Protein AF-0000000082374594 (afdb_homodimer)

Sequence (430 aa):
MQHSILFLLSLGLLLAASSASSPAPVVDTDGDSLERGRQYYATFHIVGVPVAGLMLWPTNNSCPLHLDVSWFGQHSQPLAFFPEDPAENIIREGNTLYAMFVEPTQCSESTVWKLGSNGTITTGGTTSTSSDFHKSRFAISKFGNDQDEGYNFQYCPCSVGANRPSCNAPCHEGLEVNSAREKLPLRLRAKGNDYPSGFFFQKVKDVTNLQLLKAMQHSILFLLSLGLLLAASSASSPAPVVDTDGDSLERGRQYYATFHIVGVPVAGLMLWPTNNSCPLHLDVSWFGQHSQPLAFFPEDPAENIIREGNTLYAMFVEPTQCSESTVWKLGSNGTITTGGTTSTSSDFHKSRFAISKFGNDQDEGYNFQYCPCSVGANRPSCNAPCHEGLEVNSAREKLPLRLRAKGNDYPSGFFFQKVKDVTNLQLLKA

Radius of gyration: 27.28 Å; Cα contacts (8 Å, |Δi|>4): 991; chains: 2; bounding box: 45×67×152 Å

Nearest PDB structures (foldseek):
  5ycz-assembly1_B  TM=7.840E-01  e=3.215E-13  Alocasia macrorrhizos
  5ycz-assembly1_A  TM=8.484E-01  e=2.058E-12  Alocasia macrorrhizos
  5yh4-assembly1_A  TM=8.262E-01  e=1.185E-09  Vitis vinifera
  5wvx-assembly1_B  TM=7.915E-01  e=1.763E-08  Alocasia macrorrhizos
  5wvx-assembly1_A  TM=8.319E-01  e=2.471E-08  Alocasia macrorrhizos

pLDDT: mean 71.01, std 21.1, range [21.42, 96.69]

Organism: Colocasia esculenta (NCBI:txid4460)

Solvent-accessible surface area (backbone atoms only — not comparable to full-atom values): 23536 Å² total; per-residue (Å²): 136,84,79,76,77,76,75,76,75,75,76,72,76,74,73,73,73,72,72,79,69,76,60,58,66,38,55,31,82,88,66,46,65,38,42,52,65,43,50,23,36,51,30,32,54,42,92,95,37,84,33,28,18,35,25,79,39,60,63,88,82,39,78,62,35,26,43,28,71,14,73,67,38,78,55,44,42,52,29,24,38,36,42,68,52,82,85,49,57,55,40,36,36,35,41,44,24,36,45,26,48,73,70,87,44,58,43,37,44,12,50,25,35,17,59,39,97,86,58,30,41,22,36,40,14,42,65,37,62,86,51,89,68,46,45,21,35,24,27,42,34,70,21,78,92,49,87,85,34,31,28,37,50,22,47,25,40,59,54,88,66,91,87,48,58,68,28,74,49,86,32,76,60,32,40,34,33,30,19,74,84,55,76,40,52,33,40,50,23,69,70,52,88,76,50,82,46,25,40,40,33,38,74,59,66,73,77,69,76,76,68,71,83,80,121,134,84,78,76,77,77,76,75,75,75,76,74,76,73,72,74,72,73,71,79,70,77,61,56,66,38,54,30,81,87,65,46,64,38,42,51,65,45,48,24,35,51,29,33,53,42,91,94,37,83,33,30,17,35,24,77,38,58,63,88,82,37,79,63,35,26,44,28,71,14,72,66,38,79,55,43,41,51,30,26,39,37,42,67,53,82,85,49,55,56,40,35,36,34,40,44,24,37,44,27,48,73,69,87,44,60,44,38,44,12,50,26,34,18,59,40,95,85,59,28,42,22,37,39,14,42,64,38,63,86,51,87,68,47,46,21,35,26,27,40,34,72,22,78,89,49,87,85,32,32,27,34,49,22,47,23,41,62,53,90,65,91,88,46,59,67,28,75,50,84,35,82,57,37,36,34,32,28,22,74,84,68,69,35,50,32,38,50,23,57,72,51,88,76,42,84,40,24,40,41,35,38,73,58,64,70,79,57,84,75,70,72,80,83,120

Foldseek 3Di:
DPPPPPPPPPPPPPPPPPPVPFAAFAAFPVGHFAWAPFKKWKWADAVVFRIKTWDWADDVPDPWTFIAIHTNCPHHFIKGKAFLPNVDTTAGAQAKIWMFGDDDDPDPAGRIWFQDPVLTITTRFDSDCVPVDTRRIKGKHDQPDDPQQAIFMGTAQLDDDDVGDGSNDCSQQTRQHCRVVNSRRVSSRSPDPRRRGYIHIGGPPPPDPPPPPPD/DPPPPPPPPPPPPPPPPPPVPFAAFAAFPVGHFAWAPFKKWKWADAVVFRIKTWDWADDVPDPWTFIAIHTNCPHHFIKGKAFLPNVDTTAGAQGKIWMFGDDDDPDPAGRIWFQDPVLTITTRFDSDCVPVDGRRIKGKHDQPDDPQQAIFMGTPQLDDDDVRDGSNDPSLQTRQHLRVVNSRSVSCNCPDPGRRGYIHIGGPPPPDPPPDDPD

Secondary structure (DSSP, 8-state):
-----------------------PBPB-TTSPBPBTT--EEEEEEETTEEEEEEEEE-STT-SS-EEEEEETTTT---EEEEESSTT--B-BTT--EEEEESS--SSSB--B-EE-TTS-EES------SSTT-TTEEEEEESSSSGGG-EEEEEESSSSSSS---TTS----BEEEEETTTTEEEEE-SSSTT----BEEEE---SS-------/-----------------------PBPB-TTSPBPBTT--EEEEEEETTEEEEEEEEE-STT-SS-EEEEEETTTT---EEEEESSTT--B-BTT--EEEEESS--SSSB--B-EE-TTS-EES------SSTT-TTEEEEEESSSSGGG-EEEEEESSSSSSS---TTS----B-EEEETTTTEEEE--SSSTT----BEEEE---SS-------

InterPro domains:
  IPR002160 Proteinase inhibitor I3, Kunitz legume [PF00197] (26-168)
  IPR002160 Proteinase inhibitor I3, Kunitz legume [PTHR33107] (5-175)
  IPR002160 Proteinase inhibitor I3, Kunitz legume [SM00452] (25-205)
  IPR011065 Kunitz inhibitor STI-like superfamily [SSF50386] (22-205)

Structure (mmCIF, N/CA/C/O backbone):
data_AF-0000000082374594-model_v1
#
loop_
_entity.id
_entity.type
_entity.pdbx_description
1 polymer 'Uncharacterized protein'
#
loop_
_atom_site.group_PDB
_atom_site.id
_atom_site.type_symbol
_atom_site.label_atom_id
_atom_site.label_alt_id
_atom_site.label_comp_id
_atom_site.label_asym_id
_atom_site.label_entity_id
_atom_site.label_seq_id
_atom_site.pdbx_PDB_ins_code
_atom_site.Cartn_x
_atom_site.Cartn_y
_atom_site.Cartn_z
_atom_site.occupancy
_atom_site.B_iso_or_equiv
_atom_site.auth_seq_id
_atom_site.auth_comp_id
_atom_site.auth_asym_id
_atom_site.auth_atom_id
_atom_site.pdbx_PDB_model_num
ATOM 1 N N . MET A 1 1 ? -25.453 -33.625 -74.125 1 38.28 1 MET A N 1
ATOM 2 C CA . MET A 1 1 ? -24.656 -32.656 -73.375 1 38.28 1 MET A CA 1
ATOM 3 C C . MET A 1 1 ? -25.203 -32.469 -71.938 1 38.28 1 MET A C 1
ATOM 5 O O . MET A 1 1 ? -26.281 -31.891 -71.75 1 38.28 1 MET A O 1
ATOM 9 N N . GLN A 1 2 ? -25.062 -33.594 -71.062 1 49.5 2 GLN A N 1
ATOM 10 C CA . GLN A 1 2 ? -25.406 -33.688 -69.625 1 49.5 2 GLN A CA 1
ATOM 11 C C . GLN A 1 2 ? -24.672 -32.625 -68.812 1 49.5 2 GLN A C 1
ATOM 13 O O . GLN A 1 2 ? -23.438 -32.562 -68.812 1 49.5 2 GLN A O 1
ATOM 18 N N . HIS A 1 3 ? -25.25 -31.391 -68.688 1 50.75 3 HIS A N 1
ATOM 19 C CA . HIS A 1 3 ? -24.797 -30.328 -67.812 1 50.75 3 HIS A CA 1
ATOM 20 C C . HIS A 1 3 ? -24.625 -30.812 -66.375 1 50.75 3 HIS A C 1
ATOM 22 O O . HIS A 1 3 ? -25.578 -31.266 -65.75 1 50.75 3 HIS A O 1
ATOM 28 N N . SER A 1 4 ? -23.438 -31.375 -66 1 52.47 4 SER A N 1
ATOM 29 C CA . SER A 1 4 ? -23.016 -31.641 -64.625 1 52.47 4 SER A CA 1
ATOM 30 C C . SER A 1 4 ? -23.062 -30.391 -63.781 1 52.47 4 SER A C 1
ATOM 32 O O . SER A 1 4 ? -22.375 -29.406 -64.062 1 52.47 4 SER A O 1
ATOM 34 N N . ILE A 1 5 ? -24.203 -30.062 -63.188 1 51.78 5 ILE A N 1
ATOM 35 C CA . ILE A 1 5 ? -24.328 -29.016 -62.188 1 51.78 5 ILE A CA 1
ATOM 36 C C . ILE A 1 5 ? -23.328 -29.281 -61.062 1 51.78 5 ILE A C 1
ATOM 38 O O . ILE A 1 5 ? -23.391 -30.312 -60.375 1 51.78 5 ILE A O 1
ATOM 42 N N . LEU A 1 6 ? -22.062 -28.812 -61.219 1 48.97 6 LEU A N 1
ATOM 43 C CA . LEU A 1 6 ? -21.109 -28.734 -60.125 1 48.97 6 LEU A CA 1
ATOM 44 C C . LEU A 1 6 ? -21.719 -27.984 -58.938 1 48.97 6 LEU A C 1
ATOM 46 O O . LEU A 1 6 ? -22.031 -26.797 -59.031 1 48.97 6 LEU A O 1
ATOM 50 N N . PHE A 1 7 ? -22.531 -28.703 -58.094 1 49.66 7 PHE A N 1
ATOM 51 C CA . PHE A 1 7 ? -22.891 -28.141 -56.812 1 49.66 7 PHE A CA 1
ATOM 52 C C . PHE A 1 7 ? -21.641 -27.734 -56.031 1 49.66 7 PHE A C 1
ATOM 54 O O . PHE A 1 7 ? -20.828 -28.578 -55.656 1 49.66 7 PHE A O 1
ATOM 61 N N . LEU A 1 8 ? -21.156 -26.516 -56.312 1 47.88 8 LEU A N 1
ATOM 62 C CA . LEU A 1 8 ? -20.172 -25.891 -55.438 1 47.88 8 LEU A CA 1
ATOM 63 C C . LEU A 1 8 ? -20.625 -25.922 -53.969 1 47.88 8 LEU A C 1
ATOM 65 O O . LEU A 1 8 ? -21.609 -25.266 -53.625 1 47.88 8 LEU A O 1
ATOM 69 N N . LEU A 1 9 ? -20.516 -27.078 -53.25 1 48.19 9 LEU A N 1
ATOM 70 C CA . LEU A 1 9 ? -20.625 -27.125 -51.812 1 48.19 9 LEU A CA 1
ATOM 71 C C . LEU A 1 9 ? -19.812 -26 -51.156 1 48.19 9 LEU A C 1
ATOM 73 O O . LEU A 1 9 ? -18.578 -25.984 -51.281 1 48.19 9 LEU A O 1
ATOM 77 N N . SER A 1 10 ? -20.422 -24.797 -51.094 1 48.38 10 SER A N 1
ATOM 78 C CA . SER A 1 10 ? -19.844 -23.75 -50.281 1 48.38 10 SER A CA 1
ATOM 79 C C . SER A 1 10 ? -19.594 -24.266 -48.844 1 48.38 10 SER A C 1
ATOM 81 O O . SER A 1 10 ? -20.531 -24.578 -48.125 1 48.38 10 SER A O 1
ATOM 83 N N . LEU A 1 11 ? -18.594 -25.062 -48.594 1 50.38 11 LEU A N 1
ATOM 84 C CA . LEU A 1 11 ? -18.094 -25.281 -47.25 1 50.38 11 LEU A CA 1
ATOM 85 C C . LEU A 1 11 ? -17.938 -23.953 -46.5 1 50.38 11 LEU A C 1
ATOM 87 O O . LEU A 1 11 ? -17.031 -23.172 -46.812 1 50.38 11 LEU A O 1
ATOM 91 N N . GLY A 1 12 ? -19.094 -23.297 -46.188 1 47.16 12 GLY A N 1
ATOM 92 C CA . GLY A 1 12 ? -18.969 -22.203 -45.219 1 47.16 12 GLY A CA 1
ATOM 93 C C . GLY A 1 12 ? -18.062 -22.547 -44.062 1 47.16 12 GLY A C 1
ATOM 94 O O . GLY A 1 12 ? -18.344 -23.469 -43.312 1 47.16 12 GLY A O 1
ATOM 95 N N . LEU A 1 13 ? -16.781 -22.297 -44.094 1 48.38 13 LEU A N 1
ATOM 96 C CA . LEU A 1 13 ? -15.867 -22.25 -42.938 1 48.38 13 LEU A CA 1
ATOM 97 C C . LEU A 1 13 ? -16.484 -21.453 -41.812 1 48.38 13 LEU A C 1
ATOM 99 O O . LEU A 1 13 ? -16.609 -20.234 -41.875 1 48.38 13 LEU A O 1
ATOM 103 N N . LEU A 1 14 ? -17.562 -22 -41.156 1 46.81 14 LEU A N 1
ATOM 104 C CA . LEU A 1 14 ? -17.891 -21.422 -39.875 1 46.81 14 LEU A CA 1
ATOM 105 C C . LEU A 1 14 ? -16.641 -21.234 -39 1 46.81 14 LEU A C 1
ATOM 107 O O . LEU A 1 14 ? -16.016 -22.203 -38.594 1 46.81 14 LEU A O 1
ATOM 111 N N . LEU A 1 15 ? -15.844 -20.219 -39.312 1 47.38 15 LEU A N 1
ATOM 112 C CA . LEU A 1 15 ? -14.859 -19.781 -38.344 1 47.38 15 LEU A CA 1
ATOM 113 C C . LEU A 1 15 ? -15.492 -19.656 -36.969 1 47.38 15 LEU A C 1
ATOM 115 O O . LEU A 1 15 ? -16.328 -18.781 -36.719 1 47.38 15 LEU A O 1
ATOM 119 N N . ALA A 1 16 ? -15.789 -20.766 -36.219 1 48.06 16 ALA A N 1
ATOM 120 C CA . ALA A 1 16 ? -16.047 -20.672 -34.781 1 48.06 16 ALA A CA 1
ATOM 121 C C . ALA A 1 16 ? -15.078 -19.703 -34.125 1 48.06 16 ALA A C 1
ATOM 123 O O . ALA A 1 16 ? -13.883 -19.969 -34.031 1 48.06 16 ALA A O 1
ATOM 124 N N . ALA A 1 17 ? -15.25 -18.406 -34.344 1 47.78 17 ALA A N 1
ATOM 125 C CA . ALA A 1 17 ? -14.555 -17.469 -33.469 1 47.78 17 ALA A CA 1
ATOM 126 C C . ALA A 1 17 ? -14.617 -17.953 -32 1 47.78 17 ALA A C 1
ATOM 128 O O . ALA A 1 17 ? -15.695 -18 -31.422 1 47.78 17 ALA A O 1
ATOM 129 N N . SER A 1 18 ? -13.906 -18.969 -31.562 1 48.34 18 SER A N 1
ATOM 130 C CA . SER A 1 18 ? -13.734 -19.25 -30.141 1 48.34 18 SER A CA 1
ATOM 131 C C . SER A 1 18 ? -13.617 -17.969 -29.328 1 48.34 18 SER A C 1
ATOM 133 O O . SER A 1 18 ? -12.695 -17.188 -29.547 1 48.34 18 SER A O 1
ATOM 135 N N . SER A 1 19 ? -14.633 -17.25 -29.141 1 49.28 19 SER A N 1
ATOM 136 C CA . SER A 1 19 ? -14.609 -16.141 -28.188 1 49.28 19 SER A CA 1
ATOM 137 C C . SER A 1 19 ? -13.742 -16.469 -26.984 1 49.28 19 SER A C 1
ATOM 139 O O . SER A 1 19 ? -14.023 -17.422 -26.25 1 49.28 19 SER A O 1
ATOM 141 N N . ALA A 1 20 ? -12.453 -16.391 -27.094 1 55.06 20 ALA A N 1
ATOM 142 C CA . ALA A 1 20 ? -11.531 -16.625 -25.984 1 55.06 20 ALA A CA 1
ATOM 143 C C . ALA A 1 20 ? -12.102 -16.109 -24.672 1 55.06 20 ALA A C 1
ATOM 145 O O . ALA A 1 20 ? -12.391 -14.914 -24.547 1 55.06 20 ALA A O 1
ATOM 146 N N . SER A 1 21 ? -13.023 -16.812 -24.016 1 64.06 21 SER A N 1
ATOM 147 C CA . SER A 1 21 ? -13.648 -16.516 -22.719 1 64.06 21 SER A CA 1
ATOM 148 C C . SER A 1 21 ? -12.625 -15.945 -21.734 1 64.06 21 SER A C 1
ATOM 150 O O . SER A 1 21 ? -11.461 -16.344 -21.75 1 64.06 21 SER A O 1
ATOM 152 N N . SER A 1 22 ? -12.828 -14.766 -21.188 1 76.81 22 SER A N 1
ATOM 153 C CA . SER A 1 22 ? -11.984 -14.172 -20.156 1 76.81 22 SER A CA 1
ATOM 154 C C . SER A 1 22 ? -11.656 -15.188 -19.062 1 76.81 22 SER A C 1
ATOM 156 O O . SER A 1 22 ? -12.508 -15.977 -18.672 1 76.81 22 SER A O 1
ATOM 158 N N . PRO A 1 23 ? -10.336 -15.391 -18.812 1 86.62 23 PRO A N 1
ATOM 159 C CA . PRO A 1 23 ? -9.977 -16.312 -17.734 1 86.62 23 PRO A CA 1
ATOM 160 C C . PRO A 1 23 ? -10.844 -16.141 -16.5 1 86.62 23 PRO A C 1
ATOM 162 O O . PRO A 1 23 ? -11.359 -15.047 -16.25 1 86.62 23 PRO A O 1
ATOM 165 N N . ALA A 1 24 ? -11.062 -17.219 -15.781 1 90.75 24 ALA A N 1
ATOM 166 C CA . ALA A 1 24 ? -11.906 -17.203 -14.594 1 90.75 24 ALA A CA 1
ATOM 167 C C . ALA A 1 24 ? -11.359 -16.25 -13.539 1 90.75 24 ALA A C 1
ATOM 169 O O . ALA A 1 24 ? -10.148 -16.094 -13.398 1 90.75 24 ALA A O 1
ATOM 170 N N . PRO A 1 25 ? -12.266 -15.625 -12.734 1 94.81 25 PRO A N 1
ATOM 171 C CA . PRO A 1 25 ? -11.805 -14.773 -11.633 1 94.81 25 PRO A CA 1
ATOM 172 C C . PRO A 1 25 ? -11.211 -15.578 -10.477 1 94.81 25 PRO A C 1
ATOM 174 O O . PRO A 1 25 ? -11.617 -16.719 -10.234 1 94.81 25 PRO A O 1
ATOM 177 N N . VAL A 1 26 ? -10.172 -15.07 -9.883 1 94.44 26 VAL A N 1
ATOM 178 C CA . VAL A 1 26 ? -9.734 -15.578 -8.586 1 94.44 26 VAL A CA 1
ATOM 179 C C . VAL A 1 26 ? -10.727 -15.156 -7.504 1 94.44 26 VAL A C 1
ATOM 181 O O . VAL A 1 26 ? -11.117 -13.992 -7.43 1 94.44 26 VAL A O 1
ATOM 184 N N . VAL A 1 27 ? -11.109 -16.094 -6.586 1 95.25 27 VAL A N 1
ATOM 185 C CA . VAL A 1 27 ? -12.164 -15.758 -5.637 1 95.25 27 VAL A CA 1
ATOM 186 C C . VAL A 1 27 ? -11.656 -15.938 -4.207 1 95.25 27 VAL A C 1
ATOM 188 O O . VAL A 1 27 ? -10.742 -16.719 -3.967 1 95.25 27 VAL A O 1
ATOM 191 N N . ASP A 1 28 ? -12.281 -15.156 -3.324 1 93.75 28 ASP A N 1
ATOM 192 C CA . ASP A 1 28 ? -11.938 -15.297 -1.911 1 93.75 28 ASP A CA 1
ATOM 193 C C . ASP A 1 28 ? -12.773 -16.391 -1.252 1 93.75 28 ASP A C 1
ATOM 195 O O . ASP A 1 28 ? -13.516 -17.109 -1.929 1 93.75 28 ASP A O 1
ATOM 199 N N . THR A 1 29 ? -12.641 -16.578 0.077 1 91.88 29 THR A N 1
ATOM 200 C CA . THR A 1 29 ? -13.297 -17.656 0.812 1 91.88 29 THR A CA 1
ATOM 201 C C . THR A 1 29 ? -14.812 -17.438 0.845 1 91.88 29 THR A C 1
ATOM 203 O O . THR A 1 29 ? -15.562 -18.375 1.107 1 91.88 29 THR A O 1
ATOM 206 N N . ASP A 1 30 ? -15.32 -16.188 0.597 1 92.25 30 ASP A N 1
ATOM 207 C CA . ASP A 1 30 ? -16.75 -15.914 0.53 1 92.25 30 ASP A CA 1
ATOM 208 C C . ASP A 1 30 ? -17.297 -16.141 -0.881 1 92.25 30 ASP A C 1
ATOM 210 O O . ASP A 1 30 ? -18.5 -16.047 -1.115 1 92.25 30 ASP A O 1
ATOM 214 N N . GLY A 1 31 ? -16.375 -16.328 -1.87 1 93.12 31 GLY A N 1
ATOM 215 C CA . GLY A 1 31 ? -16.781 -16.578 -3.242 1 93.12 31 GLY A CA 1
ATOM 216 C C . GLY A 1 31 ? -16.766 -15.336 -4.105 1 93.12 31 GLY A C 1
ATOM 217 O O . GLY A 1 31 ? -17.156 -15.375 -5.277 1 93.12 31 GLY A O 1
ATOM 218 N N . ASP A 1 32 ? -16.391 -14.258 -3.561 1 94.31 32 ASP A N 1
ATOM 219 C CA . ASP A 1 32 ? -16.297 -13.008 -4.309 1 94.31 32 ASP A CA 1
ATOM 220 C C . ASP A 1 32 ? -14.969 -12.891 -5.047 1 94.31 32 ASP A C 1
ATOM 222 O O . ASP A 1 32 ? -13.945 -13.375 -4.559 1 94.31 32 ASP A O 1
ATOM 226 N N . SER A 1 33 ? -14.953 -12.227 -6.129 1 96.56 33 SER A N 1
ATOM 227 C CA . SER A 1 33 ? -13.727 -12.008 -6.879 1 96.56 33 SER A CA 1
ATOM 228 C C . SER A 1 33 ? -12.766 -11.102 -6.113 1 96.56 33 SER A C 1
ATOM 230 O O . SER A 1 33 ? -13.188 -10.125 -5.484 1 96.56 33 SER A O 1
ATOM 232 N N . LEU A 1 34 ? -11.469 -11.508 -6.246 1 96.62 34 LEU A N 1
ATOM 233 C CA . LEU A 1 34 ? -10.484 -10.57 -5.719 1 96.62 34 LEU A CA 1
ATOM 234 C C . LEU A 1 34 ? -10.492 -9.273 -6.516 1 96.62 34 LEU A C 1
ATOM 236 O O . LEU A 1 34 ? -10.602 -9.297 -7.746 1 96.62 34 LEU A O 1
ATOM 240 N N . GLU A 1 35 ? -10.281 -8.164 -5.789 1 95.25 35 GLU A N 1
ATOM 241 C CA . GLU A 1 35 ? -10.359 -6.852 -6.422 1 95.25 35 GLU A CA 1
ATOM 242 C C . GLU A 1 35 ? -9.031 -6.105 -6.316 1 95.25 35 GLU A C 1
ATOM 244 O O . GLU A 1 35 ? -8.305 -6.258 -5.332 1 95.25 35 GLU A O 1
ATOM 249 N N . ARG A 1 36 ? -8.844 -5.207 -7.281 1 94.5 36 ARG A N 1
ATOM 250 C CA . ARG A 1 36 ? -7.656 -4.355 -7.328 1 94.5 36 ARG A CA 1
ATOM 251 C C . ARG A 1 36 ? -7.504 -3.555 -6.043 1 94.5 36 ARG A C 1
ATOM 253 O O . ARG A 1 36 ? -8.43 -2.859 -5.621 1 94.5 36 ARG A O 1
ATOM 260 N N . GLY A 1 37 ? -6.383 -3.729 -5.395 1 93.31 37 GLY A N 1
ATOM 261 C CA . GLY A 1 37 ? -6.016 -2.877 -4.273 1 93.31 37 GLY A CA 1
ATOM 262 C C . GLY A 1 37 ? -6.703 -3.27 -2.977 1 93.31 37 GLY A C 1
ATOM 263 O O . GLY A 1 37 ? -6.375 -2.742 -1.911 1 93.31 37 GLY A O 1
ATOM 264 N N . ARG A 1 38 ? -7.648 -4.141 -3.061 1 92.81 38 ARG A N 1
ATOM 265 C CA . ARG A 1 38 ? -8.297 -4.602 -1.839 1 92.81 38 ARG A CA 1
ATOM 266 C C . ARG A 1 38 ? -7.367 -5.504 -1.032 1 92.81 38 ARG A C 1
ATOM 268 O O . ARG A 1 38 ? -6.594 -6.273 -1.604 1 92.81 38 ARG A O 1
ATOM 275 N N . GLN A 1 39 ? -7.566 -5.398 0.29 1 93.38 39 GLN A N 1
ATOM 276 C CA . GLN A 1 39 ? -6.648 -6.129 1.155 1 93.38 39 GLN A CA 1
ATOM 277 C C . GLN A 1 39 ? -7.188 -7.52 1.483 1 93.38 39 GLN A C 1
ATOM 279 O O . GLN A 1 39 ? -8.359 -7.668 1.844 1 93.38 39 GLN A O 1
ATOM 284 N N . TYR A 1 40 ? -6.273 -8.531 1.388 1 94.12 40 TYR A N 1
ATOM 285 C CA . TYR A 1 40 ? -6.59 -9.922 1.704 1 94.12 40 TYR A CA 1
ATOM 286 C C . TYR A 1 40 ? -5.48 -10.555 2.535 1 94.12 40 TYR A C 1
ATOM 288 O O . TYR A 1 40 ? -4.309 -10.203 2.393 1 94.12 40 TYR A O 1
ATOM 296 N N . TYR A 1 41 ? -5.945 -11.484 3.379 1 92.12 41 TYR A N 1
ATOM 297 C CA . TYR A 1 41 ? -4.977 -12.453 3.877 1 92.12 41 TYR A CA 1
ATOM 298 C C . TYR A 1 41 ? -4.863 -13.648 2.934 1 92.12 41 TYR A C 1
ATOM 300 O O . TYR A 1 41 ? -5.871 -14.164 2.451 1 92.12 41 TYR A O 1
ATOM 308 N N . ALA A 1 42 ? -3.635 -13.977 2.6 1 90 42 ALA A N 1
ATOM 309 C CA . ALA A 1 42 ? -3.385 -15.25 1.922 1 90 42 ALA A CA 1
ATOM 310 C C . ALA A 1 42 ? -3.02 -16.344 2.922 1 90 42 ALA A C 1
ATOM 312 O O . ALA A 1 42 ? -1.964 -16.281 3.557 1 90 42 ALA A O 1
ATOM 313 N N . THR A 1 43 ? -3.914 -17.312 3.029 1 85.81 43 THR A N 1
ATOM 314 C CA . THR A 1 43 ? -3.719 -18.359 4.035 1 85.81 43 THR A CA 1
ATOM 315 C C . THR A 1 43 ? -3.656 -19.734 3.389 1 85.81 43 THR A C 1
ATOM 317 O O . THR A 1 43 ? -4.086 -19.906 2.248 1 85.81 43 THR A O 1
ATOM 320 N N . PHE A 1 44 ? -3.016 -20.609 4.113 1 80 44 PHE A N 1
ATOM 321 C CA . PHE A 1 44 ? -2.961 -21.984 3.641 1 80 44 PHE A CA 1
ATOM 322 C C . PHE A 1 44 ? -2.904 -22.953 4.812 1 80 44 PHE A C 1
ATOM 324 O O . PHE A 1 44 ? -2.725 -22.547 5.961 1 80 44 PHE A O 1
ATOM 331 N N . HIS A 1 45 ? -3.346 -24.109 4.484 1 72.62 45 HIS A N 1
ATOM 332 C CA . HIS A 1 45 ? -3.42 -25.141 5.52 1 72.62 45 HIS A CA 1
ATOM 333 C C . HIS A 1 45 ? -2.191 -26.047 5.488 1 72.62 45 HIS A C 1
ATOM 335 O O . HIS A 1 45 ? -1.722 -26.422 4.41 1 72.62 45 HIS A O 1
ATOM 341 N N . ILE A 1 46 ? -1.547 -26.109 6.707 1 64.56 46 ILE A N 1
ATOM 342 C CA . ILE A 1 46 ? -0.445 -27.062 6.883 1 64.56 46 ILE A CA 1
ATOM 343 C C . ILE A 1 46 ? -0.833 -28.109 7.914 1 64.56 46 ILE A C 1
ATOM 345 O O . ILE A 1 46 ? -1.517 -27.812 8.898 1 64.56 46 ILE A O 1
ATOM 349 N N . VAL A 1 47 ? -0.509 -29.297 7.52 1 61.91 47 VAL A N 1
ATOM 350 C CA . VAL A 1 47 ? -0.784 -30.375 8.461 1 61.91 47 VAL A CA 1
ATOM 351 C C . VAL A 1 47 ? -0.304 -29.969 9.859 1 61.91 47 VAL A C 1
ATOM 353 O O . VAL A 1 47 ? 0.843 -29.562 10.031 1 61.91 47 VAL A O 1
ATOM 356 N N . GLY A 1 48 ? -1.144 -30.047 10.812 1 60.53 48 GLY A N 1
ATOM 357 C CA . GLY A 1 48 ? -0.804 -29.766 12.195 1 60.53 48 GLY A CA 1
ATOM 358 C C . GLY A 1 48 ? -0.843 -28.297 12.531 1 60.53 48 GLY A C 1
ATOM 359 O O . GLY A 1 48 ? -0.634 -27.906 13.688 1 60.53 48 GLY A O 1
ATOM 360 N N . VAL A 1 49 ? -0.784 -27.5 11.516 1 63.66 49 VAL A N 1
ATOM 361 C CA . VAL A 1 49 ? -0.86 -26.062 11.742 1 63.66 49 VAL A CA 1
ATOM 362 C C . VAL A 1 49 ? -2.223 -25.547 11.297 1 63.66 49 VAL A C 1
ATOM 364 O O . VAL A 1 49 ? -2.629 -25.75 10.148 1 63.66 49 VAL A O 1
ATOM 367 N N . PRO A 1 50 ? -3.025 -25.062 12.227 1 62.56 50 PRO A N 1
ATOM 368 C CA . PRO A 1 50 ? -4.391 -24.656 11.875 1 62.56 50 PRO A CA 1
ATOM 369 C C . PRO A 1 50 ? -4.434 -23.703 10.695 1 62.56 50 PRO A C 1
ATOM 371 O O . PRO A 1 50 ? -5.266 -23.859 9.797 1 62.56 50 PRO A O 1
ATOM 374 N N . VAL A 1 51 ? -3.709 -22.609 10.781 1 66.75 51 VAL A N 1
ATOM 375 C CA . VAL A 1 51 ? -3.729 -21.641 9.68 1 66.75 51 VAL A CA 1
ATOM 376 C C . VAL A 1 51 ? -2.365 -20.969 9.562 1 66.75 51 VAL A C 1
ATOM 378 O O . VAL A 1 51 ? -1.777 -20.562 10.57 1 66.75 51 VAL A O 1
ATOM 381 N N . ALA A 1 52 ? -1.864 -21.094 8.445 1 77.5 52 ALA A N 1
ATOM 382 C CA . ALA A 1 52 ? -0.629 -20.375 8.156 1 77.5 52 ALA A CA 1
ATOM 383 C C . ALA A 1 52 ? -0.874 -19.266 7.145 1 77.5 52 ALA A C 1
ATOM 385 O O . ALA A 1 52 ? -1.77 -19.359 6.301 1 77.5 52 ALA A O 1
ATOM 386 N N . GLY A 1 53 ? -0.192 -18.062 7.359 1 83.81 53 GLY A N 1
ATOM 387 C CA . GLY A 1 53 ? -0.299 -16.938 6.445 1 83.81 53 GLY A CA 1
ATOM 388 C C . GLY A 1 53 ? 1.048 -16.406 5.992 1 83.81 53 GLY A C 1
ATOM 389 O O . GLY A 1 53 ? 2.082 -17.047 6.23 1 83.81 53 GLY A O 1
ATOM 390 N N . LEU A 1 54 ? 0.982 -15.367 5.184 1 87 54 LEU A N 1
ATOM 391 C CA . LEU A 1 54 ? 2.199 -14.781 4.633 1 87 54 LEU A CA 1
ATOM 392 C C . LEU A 1 54 ? 2.592 -13.523 5.398 1 87 54 LEU A C 1
ATOM 394 O O . LEU A 1 54 ? 1.728 -12.805 5.898 1 87 54 LEU A O 1
ATOM 398 N N . MET A 1 55 ? 3.887 -13.32 5.473 1 89.19 55 MET A N 1
ATOM 399 C CA . MET A 1 55 ? 4.43 -12.141 6.133 1 89.19 55 MET A CA 1
ATOM 400 C C . MET A 1 55 ? 5.785 -11.758 5.543 1 89.19 55 MET A C 1
ATOM 402 O O . MET A 1 55 ? 6.355 -12.516 4.758 1 89.19 55 MET A O 1
ATOM 406 N N . LEU A 1 56 ? 6.203 -10.523 5.875 1 89.69 56 LEU A N 1
ATOM 407 C CA . LEU A 1 56 ? 7.559 -10.094 5.547 1 89.69 56 LEU A CA 1
ATOM 408 C C . LEU A 1 56 ? 8.492 -10.281 6.734 1 89.69 56 LEU A C 1
ATOM 410 O O . LEU A 1 56 ? 8.109 -10.023 7.879 1 89.69 56 LEU A O 1
ATOM 414 N N . TRP A 1 57 ? 9.68 -10.719 6.406 1 85.62 57 TRP A N 1
ATOM 415 C CA . TRP A 1 57 ? 10.664 -10.93 7.461 1 85.62 57 TRP A CA 1
ATOM 416 C C . TRP A 1 57 ? 12.039 -10.43 7.027 1 85.62 57 TRP A C 1
ATOM 418 O O . TRP A 1 57 ? 12.461 -10.656 5.891 1 85.62 57 TRP A O 1
ATOM 428 N N . PRO A 1 58 ? 12.734 -9.734 8.055 1 86.31 58 PRO A N 1
ATOM 429 C CA . PRO A 1 58 ? 14.102 -9.305 7.734 1 86.31 58 PRO A CA 1
ATOM 430 C C . PRO A 1 58 ? 15.125 -10.422 7.914 1 86.31 58 PRO A C 1
ATOM 432 O O . PRO A 1 58 ? 15.008 -11.242 8.828 1 86.31 58 PRO A O 1
ATOM 435 N N . THR A 1 59 ? 16 -10.547 6.855 1 76.5 59 THR A N 1
ATOM 436 C CA . THR A 1 59 ? 17.188 -11.359 7.074 1 76.5 59 THR A CA 1
ATOM 437 C C . THR A 1 59 ? 18.297 -10.539 7.734 1 76.5 59 THR A C 1
ATOM 439 O O . THR A 1 59 ? 18.797 -9.57 7.148 1 76.5 59 THR A O 1
ATOM 442 N N . ASN A 1 60 ? 18.656 -10.805 8.898 1 77.38 60 ASN A N 1
ATOM 443 C CA . ASN A 1 60 ? 19.672 -10.117 9.68 1 77.38 60 ASN A CA 1
ATOM 444 C C . ASN A 1 60 ? 19.375 -8.625 9.797 1 77.38 60 ASN A C 1
ATOM 446 O O . ASN A 1 60 ? 20.266 -7.793 9.602 1 77.38 60 ASN A O 1
ATOM 450 N N . ASN A 1 61 ? 18.141 -8.18 9.898 1 74.88 61 ASN A N 1
ATOM 451 C CA . ASN A 1 61 ? 17.703 -6.797 10.062 1 74.88 61 ASN A CA 1
ATOM 452 C C . ASN A 1 61 ? 18.109 -5.934 8.867 1 74.88 61 ASN A C 1
ATOM 454 O O . ASN A 1 61 ? 18.484 -4.773 9.039 1 74.88 61 ASN A O 1
ATOM 458 N N . SER A 1 62 ? 18.188 -6.535 7.809 1 85.62 62 SER A N 1
ATOM 459 C CA . SER A 1 62 ? 18.609 -5.832 6.602 1 85.62 62 SER A CA 1
ATOM 460 C C . SER A 1 62 ? 17.453 -5.695 5.613 1 85.62 62 SER A C 1
ATOM 462 O O . SER A 1 62 ? 16.375 -6.246 5.828 1 85.62 62 SER A O 1
ATOM 464 N N . CYS A 1 63 ? 17.656 -4.773 4.711 1 91 63 CYS A N 1
ATOM 465 C CA . CYS A 1 63 ? 16.75 -4.57 3.578 1 91 63 CYS A CA 1
ATOM 466 C C . CYS A 1 63 ? 17.391 -5.078 2.285 1 91 63 CYS A C 1
ATOM 468 O O . CYS A 1 63 ? 18.609 -5.078 2.145 1 91 63 CYS A O 1
ATOM 470 N N . PRO A 1 64 ? 16.594 -5.766 1.417 1 90.56 64 PRO A N 1
ATOM 471 C CA . PRO A 1 64 ? 15.133 -5.855 1.404 1 90.56 64 PRO A CA 1
ATOM 472 C C . PRO A 1 64 ? 14.602 -6.953 2.324 1 90.56 64 PRO A C 1
ATOM 474 O O . PRO A 1 64 ? 15.367 -7.805 2.781 1 90.56 64 PRO A O 1
ATOM 477 N N . LEU A 1 65 ? 13.312 -6.812 2.605 1 91.81 65 LEU A N 1
ATOM 478 C CA . LEU A 1 65 ? 12.664 -7.859 3.385 1 91.81 65 LEU A CA 1
ATOM 479 C C . LEU A 1 65 ? 12.305 -9.055 2.502 1 91.81 65 LEU A C 1
ATOM 481 O O . LEU A 1 65 ? 12.203 -8.914 1.28 1 91.81 65 LEU A O 1
ATOM 485 N N . HIS A 1 66 ? 12.102 -10.18 3.178 1 86.81 66 HIS A N 1
ATOM 486 C CA . HIS A 1 66 ? 11.82 -11.422 2.457 1 86.81 66 HIS A CA 1
ATOM 487 C C . HIS A 1 66 ? 10.438 -11.961 2.807 1 86.81 66 HIS A C 1
ATOM 489 O O . HIS A 1 66 ? 9.984 -11.836 3.947 1 86.81 66 HIS A O 1
ATOM 495 N N . LEU A 1 67 ? 9.852 -12.531 1.77 1 87.12 67 LEU A N 1
ATOM 496 C CA . LEU A 1 67 ? 8.594 -13.234 2.031 1 87.12 67 LEU A CA 1
ATOM 497 C C . LE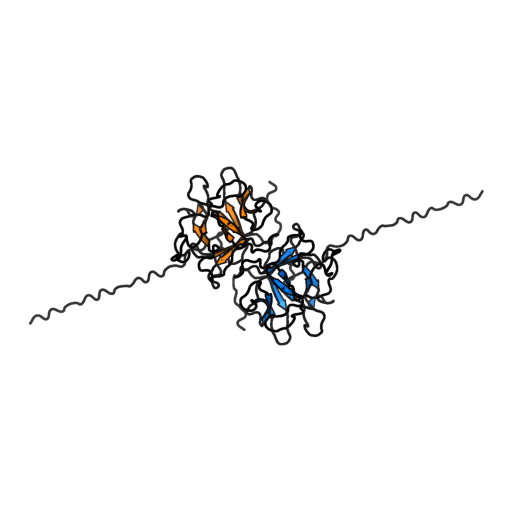U A 1 67 ? 8.828 -14.43 2.945 1 87.12 67 LEU A C 1
ATOM 499 O O . LEU A 1 67 ? 9.789 -15.18 2.766 1 87.12 67 LEU A O 1
ATOM 503 N N . ASP A 1 68 ? 7.914 -14.508 3.932 1 83.12 68 ASP A N 1
ATOM 504 C CA . ASP A 1 68 ? 7.988 -15.609 4.883 1 83.12 68 ASP A CA 1
ATOM 505 C C . ASP A 1 68 ? 6.59 -16.078 5.285 1 83.12 68 ASP A C 1
ATOM 507 O O . ASP A 1 68 ? 5.59 -15.5 4.867 1 83.12 68 ASP A O 1
ATOM 511 N N . VAL A 1 69 ? 6.617 -17.219 6.059 1 80.56 69 VAL A N 1
ATOM 512 C CA . VAL A 1 69 ? 5.359 -17.812 6.5 1 80.56 69 VAL A CA 1
ATOM 513 C C . VAL A 1 69 ? 5.125 -17.5 7.977 1 80.56 69 VAL A C 1
ATOM 515 O O . VAL A 1 69 ? 6.047 -17.594 8.789 1 80.56 69 VAL A O 1
ATOM 518 N N . SER A 1 70 ? 3.924 -16.938 8.195 1 79.56 70 SER A N 1
ATOM 519 C CA . SER A 1 70 ? 3.465 -16.797 9.57 1 79.56 70 SER A CA 1
ATOM 520 C C . SER A 1 70 ? 2.76 -18.062 10.055 1 79.56 70 SER A C 1
ATOM 522 O O . SER A 1 70 ? 1.674 -18.391 9.57 1 79.56 70 SER A O 1
ATOM 524 N N . TRP A 1 71 ? 3.373 -18.609 11.102 1 74.62 71 TRP A N 1
ATOM 525 C CA . TRP A 1 71 ? 2.791 -19.828 11.633 1 74.62 71 TRP A CA 1
ATOM 526 C C . TRP A 1 71 ? 1.629 -19.516 12.57 1 74.62 71 TRP A C 1
ATOM 528 O O . TRP A 1 71 ? 1.733 -18.641 13.43 1 74.62 71 TRP A O 1
ATOM 538 N N . PHE A 1 72 ? 0.533 -20.188 12.469 1 71.94 72 PHE A N 1
ATOM 539 C CA . PHE A 1 72 ? -0.684 -20.016 13.258 1 71.94 72 PHE A CA 1
ATOM 540 C C . PHE A 1 72 ? -1.374 -18.703 12.922 1 71.94 72 PHE A C 1
ATOM 542 O O . PHE A 1 72 ? -2.271 -18.266 13.648 1 71.94 72 PHE A O 1
ATOM 549 N N . GLY A 1 73 ? -0.9 -18.078 11.945 1 66.81 73 GLY A N 1
ATOM 550 C CA . GLY A 1 73 ? -1.561 -16.891 11.43 1 66.81 73 GLY A CA 1
ATOM 551 C C . GLY A 1 73 ? -1.286 -15.656 12.25 1 66.81 73 GLY A C 1
ATOM 552 O O . GLY A 1 73 ? -1.813 -14.578 11.961 1 66.81 73 GLY A O 1
ATOM 553 N N . GLN A 1 74 ? -0.469 -15.82 13.336 1 71.69 74 GLN A N 1
ATOM 554 C CA . GLN A 1 74 ? -0.319 -14.742 14.312 1 71.69 74 GLN A CA 1
ATOM 555 C C . GLN A 1 74 ? 0.32 -13.516 13.68 1 71.69 74 GLN A C 1
ATOM 557 O O . GLN A 1 74 ? 0.029 -12.383 14.07 1 71.69 74 GLN A O 1
ATOM 562 N N . HIS A 1 75 ? 1.054 -13.688 12.578 1 76.62 75 HIS A N 1
ATOM 563 C CA . HIS A 1 75 ? 1.784 -12.562 12.016 1 76.62 75 HIS A CA 1
ATOM 564 C C . HIS A 1 75 ? 1.43 -12.359 10.547 1 76.62 75 HIS A C 1
ATOM 566 O O . HIS A 1 75 ? 2.146 -11.664 9.82 1 76.62 75 HIS A O 1
ATOM 572 N N . SER A 1 76 ? 0.307 -12.93 10.234 1 85.06 76 SER A N 1
ATOM 573 C CA . SER A 1 76 ? -0.1 -12.773 8.836 1 85.06 76 SER A CA 1
ATOM 574 C C . SER A 1 76 ? -0.348 -11.312 8.492 1 85.06 76 SER A C 1
ATOM 576 O O . SER A 1 76 ? -0.938 -10.57 9.289 1 85.06 76 SER A O 1
ATOM 578 N N . GLN A 1 77 ? 0.125 -10.969 7.332 1 91.81 77 GLN A N 1
ATOM 579 C CA . GLN A 1 77 ? 0.002 -9.578 6.926 1 91.81 77 GLN A CA 1
ATOM 580 C C . GLN A 1 77 ? -0.875 -9.445 5.684 1 91.81 77 GLN A C 1
ATOM 582 O O . GLN A 1 77 ? -0.844 -10.297 4.797 1 91.81 77 GLN A O 1
ATOM 587 N N . PRO A 1 78 ? -1.66 -8.352 5.637 1 93.81 78 PRO A N 1
ATOM 588 C CA . PRO A 1 78 ? -2.535 -8.141 4.48 1 93.81 78 PRO A CA 1
ATOM 589 C C . PRO A 1 78 ? -1.761 -7.879 3.191 1 93.81 78 PRO A C 1
ATOM 591 O O . PRO A 1 78 ? -0.73 -7.203 3.215 1 93.81 78 PRO A O 1
ATOM 594 N N . LEU A 1 79 ? -2.363 -8.422 2.107 1 94.94 79 LEU A N 1
ATOM 595 C CA . LEU A 1 79 ? -1.844 -8.258 0.754 1 94.94 79 LEU A CA 1
ATOM 596 C C . LEU A 1 79 ? -2.863 -7.551 -0.134 1 94.94 79 LEU A C 1
ATOM 598 O O . LEU A 1 79 ? -4.07 -7.629 0.112 1 94.94 79 LEU A O 1
ATOM 602 N N . ALA A 1 80 ? -2.303 -6.895 -1.107 1 96.5 80 ALA A N 1
ATOM 603 C CA . ALA A 1 80 ? -3.121 -6.383 -2.205 1 96.5 80 ALA A CA 1
ATOM 604 C C . ALA A 1 80 ? -2.539 -6.785 -3.557 1 96.5 80 ALA A C 1
ATOM 606 O O . ALA A 1 80 ? -1.33 -6.996 -3.682 1 96.5 80 ALA A O 1
ATOM 607 N N . PHE A 1 81 ? -3.426 -6.887 -4.52 1 96.06 81 PHE A N 1
ATOM 608 C CA . PHE A 1 81 ? -3.047 -7.301 -5.863 1 96.06 81 PHE A CA 1
ATOM 609 C C . PHE A 1 81 ? -3.463 -6.254 -6.891 1 96.06 81 PHE A C 1
ATOM 611 O O . PHE A 1 81 ? -4.5 -5.602 -6.738 1 96.06 81 PHE A O 1
ATOM 618 N N . PHE A 1 82 ? -2.646 -6.16 -7.914 1 94.38 82 PHE A N 1
ATOM 619 C CA . PHE A 1 82 ? -2.877 -5.16 -8.945 1 94.38 82 PHE A CA 1
ATOM 620 C C . PHE A 1 82 ? -2.664 -5.754 -10.336 1 94.38 82 PHE A C 1
ATOM 622 O O . PHE A 1 82 ? -1.535 -6.082 -10.711 1 94.38 82 PHE A O 1
ATOM 629 N N . PRO A 1 83 ? -3.773 -5.848 -11.062 1 92.5 83 PRO A N 1
ATOM 630 C CA . PRO A 1 83 ? -3.588 -6.328 -12.43 1 92.5 83 PRO A CA 1
ATOM 631 C C . PRO A 1 83 ? -2.688 -5.414 -13.258 1 92.5 83 PRO A C 1
ATOM 633 O O . PRO A 1 83 ? -2.736 -4.191 -13.109 1 92.5 83 PRO A O 1
ATOM 636 N N . GLU A 1 84 ? -1.844 -6.027 -14.062 1 88.19 84 GLU A N 1
ATOM 637 C CA . GLU A 1 84 ? -0.984 -5.234 -14.938 1 88.19 84 GLU A CA 1
ATOM 638 C C . GLU A 1 84 ? -1.808 -4.336 -15.852 1 88.19 84 GLU A C 1
ATOM 640 O O . GLU A 1 84 ? -1.421 -3.201 -16.125 1 88.19 84 GLU A O 1
ATOM 645 N N . ASP A 1 85 ? -2.891 -4.867 -16.297 1 86 85 ASP A N 1
ATOM 646 C CA . ASP A 1 85 ? -3.818 -4.043 -17.062 1 86 85 ASP A CA 1
ATOM 647 C C . ASP A 1 85 ? -4.527 -3.033 -16.156 1 86 85 ASP A C 1
ATOM 649 O O . ASP A 1 85 ? -5.336 -3.412 -15.305 1 86 85 ASP A O 1
ATOM 653 N N . PRO A 1 86 ? -4.34 -1.79 -16.359 1 85.19 86 PRO A N 1
ATOM 654 C CA . PRO A 1 86 ? -4.926 -0.786 -15.461 1 85.19 86 PRO A CA 1
ATOM 655 C C . PRO A 1 86 ? -6.445 -0.702 -15.594 1 85.19 86 PRO A C 1
ATOM 657 O O . PRO A 1 86 ? -7.117 -0.152 -14.719 1 85.19 86 PRO A O 1
ATOM 660 N N . ALA A 1 87 ? -6.992 -1.25 -16.594 1 86.25 87 ALA A N 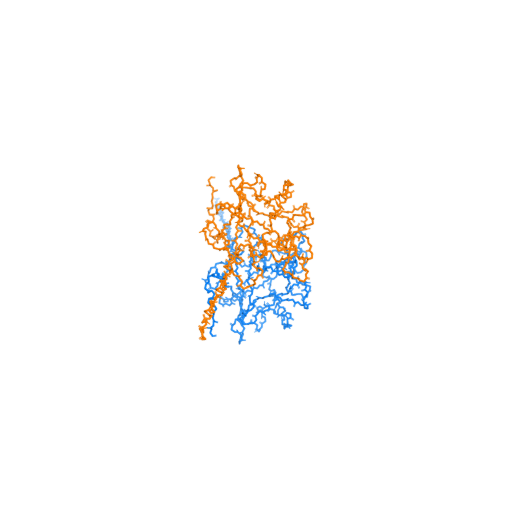1
ATOM 661 C CA . ALA A 1 87 ? -8.438 -1.177 -16.812 1 86.25 87 ALA A CA 1
ATOM 662 C C . ALA A 1 87 ? -9.164 -2.285 -16.062 1 86.25 87 ALA A C 1
ATOM 664 O O . ALA A 1 87 ? -10.383 -2.23 -15.898 1 86.25 87 ALA A O 1
ATOM 665 N N . GLU A 1 88 ? -8.398 -3.277 -15.672 1 89.75 88 GLU A N 1
ATOM 666 C CA . GLU A 1 88 ? -9.008 -4.402 -14.969 1 89.75 88 GLU A CA 1
ATOM 667 C C . GLU A 1 88 ? -9.141 -4.117 -13.477 1 89.75 88 GLU A C 1
ATOM 669 O O . GLU A 1 88 ? -8.188 -3.662 -12.844 1 89.75 88 GLU A O 1
ATOM 674 N N . ASN A 1 89 ? -10.336 -4.465 -12.969 1 92.12 89 ASN A N 1
ATOM 675 C CA . ASN A 1 89 ? -10.57 -4.199 -11.555 1 92.12 89 ASN A CA 1
ATOM 676 C C . ASN A 1 89 ? -10.594 -5.488 -10.734 1 92.12 89 ASN A C 1
ATOM 678 O O . ASN A 1 89 ? -10.609 -5.445 -9.5 1 92.12 89 ASN A O 1
ATOM 682 N N . ILE A 1 90 ? -10.703 -6.578 -11.43 1 95.88 90 ILE A N 1
ATOM 683 C CA . ILE A 1 90 ? -10.68 -7.84 -10.703 1 95.88 90 ILE A CA 1
ATOM 684 C C . ILE A 1 90 ? -9.438 -8.641 -11.102 1 95.88 90 ILE A C 1
ATOM 686 O O . ILE A 1 90 ? -8.859 -8.414 -12.172 1 95.88 90 ILE A O 1
ATOM 690 N N . ILE A 1 91 ? -9.039 -9.57 -10.227 1 95.44 91 ILE A N 1
ATOM 691 C CA . ILE A 1 91 ? -7.918 -10.461 -10.484 1 95.44 91 ILE A CA 1
ATOM 692 C C . ILE A 1 91 ? -8.414 -11.727 -11.188 1 95.44 91 ILE A C 1
ATOM 694 O O . ILE A 1 91 ? -9.359 -12.367 -10.727 1 95.44 91 ILE A O 1
ATOM 698 N N . ARG A 1 92 ? -7.754 -12.023 -12.305 1 92.5 92 ARG A N 1
ATOM 699 C CA . ARG A 1 92 ? -8.141 -13.211 -13.062 1 92.5 92 ARG A CA 1
ATOM 700 C C . ARG A 1 92 ? -7.004 -14.219 -13.125 1 92.5 92 ARG A C 1
ATOM 702 O O . ARG A 1 92 ? -5.832 -13.844 -13.195 1 92.5 92 ARG A O 1
ATOM 709 N N . GLU A 1 93 ? -7.395 -15.5 -13.148 1 88.69 93 GLU A N 1
ATOM 710 C CA . GLU A 1 93 ? -6.418 -16.578 -13.188 1 88.69 93 GLU A CA 1
ATOM 711 C C . GLU A 1 93 ? -5.531 -16.484 -14.43 1 88.69 93 GLU A C 1
ATOM 713 O O . GLU A 1 93 ? -6.027 -16.234 -15.531 1 88.69 93 GLU A O 1
ATOM 718 N N . GLY A 1 94 ? -4.25 -16.578 -14.078 1 82.94 94 GLY A N 1
ATOM 719 C CA . GLY A 1 94 ? -3.314 -16.656 -15.195 1 82.94 94 GLY A CA 1
ATOM 720 C C . GLY A 1 94 ? -2.885 -15.289 -15.703 1 82.94 94 GLY A C 1
ATOM 721 O O . GLY A 1 94 ? -1.873 -15.172 -16.406 1 82.94 94 GLY A O 1
ATOM 722 N N . ASN A 1 95 ? -3.635 -14.25 -15.414 1 86.25 95 ASN A N 1
ATOM 723 C CA . ASN A 1 95 ? -3.252 -12.914 -15.852 1 86.25 95 ASN A CA 1
ATOM 724 C C . ASN A 1 95 ? -2.131 -12.344 -14.984 1 86.25 95 ASN A C 1
ATOM 726 O O . ASN A 1 95 ? -2.068 -12.609 -13.781 1 86.25 95 ASN A O 1
ATOM 730 N N . THR A 1 96 ? -1.309 -11.492 -15.602 1 85.88 96 THR A N 1
ATOM 731 C CA . THR A 1 96 ? -0.191 -10.867 -14.898 1 85.88 96 THR A CA 1
ATOM 732 C C . THR A 1 96 ? -0.692 -9.852 -13.883 1 85.88 96 THR A C 1
ATOM 734 O O . THR A 1 96 ? -1.609 -9.078 -14.164 1 85.88 96 THR A O 1
ATOM 737 N N . LEU A 1 97 ? -0.047 -9.961 -12.703 1 90.69 97 LEU A N 1
ATOM 738 C CA . LEU A 1 97 ? -0.383 -9.016 -11.641 1 90.69 97 LEU A CA 1
ATOM 739 C C . LEU A 1 97 ? 0.85 -8.672 -10.812 1 90.69 97 LEU A C 1
ATOM 741 O O . LEU A 1 97 ? 1.902 -9.297 -10.969 1 90.69 97 LEU A O 1
ATOM 745 N N . TYR A 1 98 ? 0.716 -7.613 -10.008 1 92.12 98 TYR A N 1
ATOM 746 C CA . TYR A 1 98 ? 1.683 -7.242 -8.977 1 92.12 98 TYR A CA 1
ATOM 747 C C . TYR A 1 98 ? 1.115 -7.477 -7.582 1 92.12 98 TYR A C 1
ATOM 749 O O . TYR A 1 98 ? -0.07 -7.234 -7.34 1 92.12 98 TYR A O 1
ATOM 757 N N . ALA A 1 99 ? 1.896 -8.008 -6.73 1 93.94 99 ALA A N 1
ATOM 758 C CA . ALA A 1 99 ? 1.52 -8.25 -5.34 1 93.94 99 ALA A CA 1
ATOM 759 C C . ALA A 1 99 ? 2.338 -7.379 -4.391 1 93.94 99 ALA A C 1
ATOM 761 O O . ALA A 1 99 ? 3.533 -7.168 -4.605 1 93.94 99 ALA A O 1
ATOM 762 N N . MET A 1 100 ? 1.687 -6.883 -3.336 1 95.75 100 MET A N 1
ATOM 763 C CA . MET A 1 100 ? 2.43 -6.078 -2.373 1 95.75 100 MET A CA 1
ATOM 764 C C . MET A 1 100 ? 1.784 -6.148 -0.992 1 95.75 100 MET A C 1
ATOM 766 O O . MET A 1 100 ? 0.564 -6.273 -0.878 1 95.75 100 MET A O 1
ATOM 770 N N . PHE A 1 101 ? 2.594 -6.125 -0.029 1 94.62 101 PHE A N 1
ATOM 771 C CA . PHE A 1 101 ? 2.084 -5.895 1.317 1 94.62 101 PHE A CA 1
ATOM 772 C C . PHE A 1 101 ? 1.7 -4.434 1.511 1 94.62 101 PHE A C 1
ATOM 774 O O . PHE A 1 101 ? 2.418 -3.535 1.068 1 94.62 101 PHE A O 1
ATOM 781 N N . VAL A 1 102 ? 0.564 -4.172 2.197 1 93.56 102 VAL A N 1
ATOM 782 C CA . VAL A 1 102 ? -0.055 -2.852 2.137 1 93.56 102 VAL A CA 1
ATOM 783 C C . VAL A 1 102 ? 0.48 -1.978 3.268 1 93.56 102 VAL A C 1
ATOM 785 O O . VAL A 1 102 ? 0.335 -0.753 3.236 1 93.56 102 VAL A O 1
ATOM 788 N N . GLU A 1 103 ? 1.067 -2.512 4.262 1 93.38 103 GLU A N 1
ATOM 789 C CA . GLU A 1 103 ? 1.585 -1.706 5.363 1 93.38 103 GLU A CA 1
ATOM 790 C C . GLU A 1 103 ? 3.033 -1.297 5.113 1 93.38 103 GLU A C 1
ATOM 792 O O . GLU A 1 103 ? 3.838 -2.098 4.629 1 93.38 103 GLU A O 1
ATOM 797 N N . PRO A 1 104 ? 3.35 0.03 5.441 1 94.62 104 PRO A N 1
ATOM 798 C CA . PRO A 1 104 ? 4.742 0.461 5.301 1 94.62 104 PRO A CA 1
ATOM 799 C C . PRO A 1 104 ? 5.688 -0.279 6.242 1 94.62 104 PRO A C 1
ATOM 801 O O . PRO A 1 104 ? 5.262 -0.756 7.301 1 94.62 104 PRO A O 1
ATOM 804 N N . THR A 1 105 ? 6.93 -0.372 5.82 1 93.62 105 THR A N 1
ATOM 805 C CA . THR A 1 105 ? 7.945 -1.068 6.602 1 93.62 105 THR A CA 1
ATOM 806 C C . THR A 1 105 ? 9.102 -0.133 6.941 1 93.62 105 THR A C 1
ATOM 808 O O . THR A 1 105 ? 9.109 1.03 6.535 1 93.62 105 THR A O 1
ATOM 811 N N . GLN A 1 106 ? 10.055 -0.688 7.656 1 91.88 106 GLN A N 1
ATOM 812 C CA . GLN A 1 106 ? 11.242 0.077 8.016 1 91.88 106 GLN A CA 1
ATOM 813 C C . GLN A 1 106 ? 12.172 0.264 6.82 1 91.88 106 GLN A C 1
ATOM 815 O O . GLN A 1 106 ? 13.117 1.047 6.879 1 91.88 106 GLN A O 1
ATOM 820 N N . CYS A 1 107 ? 11.961 -0.386 5.793 1 93.25 107 CYS A N 1
ATOM 821 C CA . CYS A 1 107 ? 12.781 -0.272 4.594 1 93.25 107 CYS A CA 1
ATOM 822 C C . CYS A 1 107 ? 12.219 0.778 3.645 1 93.25 107 CYS A C 1
ATOM 824 O O . CYS A 1 107 ? 11 0.893 3.49 1 93.25 107 CYS A O 1
ATOM 826 N N . SER A 1 108 ? 13.062 1.496 2.922 1 92.62 108 SER A N 1
ATOM 827 C CA . SER A 1 108 ? 12.641 2.559 2.016 1 92.62 108 SER A CA 1
ATOM 828 C C . SER A 1 108 ? 12.273 2.002 0.645 1 92.62 108 SER A C 1
ATOM 830 O O . SER A 1 108 ? 11.742 2.723 -0.202 1 92.62 108 SER A O 1
ATOM 832 N N . GLU A 1 109 ? 12.508 0.734 0.449 1 95.12 109 GLU A N 1
ATOM 833 C CA . GLU A 1 109 ? 12.086 0.11 -0.802 1 95.12 109 GLU A CA 1
ATOM 834 C C . GLU A 1 109 ? 10.602 -0.251 -0.766 1 95.12 109 GLU A C 1
ATOM 836 O O . GLU A 1 109 ? 10.016 -0.374 0.31 1 95.12 109 GLU A O 1
ATOM 841 N N . SER A 1 110 ? 10.047 -0.391 -1.924 1 95.62 110 SER A N 1
ATOM 842 C CA . SER A 1 110 ? 8.641 -0.767 -2.033 1 95.62 110 SER A CA 1
ATOM 843 C C . SER A 1 110 ? 8.383 -2.146 -1.433 1 95.62 110 SER A C 1
ATOM 845 O O . SER A 1 110 ? 9.305 -2.967 -1.341 1 95.62 110 SER A O 1
ATOM 847 N N . THR A 1 111 ? 7.105 -2.34 -1.074 1 96.62 111 THR A N 1
ATOM 848 C CA . THR A 1 111 ? 6.738 -3.658 -0.569 1 96.62 111 THR A CA 1
ATOM 849 C C . THR A 1 111 ? 6.223 -4.547 -1.698 1 96.62 111 THR A C 1
ATOM 851 O O . THR A 1 111 ? 5.656 -5.609 -1.448 1 96.62 111 THR A O 1
ATOM 854 N N . VAL A 1 112 ? 6.398 -4.066 -2.896 1 95.12 112 VAL A N 1
ATOM 855 C CA . VAL A 1 112 ? 6.043 -4.855 -4.07 1 95.12 112 VAL A CA 1
ATOM 856 C C . VAL A 1 112 ? 6.969 -6.066 -4.18 1 95.12 112 VAL A C 1
ATOM 858 O O . VAL A 1 112 ? 8.18 -5.949 -3.977 1 95.12 112 VAL A O 1
ATOM 861 N N . TRP A 1 113 ? 6.355 -7.191 -4.539 1 90.75 113 TRP A N 1
ATOM 862 C CA . TRP A 1 113 ? 7.109 -8.438 -4.641 1 90.75 113 TRP A CA 1
ATOM 863 C C . TRP A 1 113 ? 8.039 -8.406 -5.848 1 90.75 113 TRP A C 1
ATOM 865 O O . TRP A 1 113 ? 7.672 -7.914 -6.918 1 90.75 113 TRP A O 1
ATOM 875 N N . LYS A 1 114 ? 9.18 -9.023 -5.633 1 86.56 114 LYS A N 1
ATOM 876 C CA . LYS A 1 114 ? 10.062 -9.336 -6.75 1 86.56 114 LYS A CA 1
ATOM 877 C C . LYS A 1 114 ? 10.828 -10.633 -6.5 1 86.56 114 LYS A C 1
ATOM 879 O O . LYS A 1 114 ? 11.07 -11.008 -5.348 1 86.56 114 LYS A O 1
ATOM 884 N N . LEU A 1 115 ? 11.141 -11.242 -7.574 1 80.06 115 LEU A N 1
ATOM 885 C CA . LEU A 1 115 ? 12.016 -12.406 -7.465 1 80.06 115 LEU A CA 1
ATOM 886 C C . LEU A 1 115 ? 13.453 -11.984 -7.191 1 80.06 115 LEU A C 1
ATOM 888 O O . LEU A 1 115 ? 14.047 -11.25 -7.98 1 80.06 115 LEU A O 1
ATOM 892 N N . GLY A 1 116 ? 13.914 -12.492 -6.07 1 75.56 116 GLY A N 1
ATOM 893 C CA . GLY A 1 116 ? 15.281 -12.164 -5.684 1 75.56 116 GLY A CA 1
ATOM 894 C C . GLY A 1 116 ? 16.312 -13.07 -6.305 1 75.56 116 GLY A C 1
ATOM 895 O O . GLY A 1 116 ? 15.977 -14 -7.047 1 75.56 116 GLY A O 1
ATOM 896 N N . SER A 1 117 ? 17.609 -12.797 -6.059 1 69.56 117 SER A N 1
ATOM 897 C CA . SER A 1 117 ? 18.75 -13.484 -6.672 1 69.56 117 SER A CA 1
ATOM 898 C C . SER A 1 117 ? 18.781 -14.953 -6.285 1 69.56 117 SER A C 1
ATOM 900 O O . SER A 1 117 ? 19.25 -15.797 -7.059 1 69.56 117 SER A O 1
ATOM 902 N N . ASN A 1 118 ? 18.328 -15.336 -5.129 1 67.19 118 ASN A N 1
ATOM 903 C CA . ASN A 1 118 ? 18.406 -16.719 -4.688 1 67.19 118 ASN A CA 1
ATOM 904 C C . ASN A 1 118 ? 17.078 -17.453 -4.938 1 67.19 118 ASN A C 1
ATOM 906 O O . ASN A 1 118 ? 16.828 -18.5 -4.344 1 67.19 118 ASN A O 1
ATOM 910 N N . GLY A 1 119 ? 16.266 -16.844 -5.734 1 69.44 119 GLY A N 1
ATOM 911 C CA . GLY A 1 119 ? 15 -17.469 -6.035 1 69.44 119 GLY A CA 1
ATOM 912 C C . GLY A 1 119 ? 13.93 -17.203 -4.992 1 69.44 119 GLY A C 1
ATOM 913 O O . GLY A 1 119 ? 12.828 -17.734 -5.07 1 69.44 119 GLY A O 1
ATOM 914 N N . THR A 1 120 ? 14.266 -16.406 -4.051 1 76.25 120 THR A N 1
ATOM 915 C CA . THR A 1 120 ? 13.281 -16.031 -3.035 1 76.25 120 THR A CA 1
ATOM 916 C C . THR A 1 120 ? 12.562 -14.742 -3.424 1 76.25 120 THR A C 1
ATOM 918 O O . THR A 1 120 ? 13.039 -13.992 -4.281 1 76.25 120 THR A O 1
ATOM 921 N N . ILE A 1 121 ? 11.398 -14.648 -2.824 1 84.44 121 ILE A N 1
ATOM 922 C CA . ILE A 1 121 ? 10.656 -13.414 -3.082 1 84.44 121 ILE A CA 1
ATOM 923 C C . ILE A 1 121 ? 11.055 -12.352 -2.061 1 84.44 121 ILE A C 1
ATOM 925 O O . ILE A 1 121 ? 11.102 -12.625 -0.859 1 84.44 121 ILE A O 1
ATOM 929 N N . THR A 1 122 ? 11.367 -11.242 -2.561 1 87.44 122 THR A N 1
ATOM 930 C CA . THR A 1 122 ? 11.75 -10.117 -1.713 1 87.44 122 THR A CA 1
ATOM 931 C C . THR A 1 122 ? 10.906 -8.883 -2.033 1 87.44 122 THR A C 1
ATOM 933 O O . THR A 1 122 ? 10.148 -8.883 -3.004 1 87.44 122 THR A O 1
ATOM 936 N N . THR A 1 123 ? 11.055 -7.816 -1.133 1 93.12 123 THR A N 1
ATOM 937 C CA . THR A 1 123 ? 10.5 -6.496 -1.416 1 93.12 123 THR A CA 1
ATOM 938 C C . THR A 1 123 ? 11.391 -5.734 -2.395 1 93.12 123 THR A C 1
ATOM 940 O O . THR A 1 123 ? 12.453 -6.223 -2.781 1 93.12 123 THR A O 1
ATOM 943 N N . GLY A 1 124 ? 10.859 -4.551 -2.855 1 93.81 124 GLY A N 1
ATOM 944 C CA . GLY A 1 124 ? 11.625 -3.705 -3.754 1 93.81 124 GLY A CA 1
ATOM 945 C C . GLY A 1 124 ? 11.25 -3.887 -5.215 1 93.81 124 GLY A C 1
ATOM 946 O O . GLY A 1 124 ? 12.039 -3.562 -6.105 1 93.81 124 GLY A O 1
ATOM 947 N N . GLY A 1 125 ? 10.156 -4.469 -5.449 1 92.56 125 GLY A N 1
ATOM 948 C CA . GLY A 1 125 ? 9.672 -4.633 -6.809 1 92.56 125 GLY A CA 1
ATOM 949 C C . GLY A 1 125 ? 9.18 -3.34 -7.43 1 92.56 125 GLY A C 1
ATOM 950 O O . GLY A 1 125 ? 9.18 -2.295 -6.777 1 92.56 125 GLY A O 1
ATOM 951 N N . THR A 1 126 ? 8.781 -3.408 -8.773 1 91.38 126 THR A N 1
ATOM 952 C CA . THR A 1 126 ? 8.352 -2.248 -9.555 1 91.38 126 THR A CA 1
ATOM 953 C C . THR A 1 126 ? 7.379 -2.666 -10.656 1 91.38 126 THR A C 1
ATOM 955 O O . THR A 1 126 ? 7.301 -3.844 -11.008 1 91.38 126 THR A O 1
ATOM 958 N N . THR A 1 127 ? 6.645 -1.633 -11.117 1 89.44 127 THR A N 1
ATOM 959 C CA . THR A 1 127 ? 5.77 -1.918 -12.25 1 89.44 127 THR A CA 1
ATOM 960 C C . THR A 1 127 ? 6.414 -1.475 -13.555 1 89.44 127 THR A C 1
ATOM 962 O O . THR A 1 127 ? 5.793 -1.543 -14.617 1 89.44 127 THR A O 1
ATOM 965 N N . SER A 1 128 ? 7.59 -0.934 -13.406 1 82 128 SER A N 1
ATOM 966 C CA . SER A 1 128 ? 8.273 -0.452 -14.602 1 82 128 SER A CA 1
ATOM 967 C C . SER A 1 128 ? 8.43 -1.562 -15.633 1 82 128 SER A C 1
ATOM 969 O O . SER A 1 128 ? 8.805 -2.688 -15.297 1 82 128 SER A O 1
ATOM 971 N N . THR A 1 129 ? 8.117 -1.11 -16.891 1 69.12 129 THR A N 1
ATOM 972 C CA . THR A 1 129 ? 8.305 -2.07 -17.969 1 69.12 129 THR A CA 1
ATOM 973 C C . THR A 1 129 ? 9.641 -1.842 -18.672 1 69.12 129 THR A C 1
ATOM 975 O O . THR A 1 129 ? 9.961 -2.523 -19.656 1 69.12 129 THR A O 1
ATOM 978 N N . SER A 1 130 ? 10.164 -0.646 -18.375 1 61.56 130 SER A N 1
ATOM 979 C CA . SER A 1 130 ? 11.391 -0.312 -19.094 1 61.56 130 SER A CA 1
ATOM 980 C C . SER A 1 130 ? 12.406 -1.443 -19 1 61.56 130 SER A C 1
ATOM 982 O O . SER A 1 130 ? 13.266 -1.587 -19.875 1 61.56 130 SER A O 1
ATOM 984 N N . SER A 1 131 ? 12.469 -1.995 -17.844 1 53 131 SER A N 1
ATOM 985 C CA . SER A 1 131 ? 13.359 -3.146 -17.891 1 53 131 SER A CA 1
ATOM 986 C C . SER A 1 131 ? 12.586 -4.441 -18.109 1 53 131 SER A C 1
ATOM 988 O O . SER A 1 131 ? 11.586 -4.688 -17.422 1 53 131 SER A O 1
ATOM 990 N N . ASP A 1 132 ? 12.406 -4.891 -19.453 1 49.22 132 ASP A N 1
ATOM 991 C CA . ASP A 1 132 ? 11.766 -6.121 -19.922 1 49.22 132 ASP A CA 1
ATOM 992 C C . ASP A 1 132 ? 11.633 -7.129 -18.781 1 49.22 132 ASP A C 1
ATOM 994 O O . ASP A 1 132 ? 10.758 -7.992 -18.812 1 49.22 132 ASP A O 1
ATOM 998 N N . PHE A 1 133 ? 12.625 -6.984 -17.859 1 52.12 133 PHE A N 1
ATOM 999 C CA . PHE A 1 133 ? 12.844 -8.109 -16.969 1 52.12 133 PHE A CA 1
ATOM 1000 C C . PHE A 1 133 ? 12.453 -7.742 -15.539 1 52.12 133 PHE A C 1
ATOM 1002 O O . PHE A 1 133 ? 13.062 -8.211 -14.578 1 52.12 133 PHE A O 1
ATOM 1009 N N . HIS A 1 134 ? 11.422 -6.887 -15.43 1 63.28 134 HIS A N 1
ATOM 1010 C CA . HIS A 1 134 ? 11.398 -6.758 -13.977 1 63.28 134 HIS A CA 1
ATOM 1011 C C . HIS A 1 134 ? 10.844 -8.016 -13.32 1 63.28 134 HIS A C 1
ATOM 1013 O O . HIS A 1 134 ? 10.133 -8.797 -13.969 1 63.28 134 HIS A O 1
ATOM 1019 N N . LYS A 1 135 ? 11.438 -8.445 -12.312 1 78.06 135 LYS A N 1
ATOM 1020 C CA . LYS A 1 135 ? 11.258 -9.664 -11.516 1 78.06 135 LYS A CA 1
ATOM 1021 C C . LYS A 1 135 ? 10.094 -9.516 -10.539 1 78.06 135 LYS A C 1
ATOM 1023 O O . LYS A 1 135 ? 10.102 -10.102 -9.461 1 78.06 135 LYS A O 1
ATOM 1028 N N . SER A 1 136 ? 8.992 -8.578 -11.133 1 86.62 136 SER A N 1
ATOM 1029 C CA . SER A 1 136 ? 7.934 -8.289 -10.172 1 86.62 136 SER A CA 1
ATOM 1030 C C . SER A 1 136 ? 6.578 -8.766 -10.688 1 86.62 136 SER A C 1
ATOM 1032 O O . SER A 1 136 ? 5.539 -8.438 -10.109 1 86.62 136 SER A O 1
ATOM 1034 N N . ARG A 1 137 ? 6.613 -9.531 -11.805 1 85.06 137 ARG A N 1
ATOM 1035 C CA . ARG A 1 137 ? 5.367 -10 -12.406 1 85.06 137 ARG A CA 1
ATOM 1036 C C . ARG A 1 137 ? 4.988 -11.375 -11.875 1 85.06 137 ARG A C 1
ATOM 1038 O O . ARG A 1 137 ? 5.781 -12.32 -11.945 1 85.06 137 ARG A O 1
ATOM 1045 N N . PHE A 1 138 ?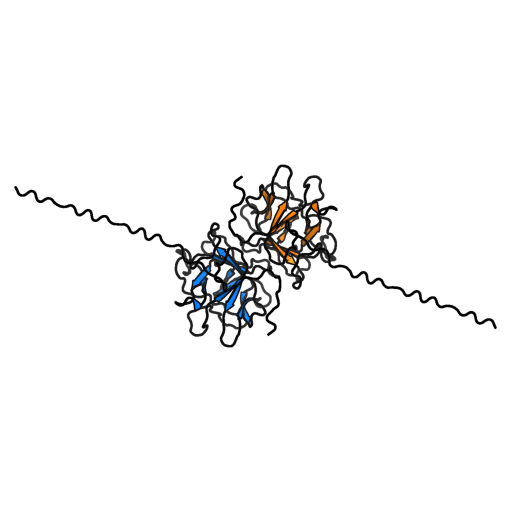 3.748 -11.438 -11.43 1 84.88 138 PHE A N 1
ATOM 1046 C CA . PHE A 1 138 ? 3.24 -12.703 -10.914 1 84.88 138 PHE A CA 1
ATOM 1047 C C . PHE A 1 138 ? 1.862 -13.008 -11.484 1 84.88 138 PHE A C 1
ATOM 1049 O O . PHE A 1 138 ? 1.277 -12.18 -12.188 1 84.88 138 PHE A O 1
ATOM 1056 N N . ALA A 1 139 ? 1.461 -14.242 -11.211 1 85.69 139 ALA A N 1
ATOM 1057 C CA . ALA A 1 139 ? 0.106 -14.68 -11.547 1 85.69 139 ALA A CA 1
ATOM 1058 C C . ALA A 1 139 ? -0.449 -15.609 -10.469 1 85.69 139 ALA A C 1
ATOM 1060 O O . ALA A 1 139 ? 0.307 -16.172 -9.672 1 85.69 139 ALA A O 1
ATOM 1061 N N . ILE A 1 140 ? -1.747 -15.648 -10.469 1 86.5 140 ILE A N 1
ATOM 1062 C CA . ILE A 1 140 ? -2.436 -16.594 -9.586 1 86.5 140 ILE A CA 1
ATOM 1063 C C . ILE A 1 140 ? -3.232 -17.594 -10.43 1 86.5 140 ILE A C 1
ATOM 1065 O O . ILE A 1 140 ? -3.951 -17.203 -11.352 1 86.5 140 ILE A O 1
ATOM 1069 N N . SER A 1 141 ? -3.084 -18.844 -10.102 1 83.56 141 SER A N 1
ATOM 1070 C CA . SER A 1 141 ? -3.814 -19.906 -10.797 1 83.56 141 SER A CA 1
ATOM 1071 C C . SER A 1 141 ? -4.344 -20.953 -9.812 1 83.56 141 SER A C 1
ATOM 1073 O O . SER A 1 141 ? -3.861 -21.047 -8.68 1 83.56 141 SER A O 1
ATOM 1075 N N . LYS A 1 142 ? -5.344 -21.656 -10.227 1 83.31 142 LYS A N 1
ATOM 1076 C CA . LYS A 1 142 ? -5.879 -22.719 -9.391 1 83.31 142 LYS A CA 1
ATOM 1077 C C . LYS A 1 142 ? -4.801 -23.734 -9.039 1 83.31 142 LYS A C 1
ATOM 1079 O O . LYS A 1 142 ? -3.939 -24.047 -9.867 1 83.31 142 LYS A O 1
ATOM 1084 N N . PHE A 1 143 ? -5.059 -24.078 -7.727 1 78.5 143 PHE A N 1
ATOM 1085 C CA . PHE A 1 143 ? -4.184 -25.156 -7.289 1 78.5 143 PHE A CA 1
ATOM 1086 C C . PHE A 1 143 ? -4.777 -26.516 -7.641 1 78.5 143 PHE A C 1
ATOM 1088 O O . PHE A 1 143 ? -5.875 -26.844 -7.195 1 78.5 143 PHE A O 1
ATOM 1095 N N . GLY A 1 144 ? -4.156 -27.266 -8.5 1 70.62 144 GLY A N 1
ATOM 1096 C CA . GLY A 1 144 ? -4.66 -28.578 -8.867 1 70.62 144 GLY A CA 1
ATOM 1097 C C . GLY A 1 144 ? -5.906 -28.531 -9.727 1 70.62 144 GLY A C 1
ATOM 1098 O O . GLY A 1 144 ? -6.156 -27.531 -10.406 1 70.62 144 GLY A O 1
ATOM 1099 N N . ASN A 1 145 ? -6.684 -29.719 -9.742 1 65.75 145 ASN A N 1
ATOM 1100 C CA . ASN A 1 145 ? -7.84 -29.859 -10.617 1 65.75 145 ASN A CA 1
ATOM 1101 C C . ASN A 1 145 ? -9.148 -29.625 -9.867 1 65.75 145 ASN A C 1
ATOM 1103 O O . ASN A 1 145 ? -10.203 -29.469 -10.492 1 65.75 145 ASN A O 1
ATOM 1107 N N . ASP A 1 146 ? -9.008 -29.625 -8.57 1 62.62 146 ASP A N 1
ATOM 1108 C CA . ASP A 1 146 ? -10.227 -29.469 -7.781 1 62.62 146 ASP A CA 1
ATOM 1109 C C . ASP A 1 146 ? -10.391 -28.047 -7.273 1 62.62 146 ASP A C 1
ATOM 1111 O O . ASP A 1 146 ? -9.406 -27.406 -6.898 1 62.62 146 ASP A O 1
ATOM 1115 N N . GLN A 1 147 ? -11.617 -27.469 -7.363 1 61.91 147 GLN A N 1
ATOM 1116 C CA . GLN A 1 147 ? -11.953 -26.109 -6.938 1 61.91 147 GLN A CA 1
ATOM 1117 C C . GLN A 1 147 ? -11.602 -25.891 -5.469 1 61.91 147 GLN A C 1
ATOM 1119 O O . GLN A 1 147 ? -11.359 -24.766 -5.047 1 61.91 147 GLN A O 1
ATOM 1124 N N . ASP A 1 148 ? -11.547 -26.969 -4.75 1 69 148 ASP A N 1
ATOM 1125 C CA . ASP A 1 148 ? -11.422 -26.844 -3.301 1 69 148 ASP A CA 1
ATOM 1126 C C . ASP A 1 148 ? -9.953 -26.859 -2.873 1 69 148 ASP A C 1
ATOM 1128 O O . ASP A 1 148 ? -9.648 -26.781 -1.682 1 69 148 ASP A O 1
ATOM 1132 N N . GLU A 1 149 ? -9.102 -26.844 -3.834 1 77.44 149 GLU A N 1
ATOM 1133 C CA . GLU A 1 149 ? -7.699 -27 -3.447 1 77.44 149 GLU A CA 1
ATOM 1134 C C . GLU A 1 149 ? -7.008 -25.641 -3.346 1 77.44 149 GLU A C 1
ATOM 1136 O O . GLU A 1 149 ? -5.836 -25.562 -2.975 1 77.44 149 GLU A O 1
ATOM 1141 N N . GLY A 1 150 ? -7.715 -24.547 -3.648 1 85.81 150 GLY A N 1
ATOM 1142 C CA . GLY A 1 150 ? -7.141 -23.219 -3.494 1 85.81 150 GLY A CA 1
ATOM 1143 C C . GLY A 1 150 ? -6.352 -22.766 -4.707 1 85.81 150 GLY A C 1
ATOM 1144 O O . GLY A 1 150 ? -6.672 -23.141 -5.836 1 85.81 150 GLY A O 1
ATOM 1145 N N . TYR A 1 151 ? -5.469 -21.859 -4.449 1 85.5 151 TYR A N 1
ATOM 1146 C CA . TYR A 1 151 ? -4.734 -21.234 -5.543 1 85.5 151 TYR A CA 1
ATOM 1147 C C . TYR A 1 151 ? -3.229 -21.359 -5.332 1 85.5 151 TYR A C 1
ATOM 1149 O O . TYR A 1 151 ? -2.775 -21.656 -4.223 1 85.5 151 TYR A O 1
ATOM 1157 N N . ASN A 1 152 ? -2.551 -21.094 -6.473 1 81.56 152 ASN A N 1
ATOM 1158 C CA . ASN A 1 152 ? -1.096 -21.016 -6.441 1 81.56 152 ASN A CA 1
ATOM 1159 C C . ASN A 1 152 ? -0.6 -19.688 -7.027 1 81.56 152 ASN A C 1
ATOM 1161 O O . ASN A 1 152 ? -1.237 -19.125 -7.918 1 81.56 152 ASN A O 1
ATOM 1165 N N . PHE A 1 153 ? 0.616 -19.266 -6.484 1 84.12 153 PHE A N 1
ATOM 1166 C CA . PHE A 1 153 ? 1.306 -18.141 -7.09 1 84.12 153 PHE A CA 1
ATOM 1167 C C . PHE A 1 153 ? 2.324 -18.609 -8.117 1 84.12 153 PHE A C 1
ATOM 1169 O O . PHE A 1 153 ? 3.023 -19.594 -7.898 1 84.12 153 PHE A O 1
ATOM 1176 N N . GLN A 1 154 ? 2.348 -17.75 -9.156 1 79.25 154 GLN A N 1
ATOM 1177 C CA . GLN A 1 154 ? 3.338 -18.016 -10.195 1 79.25 154 GLN A CA 1
ATOM 1178 C C . GLN A 1 154 ? 4.152 -16.766 -10.523 1 79.25 154 GLN A C 1
ATOM 1180 O O . GLN A 1 154 ? 3.629 -15.656 -10.469 1 79.25 154 GLN A O 1
ATOM 1185 N N . TYR A 1 155 ? 5.461 -16.984 -10.758 1 77.81 155 TYR A N 1
ATOM 1186 C CA . TYR A 1 155 ? 6.305 -15.898 -11.242 1 77.81 155 TYR A CA 1
ATOM 1187 C C . TYR A 1 155 ? 6.238 -15.797 -12.766 1 77.81 155 TYR A C 1
ATOM 1189 O O . TYR A 1 155 ? 6.289 -16.812 -13.461 1 77.81 155 TYR A O 1
ATOM 1197 N N . CYS A 1 156 ? 6.027 -14.469 -13.227 1 73.44 156 CYS A N 1
ATOM 1198 C CA . CYS A 1 156 ? 5.934 -14.188 -14.656 1 73.44 156 CYS A CA 1
ATOM 1199 C C . CYS A 1 156 ? 7.094 -13.32 -15.117 1 73.44 156 CYS A C 1
ATOM 1201 O O . CYS A 1 156 ? 7.41 -12.312 -14.484 1 73.44 156 CYS A O 1
ATOM 1203 N N . PRO A 1 157 ? 7.727 -13.492 -16.516 1 61.62 157 PRO A N 1
ATOM 1204 C CA . PRO A 1 157 ? 7.598 -14.648 -17.391 1 61.62 157 PRO A CA 1
ATOM 1205 C C . PRO A 1 157 ? 8.305 -15.891 -16.859 1 61.62 157 PRO A C 1
ATOM 1207 O O . PRO A 1 157 ? 9.234 -15.773 -16.047 1 61.62 157 PRO A O 1
ATOM 1210 N N . CYS A 1 158 ? 7.621 -17.016 -17.016 1 52.56 158 CYS A N 1
ATOM 1211 C CA . CYS A 1 158 ? 8.18 -18.297 -16.594 1 52.56 158 CYS A CA 1
ATOM 1212 C C . CYS A 1 158 ? 9.633 -18.438 -17.047 1 52.56 158 CYS A C 1
ATOM 1214 O O . CYS A 1 158 ? 10.422 -19.141 -16.406 1 52.56 158 CYS A O 1
ATOM 1216 N N . SER A 1 159 ? 9.891 -18.062 -18.281 1 43.62 159 SER A N 1
ATOM 1217 C CA . SER A 1 159 ? 11.234 -18.328 -18.781 1 43.62 159 SER A CA 1
ATOM 1218 C C . SER A 1 159 ? 12.203 -17.219 -18.438 1 43.62 159 SER A C 1
ATOM 1220 O O . SER A 1 159 ? 11.797 -16.047 -18.312 1 43.62 159 SER A O 1
ATOM 1222 N N . VAL A 1 160 ? 13.008 -17.516 -17.734 1 42.66 160 VAL A N 1
ATOM 1223 C CA . VAL A 1 160 ? 14.242 -16.75 -17.609 1 42.66 160 VAL A CA 1
ATOM 1224 C C . VAL A 1 160 ? 14.867 -16.531 -18.984 1 42.66 160 VAL A C 1
ATOM 1226 O O . VAL A 1 160 ? 14.961 -17.469 -19.781 1 42.66 160 VAL A O 1
ATOM 1229 N N . GLY A 1 161 ? 14.758 -15.305 -19.781 1 39.59 161 GLY A N 1
ATOM 1230 C CA . GLY A 1 161 ? 15.367 -14.828 -21.016 1 39.59 161 GLY A CA 1
ATOM 1231 C C . GLY A 1 161 ? 14.484 -13.852 -21.781 1 39.59 161 GLY A C 1
ATOM 1232 O O . GLY A 1 161 ? 13.43 -13.445 -21.281 1 39.59 161 GLY A O 1
ATOM 1233 N N . ALA A 1 162 ? 14.977 -13.352 -23.016 1 39.28 162 ALA A N 1
ATOM 1234 C CA . ALA A 1 162 ? 14.531 -12.297 -23.922 1 39.28 162 ALA A CA 1
ATOM 1235 C C . ALA A 1 162 ? 13.055 -12.477 -24.297 1 39.28 162 ALA A C 1
ATOM 1237 O O . ALA A 1 162 ? 12.367 -11.508 -24.625 1 39.28 162 ALA A O 1
ATOM 1238 N N . ASN A 1 163 ? 12.68 -13.586 -24.828 1 40.66 163 ASN A N 1
ATOM 1239 C CA . ASN A 1 163 ? 11.375 -13.812 -25.453 1 40.66 163 ASN A CA 1
ATOM 1240 C C . ASN A 1 163 ? 10.289 -14.055 -24.422 1 40.66 163 ASN A C 1
ATOM 1242 O O . ASN A 1 163 ? 9.805 -15.18 -24.266 1 40.66 163 ASN A O 1
ATOM 1246 N N . ARG A 1 164 ? 10.234 -13.352 -23.344 1 43.06 164 ARG A N 1
ATOM 1247 C CA . ARG A 1 164 ? 9.414 -13.742 -22.203 1 43.06 164 ARG A CA 1
ATOM 1248 C C . ARG A 1 164 ? 7.953 -13.375 -22.422 1 43.06 164 ARG A C 1
ATOM 1250 O O . ARG A 1 164 ? 7.613 -12.195 -22.531 1 43.06 164 ARG A O 1
ATOM 1257 N N . PRO A 1 165 ? 7.039 -14.297 -22.938 1 42.69 165 PRO A N 1
ATOM 1258 C CA . PRO A 1 165 ? 5.605 -14.055 -23.094 1 42.69 165 PRO A CA 1
ATOM 1259 C C . PRO A 1 165 ? 4.953 -13.539 -21.812 1 42.69 165 PRO A C 1
ATOM 1261 O O . PRO A 1 165 ? 5.523 -13.68 -20.719 1 42.69 165 PRO A O 1
ATOM 1264 N N . SER A 1 166 ? 3.865 -12.812 -21.938 1 48.16 166 SER A N 1
ATOM 1265 C CA . SER A 1 166 ? 2.904 -12.461 -20.891 1 48.16 166 SER A CA 1
ATOM 1266 C C . SER A 1 166 ? 2.572 -13.664 -20.016 1 48.16 166 SER A C 1
ATOM 1268 O O . SER A 1 166 ? 2.754 -14.805 -20.438 1 48.16 166 SER A O 1
ATOM 1270 N N . CYS A 1 167 ? 2.65 -13.633 -18.641 1 52.53 167 CYS A N 1
ATOM 1271 C CA . CYS A 1 167 ? 2.287 -14.75 -17.781 1 52.53 167 CYS A CA 1
ATOM 1272 C C . CYS A 1 167 ? 1.142 -15.555 -18.391 1 52.53 167 CYS A C 1
ATOM 1274 O O . CYS A 1 167 ? 0.567 -16.422 -17.734 1 52.53 167 CYS A O 1
ATOM 1276 N N . ASN A 1 168 ? 0.661 -15.219 -19.547 1 45.84 168 ASN A N 1
ATOM 1277 C CA . ASN A 1 168 ? -0.464 -16 -20.047 1 45.84 168 ASN A CA 1
ATOM 1278 C C . ASN A 1 168 ? -0.121 -17.484 -20.141 1 45.84 168 ASN A C 1
ATOM 1280 O O . ASN A 1 168 ? -0.955 -18.281 -20.562 1 45.84 168 ASN A O 1
ATOM 1284 N N . ALA A 1 169 ? 1.115 -17.797 -20.031 1 45.31 169 ALA A N 1
ATOM 1285 C CA . ALA A 1 169 ? 1.35 -19.25 -20.047 1 45.31 169 ALA A CA 1
ATOM 1286 C C . ALA A 1 169 ? 1.692 -19.766 -18.656 1 45.31 169 ALA A C 1
ATOM 1288 O O . ALA A 1 169 ? 2.244 -19.016 -17.828 1 45.31 169 ALA A O 1
ATOM 1289 N N . PRO A 1 170 ? 0.968 -20.938 -18.234 1 47.25 170 PRO A N 1
ATOM 1290 C CA . PRO A 1 170 ? 1.197 -21.562 -16.922 1 47.25 170 PRO A CA 1
ATOM 1291 C C . PRO A 1 170 ? 2.674 -21.578 -16.531 1 47.25 170 PRO A C 1
ATOM 1293 O O . PRO A 1 170 ? 3.514 -22.031 -17.312 1 47.25 170 PRO A O 1
ATOM 1296 N N . CYS A 1 171 ? 3.197 -20.625 -15.961 1 51.66 171 CYS A N 1
ATOM 1297 C CA . CYS A 1 171 ? 4.52 -20.828 -15.383 1 51.66 171 CYS A CA 1
ATOM 1298 C C . CYS A 1 171 ? 4.461 -21.828 -14.234 1 51.66 171 CYS A C 1
ATOM 1300 O O . CYS A 1 171 ? 3.551 -21.781 -13.406 1 51.66 171 CYS A O 1
ATOM 1302 N N . HIS A 1 172 ? 4.586 -23.047 -14.602 1 45.53 172 HIS A N 1
ATOM 1303 C CA . HIS A 1 172 ? 4.438 -24.125 -13.633 1 45.53 172 HIS A CA 1
ATOM 1304 C C . HIS A 1 172 ? 5.27 -23.859 -12.383 1 45.53 172 HIS A C 1
ATOM 1306 O O . HIS A 1 172 ? 5.164 -24.594 -11.398 1 45.53 172 HIS A O 1
ATOM 1312 N N . GLU A 1 173 ? 6.34 -23 -12.445 1 48.03 173 GLU A N 1
ATOM 1313 C CA . GLU A 1 173 ? 7.117 -23.203 -11.227 1 48.03 173 GLU A CA 1
ATOM 1314 C C . GLU A 1 173 ? 6.586 -22.359 -10.078 1 48.03 173 GLU A C 1
ATOM 1316 O O . GLU A 1 173 ? 6.383 -21.156 -10.234 1 48.03 173 GLU A O 1
ATOM 1321 N N . GLY A 1 174 ? 5.773 -23.078 -9.234 1 50.97 174 GLY A N 1
ATOM 1322 C CA . GLY A 1 174 ? 5.328 -22.516 -7.965 1 50.97 174 GLY A CA 1
ATOM 1323 C C . GLY A 1 174 ? 6.395 -21.672 -7.277 1 50.97 174 GLY A C 1
ATOM 1324 O O . GLY A 1 174 ? 7.586 -21.828 -7.551 1 50.97 174 GLY A O 1
ATOM 1325 N N . LEU A 1 175 ? 6.039 -20.531 -6.711 1 55.03 175 LEU A N 1
ATOM 1326 C CA . LEU A 1 175 ? 6.914 -19.672 -5.922 1 55.03 175 LEU A CA 1
ATOM 1327 C C . LEU A 1 175 ? 7.535 -20.453 -4.766 1 55.03 175 LEU A C 1
ATOM 1329 O O . LEU A 1 175 ? 6.848 -21.203 -4.074 1 55.03 175 LEU A O 1
ATOM 1333 N N . GLU A 1 176 ? 8.883 -20.719 -4.859 1 53.22 176 GLU A N 1
ATOM 1334 C CA . GLU A 1 176 ? 9.57 -21.219 -3.674 1 53.22 176 GLU A CA 1
ATOM 1335 C C . GLU A 1 176 ? 9.711 -20.125 -2.613 1 53.22 176 GLU A C 1
ATOM 1337 O O . GLU A 1 176 ? 10.289 -19.078 -2.877 1 53.22 176 GLU A O 1
ATOM 1342 N N . VAL A 1 177 ? 8.758 -20.016 -1.71 1 50.16 177 VAL A N 1
ATOM 1343 C CA . VAL A 1 177 ? 8.992 -19.094 -0.607 1 50.16 177 VAL A CA 1
ATOM 1344 C C . VAL A 1 177 ? 9.898 -19.734 0.434 1 50.16 177 VAL A C 1
ATOM 1346 O O . VAL A 1 177 ? 9.578 -20.797 0.97 1 50.16 177 VAL A O 1
ATOM 1349 N N . ASN A 1 178 ? 11.203 -19.547 0.326 1 47.22 178 ASN A N 1
ATOM 1350 C CA . ASN A 1 178 ? 12.109 -20.016 1.372 1 47.22 178 ASN A CA 1
ATOM 1351 C C . ASN A 1 178 ? 11.938 -19.203 2.656 1 47.22 178 ASN A C 1
ATOM 1353 O O . ASN A 1 178 ? 11.914 -17.969 2.621 1 47.22 178 ASN A O 1
ATOM 1357 N N . SER A 1 179 ? 11.102 -19.844 3.551 1 46.09 179 SER A N 1
ATOM 1358 C CA . SER A 1 179 ? 11.117 -19.141 4.832 1 46.09 179 SER A CA 1
ATOM 1359 C C . SER A 1 179 ? 12.547 -18.828 5.27 1 46.09 179 SER A C 1
ATOM 1361 O O . SER A 1 179 ? 13.43 -19.688 5.199 1 46.09 179 SER A O 1
ATOM 1363 N N . ALA A 1 180 ? 12.922 -17.641 5.113 1 47.12 180 ALA A N 1
ATOM 1364 C CA . ALA A 1 180 ? 14.234 -17.266 5.629 1 47.12 180 ALA A CA 1
ATOM 1365 C C . ALA A 1 180 ? 14.531 -17.969 6.949 1 47.12 180 ALA A C 1
ATOM 1367 O O . ALA A 1 180 ? 15.688 -18.25 7.27 1 47.12 180 ALA A O 1
ATOM 1368 N N . ARG A 1 181 ? 13.578 -17.922 7.871 1 44.41 181 ARG A N 1
ATOM 1369 C CA . ARG A 1 181 ? 13.938 -18.656 9.078 1 44.41 181 ARG A CA 1
ATOM 1370 C C . ARG A 1 181 ? 14.188 -20.125 8.766 1 44.41 181 ARG A C 1
ATOM 1372 O O . ARG A 1 181 ? 15.133 -20.719 9.289 1 44.41 181 ARG A O 1
ATOM 1379 N N . GLU A 1 182 ? 13.031 -20.734 8.422 1 44.31 182 GLU A N 1
ATOM 1380 C CA . GLU A 1 182 ? 13.195 -22.172 8.227 1 44.31 182 GLU A CA 1
ATOM 1381 C C . GLU A 1 182 ? 13.5 -22.5 6.77 1 44.31 182 GLU A C 1
ATOM 1383 O O . GLU A 1 182 ? 12.836 -22 5.859 1 44.31 182 GLU A O 1
ATOM 1388 N N . LYS A 1 183 ? 14.789 -22.328 6.371 1 40.25 183 LYS A N 1
ATOM 1389 C CA . LYS A 1 183 ? 15.289 -22.797 5.082 1 40.25 183 LYS A CA 1
ATOM 1390 C C . LYS A 1 183 ? 14.156 -23.375 4.23 1 40.25 183 LYS A C 1
ATOM 1392 O O . LYS A 1 183 ? 14.375 -24.281 3.434 1 40.25 183 LYS A O 1
ATOM 1397 N N . LEU A 1 184 ? 13.102 -23.344 4.762 1 37.25 184 LEU A N 1
ATOM 1398 C CA . LEU A 1 184 ? 12.07 -24.016 3.986 1 37.25 184 LEU A CA 1
ATOM 1399 C C . LEU A 1 184 ? 11.742 -23.234 2.721 1 37.25 184 LEU A C 1
ATOM 1401 O O . LEU A 1 184 ? 11.352 -22.062 2.791 1 37.25 184 LEU A O 1
ATOM 1405 N N . PRO A 1 185 ? 12.414 -23.672 1.812 1 38.62 185 PRO A N 1
ATOM 1406 C CA . PRO A 1 185 ? 11.93 -23.172 0.527 1 38.62 185 PRO A CA 1
ATOM 1407 C C . PRO A 1 185 ? 10.414 -23.219 0.405 1 38.62 185 PRO A C 1
ATOM 1409 O O . PRO A 1 185 ? 9.812 -24.297 0.566 1 38.62 185 PRO A O 1
ATOM 1412 N N . LEU A 1 186 ? 9.812 -22.453 1.236 1 39.88 186 LEU A N 1
ATOM 1413 C CA . LEU A 1 186 ? 8.391 -22.5 0.935 1 39.88 186 LEU A CA 1
ATOM 1414 C C . LEU A 1 186 ? 8.148 -22.516 -0.571 1 39.88 186 LEU A C 1
ATOM 1416 O O . LEU A 1 186 ? 8.477 -21.547 -1.262 1 39.88 186 LEU A O 1
ATOM 1420 N N . ARG A 1 187 ? 8.695 -23.594 -1.116 1 42.19 187 ARG A N 1
ATOM 1421 C CA . ARG A 1 187 ? 8.109 -23.797 -2.439 1 42.19 187 ARG A CA 1
ATOM 1422 C C . ARG A 1 187 ? 6.59 -23.75 -2.383 1 42.19 187 ARG A C 1
ATOM 1424 O O . ARG A 1 187 ? 5.957 -24.594 -1.76 1 42.19 187 ARG A O 1
ATOM 1431 N N . LEU A 1 188 ? 6.051 -22.562 -2.217 1 44 188 LEU A N 1
ATOM 1432 C CA . LEU A 1 188 ? 4.617 -22.641 -2.473 1 44 188 LEU A CA 1
ATOM 1433 C C . LEU A 1 188 ? 4.328 -23.5 -3.699 1 44 188 LEU A C 1
ATOM 1435 O O . LEU A 1 188 ? 4.109 -22.984 -4.793 1 44 188 LEU A O 1
ATOM 1439 N N . ARG A 1 189 ? 5.375 -24.312 -4.031 1 42.16 189 ARG A N 1
ATOM 1440 C CA . ARG A 1 189 ? 5.102 -25.234 -5.133 1 42.16 189 ARG A CA 1
ATOM 1441 C C . ARG A 1 189 ? 4 -26.219 -4.762 1 42.16 189 ARG A C 1
ATOM 1443 O O . ARG A 1 189 ? 4.066 -26.859 -3.711 1 42.16 189 ARG A O 1
ATOM 1450 N N . ALA A 1 190 ? 2.812 -25.953 -5.316 1 37.81 190 ALA A N 1
ATOM 1451 C CA . ALA A 1 190 ? 1.848 -27.047 -5.328 1 37.81 190 ALA A CA 1
ATOM 1452 C C . ALA A 1 190 ? 2.525 -28.375 -5.668 1 37.81 190 ALA A C 1
ATOM 1454 O O . ALA A 1 190 ? 1.914 -29.438 -5.559 1 37.81 190 ALA A O 1
ATOM 1455 N N . LYS A 1 191 ? 3.59 -28.281 -6.406 1 36.22 191 LYS A N 1
ATOM 1456 C CA . LYS A 1 191 ? 3.717 -29.641 -6.895 1 36.22 191 LYS A CA 1
ATOM 1457 C C . LYS A 1 191 ? 4.176 -30.578 -5.785 1 36.22 191 LYS A C 1
ATOM 1459 O O . LYS A 1 191 ? 4.043 -31.797 -5.902 1 36.22 191 LYS A O 1
ATOM 1464 N N . GLY A 1 192 ? 5.273 -30.203 -5.105 1 37.94 192 GLY A N 1
ATOM 1465 C CA . GLY A 1 192 ? 5.723 -31.391 -4.414 1 37.94 192 GLY A CA 1
ATOM 1466 C C . GLY A 1 192 ? 4.754 -31.859 -3.342 1 37.94 192 GLY A C 1
ATOM 1467 O O . GLY A 1 192 ? 3.822 -31.141 -2.98 1 37.94 192 GLY A O 1
ATOM 1468 N N . ASN A 1 193 ? 4.898 -33.125 -2.936 1 41.19 193 ASN A N 1
ATOM 1469 C CA . ASN A 1 193 ? 4.074 -33.938 -2.037 1 41.19 193 ASN A CA 1
ATOM 1470 C C . ASN A 1 193 ? 3.746 -33.188 -0.752 1 41.19 193 ASN A C 1
ATOM 1472 O O . ASN A 1 193 ? 2.877 -33.594 0.014 1 41.19 193 ASN A O 1
ATOM 1476 N N . ASP A 1 194 ? 4.578 -32.281 -0.38 1 43.66 194 ASP A N 1
ATOM 1477 C CA . ASP A 1 194 ? 4.406 -32.031 1.048 1 43.66 194 ASP A CA 1
ATOM 1478 C C . ASP A 1 194 ? 3.459 -30.875 1.29 1 43.66 194 ASP A C 1
ATOM 1480 O O . ASP A 1 194 ? 3.117 -30.562 2.436 1 43.66 194 ASP A O 1
ATOM 1484 N N . TYR A 1 195 ? 3.41 -29.875 0.391 1 48.03 195 TYR A N 1
ATOM 1485 C CA . TYR A 1 195 ? 2.428 -28.922 0.882 1 48.03 195 TYR A CA 1
ATOM 1486 C C . TYR A 1 195 ? 1.056 -29.188 0.273 1 48.03 195 TYR A C 1
ATOM 1488 O O . TYR A 1 195 ? 0.869 -29.031 -0.937 1 48.03 195 TYR A O 1
ATOM 1496 N N . PRO A 1 196 ? 0.222 -29.812 1.004 1 54.12 196 PRO A N 1
ATOM 1497 C CA . PRO A 1 196 ? -1.048 -30.391 0.559 1 54.12 196 PRO A CA 1
ATOM 1498 C C . PRO A 1 196 ? -2.057 -29.328 0.117 1 54.12 196 PRO A C 1
ATOM 1500 O O . PRO A 1 196 ? -3.107 -29.672 -0.434 1 54.12 196 PRO A O 1
ATOM 1503 N N . SER A 1 197 ? -1.821 -27.938 0.392 1 65.62 197 SER A N 1
ATOM 1504 C CA . SER A 1 197 ? -3.01 -27.156 0.072 1 65.62 197 SER A CA 1
ATOM 1505 C C . SER A 1 197 ? -2.639 -25.844 -0.615 1 65.62 197 SER A C 1
ATOM 1507 O O . SER A 1 197 ? -1.517 -25.359 -0.468 1 65.62 197 SER A O 1
ATOM 1509 N N . GLY A 1 198 ? -3.385 -25.406 -1.573 1 79.69 198 GLY A N 1
ATOM 1510 C CA . GLY A 1 198 ? -3.301 -24.094 -2.205 1 79.69 198 GLY A CA 1
ATOM 1511 C C . GLY A 1 198 ? -3.611 -22.953 -1.257 1 79.69 198 GLY A C 1
ATOM 1512 O O . GLY A 1 198 ? -3.961 -23.172 -0.096 1 79.69 198 GLY A O 1
ATOM 1513 N N . PHE A 1 199 ? -3.391 -21.797 -1.719 1 85.25 199 PHE A N 1
ATOM 1514 C CA . PHE A 1 199 ? -3.674 -20.594 -0.947 1 85.25 199 PHE A CA 1
ATOM 1515 C C . PHE A 1 199 ? -5.152 -20.234 -1.026 1 85.25 199 PHE A C 1
ATOM 1517 O O . PHE A 1 199 ? -5.789 -20.422 -2.066 1 85.25 199 PHE A O 1
ATOM 1524 N N . PHE A 1 200 ? -5.574 -19.75 0.137 1 88.81 200 PHE A N 1
ATOM 1525 C CA . PHE A 1 200 ? -6.91 -19.172 0.229 1 88.81 200 PHE A CA 1
ATOM 1526 C C . PHE A 1 200 ? -6.84 -17.688 0.592 1 88.81 200 PHE A C 1
ATOM 1528 O O . PHE A 1 200 ? -5.984 -17.281 1.377 1 88.81 200 PHE A O 1
ATOM 1535 N N . PHE A 1 201 ? -7.801 -16.938 -0.023 1 93.12 201 PHE A N 1
ATOM 1536 C CA . PHE A 1 201 ? -7.793 -15.508 0.219 1 93.12 201 PHE A CA 1
ATOM 1537 C C . PHE A 1 201 ? -8.984 -15.094 1.073 1 93.12 201 PHE A C 1
ATOM 1539 O O . PHE A 1 201 ? -10.133 -15.375 0.724 1 93.12 201 PHE A O 1
ATOM 1546 N N . GLN A 1 202 ? -8.68 -14.414 2.17 1 92.69 202 GLN A N 1
ATOM 1547 C CA . GLN A 1 202 ? -9.688 -13.898 3.086 1 92.69 202 GLN A CA 1
ATOM 1548 C C . GLN A 1 202 ? -9.672 -12.375 3.129 1 92.69 202 GLN A C 1
ATOM 1550 O O . GLN A 1 202 ? -8.617 -11.773 3.338 1 92.69 202 GLN A O 1
ATOM 1555 N N . LYS A 1 203 ? -10.836 -11.727 2.98 1 91.62 203 LYS A N 1
ATOM 1556 C CA . LYS A 1 203 ? -10.922 -10.273 3.074 1 91.62 203 LYS A CA 1
ATOM 1557 C C . LYS A 1 203 ? -10.492 -9.781 4.457 1 91.62 203 LYS A C 1
ATOM 1559 O O . LYS A 1 203 ? -10.859 -10.383 5.469 1 91.62 203 LYS A O 1
ATOM 1564 N N . VAL A 1 204 ? -9.625 -8.742 4.328 1 88.12 204 VAL A N 1
ATOM 1565 C CA . VAL A 1 204 ? -9.352 -8.07 5.594 1 88.12 204 VAL A CA 1
ATOM 1566 C C . VAL A 1 204 ? -10.57 -7.25 6.016 1 88.12 204 VAL A C 1
ATOM 1568 O O . VAL A 1 204 ? -11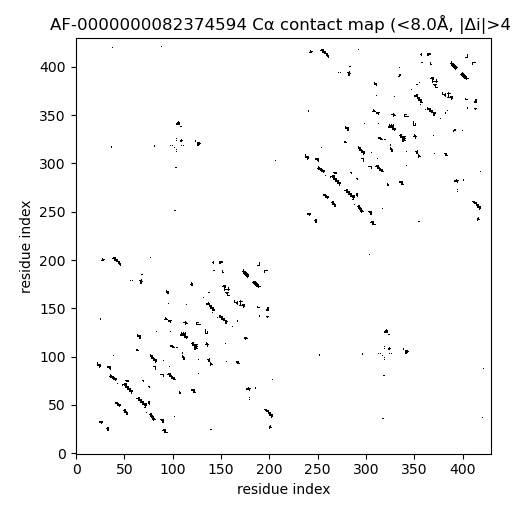.039 -6.398 5.258 1 88.12 204 VAL A O 1
ATOM 1571 N N . LYS A 1 205 ? -11.352 -7.824 6.914 1 69.12 205 LYS A N 1
ATOM 1572 C CA . LYS A 1 205 ? -12.586 -7.172 7.336 1 69.12 205 LYS A CA 1
ATOM 1573 C C . LYS A 1 205 ? -12.305 -5.801 7.945 1 69.12 205 LYS A C 1
ATOM 1575 O O . LYS A 1 205 ? -11.227 -5.57 8.5 1 69.12 205 LYS A O 1
ATOM 1580 N N . ASP A 1 206 ? -12.906 -4.809 7.371 1 52.72 206 ASP A N 1
ATOM 1581 C CA . ASP A 1 206 ? -12.906 -3.488 7.992 1 52.72 206 ASP A CA 1
ATOM 1582 C C . ASP A 1 206 ? -12.906 -3.598 9.516 1 52.72 206 ASP A C 1
ATOM 1584 O O . ASP A 1 206 ? -13.578 -4.461 10.078 1 52.72 206 ASP A O 1
ATOM 1588 N N . VAL A 1 207 ? -11.766 -3.482 9.969 1 38.34 207 VAL A N 1
ATOM 1589 C CA . VAL A 1 207 ? -11.594 -3.602 11.414 1 38.34 207 VAL A CA 1
ATOM 1590 C C . VAL A 1 207 ? -12.906 -3.295 12.117 1 38.34 207 VAL A C 1
ATOM 1592 O O . VAL A 1 207 ? -13.266 -2.131 12.312 1 38.34 207 VAL A O 1
ATOM 1595 N N . THR A 1 208 ? -14.031 -3.445 11.703 1 34.38 208 THR A N 1
ATOM 1596 C CA . THR A 1 208 ? -14.875 -3.383 12.891 1 34.38 208 THR A CA 1
ATOM 1597 C C . THR A 1 208 ? -14.328 -4.289 13.992 1 34.38 208 THR A C 1
ATOM 1599 O O . THR A 1 208 ? -14.07 -3.834 15.109 1 34.38 208 THR A O 1
ATOM 1602 N N . ASN A 1 209 ? -15.141 -5.551 14.328 1 28.73 209 ASN A N 1
ATOM 1603 C CA . ASN A 1 209 ? -15.086 -6.434 15.484 1 28.73 209 ASN A CA 1
ATOM 1604 C C . ASN A 1 209 ? -13.891 -7.379 15.422 1 28.73 209 ASN A C 1
ATOM 1606 O O . ASN A 1 209 ? -13.977 -8.453 14.828 1 28.73 209 ASN A O 1
ATOM 1610 N N . LEU A 1 210 ? -12.859 -7.082 15.031 1 26.28 210 LEU A N 1
ATOM 1611 C CA . LEU A 1 210 ? -11.773 -8.031 15.25 1 26.28 210 LEU A CA 1
ATOM 1612 C C . LEU A 1 210 ? -11.961 -8.773 16.562 1 26.28 210 LEU A C 1
ATOM 1614 O O . LEU A 1 210 ? -11.555 -8.289 17.625 1 26.28 210 LEU A O 1
ATOM 1618 N N . GLN A 1 211 ? -13.102 -9.117 16.953 1 27.48 211 GLN A N 1
ATOM 1619 C CA . GLN A 1 211 ? -13.133 -10.266 17.844 1 27.48 211 GLN A CA 1
ATOM 1620 C C . GLN A 1 211 ? -12.234 -11.391 17.328 1 27.48 211 GLN A C 1
ATOM 1622 O O . GLN A 1 211 ? -12.539 -12.008 16.312 1 27.48 211 GLN A O 1
ATOM 1627 N N . LEU A 1 212 ? -10.984 -11.398 17.172 1 26.42 212 LEU A N 1
ATOM 1628 C CA . LEU A 1 212 ? -10.133 -12.578 17.172 1 26.42 212 LEU A CA 1
ATOM 1629 C C . LEU A 1 212 ? -10.82 -13.742 17.875 1 26.42 212 LEU A C 1
ATOM 1631 O O . LEU A 1 212 ? -11.555 -13.539 18.844 1 26.42 212 LEU A O 1
ATOM 1635 N N . LEU A 1 213 ? -10.75 -15.031 17.266 1 23.97 213 LEU A N 1
ATOM 1636 C CA . LEU A 1 213 ? -10.82 -16.453 17.594 1 23.97 213 LEU A CA 1
ATOM 1637 C C . LEU A 1 213 ? -10.078 -16.734 18.891 1 23.97 213 LEU A C 1
ATOM 1639 O O . LEU A 1 213 ? -8.852 -16.812 18.906 1 23.97 213 LEU A O 1
ATOM 1643 N N . LYS A 1 214 ? -10.156 -15.906 19.938 1 26.33 214 LYS A N 1
ATOM 1644 C CA . LYS A 1 214 ? -9.875 -16.609 21.188 1 26.33 214 LYS A CA 1
ATOM 1645 C C . LYS A 1 214 ? -10.664 -17.906 21.281 1 26.33 214 LYS A C 1
ATOM 1647 O O . LYS A 1 214 ? -11.867 -17.891 21.562 1 26.33 214 LYS A O 1
ATOM 1652 N N . ALA A 1 215 ? -10.383 -18.953 20.375 1 22.09 215 ALA A N 1
ATOM 1653 C CA . ALA A 1 215 ? -10.539 -20.266 21 1 22.09 215 ALA A CA 1
ATOM 1654 C C . ALA A 1 215 ? -9.492 -20.469 22.094 1 22.09 215 ALA A C 1
ATOM 1656 O O . ALA A 1 215 ? -8.352 -20.031 21.969 1 22.09 215 ALA A O 1
ATOM 1657 N N . MET B 1 1 ? -6.688 27.672 79.938 1 38.22 1 MET B N 1
ATOM 1658 C CA . MET B 1 1 ? -5.953 27.078 78.812 1 38.22 1 MET B CA 1
ATOM 1659 C C . MET B 1 1 ? -6.895 26.703 77.688 1 38.22 1 MET B C 1
ATOM 1661 O O . MET B 1 1 ? -7.707 25.797 77.812 1 38.22 1 MET B O 1
ATOM 1665 N N . GLN B 1 2 ? -7.445 27.766 76.938 1 50.03 2 GLN B N 1
ATOM 1666 C CA . GLN B 1 2 ? -8.289 27.734 75.75 1 50.03 2 GLN B CA 1
ATOM 1667 C C . GLN B 1 2 ? -7.609 26.953 74.625 1 50.03 2 GLN B C 1
ATOM 1669 O O . GLN B 1 2 ? -6.512 27.312 74.188 1 50.03 2 GLN B O 1
ATOM 1674 N N . HIS B 1 3 ? -7.785 25.609 74.562 1 51.41 3 HIS B N 1
ATOM 1675 C CA . HIS B 1 3 ? -7.363 24.734 73.5 1 51.41 3 HIS B CA 1
ATOM 1676 C C . HIS B 1 3 ? -7.887 25.219 72.125 1 51.41 3 HIS B C 1
ATOM 1678 O O . HIS B 1 3 ? -9.102 25.344 71.938 1 51.41 3 HIS B O 1
ATOM 1684 N N . SER B 1 4 ? -7.141 26.141 71.438 1 53.03 4 SER B N 1
ATOM 1685 C CA . SER B 1 4 ? -7.371 26.484 70.062 1 53.03 4 SER B CA 1
ATOM 1686 C C . SER B 1 4 ? -7.352 25.25 69.125 1 53.03 4 SER B C 1
ATOM 1688 O O . SER B 1 4 ? -6.344 24.547 69.062 1 53.03 4 SER B O 1
ATOM 1690 N N . ILE B 1 5 ? -8.484 24.578 68.938 1 52.09 5 ILE B N 1
ATOM 1691 C CA . ILE B 1 5 ? -8.656 23.547 67.938 1 52.09 5 ILE B CA 1
ATOM 1692 C C . ILE B 1 5 ? -8.266 24.094 66.562 1 52.09 5 ILE B C 1
ATOM 1694 O O . ILE B 1 5 ? -8.883 25.031 66.062 1 52.09 5 ILE B O 1
ATOM 1698 N N . LEU B 1 6 ? -6.949 24.109 66.25 1 48.81 6 LEU B N 1
ATOM 1699 C CA . LEU B 1 6 ? -6.504 24.328 64.875 1 48.81 6 LEU B CA 1
ATOM 1700 C C . LEU B 1 6 ? -7.219 23.391 63.906 1 48.81 6 LEU B C 1
ATOM 1702 O O . LEU B 1 6 ? -7.09 22.156 64 1 48.81 6 LEU B O 1
ATOM 1706 N N . PHE B 1 7 ? -8.43 23.797 63.438 1 50.19 7 PHE B N 1
ATOM 1707 C CA . PHE B 1 7 ? -9.047 23.141 62.281 1 50.19 7 PHE B CA 1
ATOM 1708 C C . PHE B 1 7 ? -8.078 23.062 61.125 1 50.19 7 PHE B C 1
ATOM 1710 O O . PHE B 1 7 ? -7.715 24.078 60.531 1 50.19 7 PHE B O 1
ATOM 1717 N N . LEU B 1 8 ? -7.207 22.062 61.125 1 47.34 8 LEU B N 1
ATOM 1718 C CA . LEU B 1 8 ? -6.449 21.734 59.906 1 47.34 8 LEU B CA 1
ATOM 1719 C C . LEU B 1 8 ? -7.375 21.562 58.719 1 47.34 8 LEU B C 1
ATOM 1721 O O . LEU B 1 8 ? -8.18 20.625 58.688 1 47.34 8 LEU B O 1
ATOM 1725 N N . LEU B 1 9 ? -7.863 22.672 58.094 1 47.97 9 LEU B N 1
ATOM 1726 C CA . LEU B 1 9 ? -8.477 22.625 56.781 1 47.97 9 LEU B CA 1
ATOM 1727 C C . LEU B 1 9 ? -7.66 21.766 55.812 1 47.97 9 LEU B C 1
ATOM 1729 O O . LEU B 1 9 ? -6.52 22.094 55.5 1 47.97 9 LEU B O 1
ATOM 1733 N N . SER B 1 10 ? -7.871 20.422 55.875 1 48.66 10 SER B N 1
ATOM 1734 C CA . SER B 1 10 ? -7.355 19.547 54.812 1 48.66 10 SER B CA 1
ATOM 1735 C C . SER B 1 10 ? -7.766 20.047 53.438 1 48.66 10 SER B C 1
ATOM 1737 O O . SER B 1 10 ? -8.945 20.047 53.094 1 48.66 10 SER B O 1
ATOM 1739 N N . LEU B 1 11 ? -7.18 21.109 52.906 1 50.03 11 LEU B N 1
ATOM 1740 C CA . LEU B 1 11 ? -7.266 21.406 51.469 1 50.03 11 LEU B CA 1
ATOM 1741 C C . LEU B 1 11 ? -7.027 20.141 50.625 1 50.03 11 LEU B C 1
ATOM 1743 O O . LEU B 1 11 ? -5.91 19.625 50.594 1 50.03 11 LEU B O 1
ATOM 1747 N N . GLY B 1 12 ? -8.016 19.203 50.656 1 47.56 12 GLY B N 1
ATOM 1748 C CA . GLY B 1 12 ? -7.953 18.141 49.656 1 47.56 12 GLY B CA 1
ATOM 1749 C C . GLY B 1 12 ? -7.598 18.656 48.281 1 47.56 12 GLY B C 1
ATOM 1750 O O . GLY B 1 12 ? -8.344 19.438 47.688 1 47.56 12 GLY B O 1
ATOM 1751 N N . LEU B 1 13 ? -6.332 18.781 47.906 1 48.28 13 LEU B N 1
ATOM 1752 C CA . LEU B 1 13 ? -5.867 18.938 46.531 1 48.28 13 LEU B CA 1
ATOM 1753 C C . LEU B 1 13 ? -6.57 17.953 45.594 1 48.28 13 LEU B C 1
ATOM 1755 O O . LEU B 1 13 ? -6.309 16.75 45.656 1 48.28 13 LEU B O 1
ATOM 1759 N N . LEU B 1 14 ? -7.902 18.141 45.344 1 46.81 14 LEU B N 1
ATOM 1760 C CA . LEU B 1 14 ? -8.469 17.438 44.219 1 46.81 14 LEU B CA 1
ATOM 1761 C C . LEU B 1 14 ? -7.551 17.531 43 1 46.81 14 LEU B C 1
ATOM 1763 O O . LEU B 1 14 ? -7.367 18.609 42.438 1 46.81 14 LEU B O 1
ATOM 1767 N N . LEU B 1 15 ? -6.465 16.781 42.969 1 48.16 15 LEU B N 1
ATOM 1768 C CA . LEU B 1 15 ? -5.766 16.578 41.719 1 48.16 15 LEU B CA 1
ATOM 1769 C C . LEU B 1 15 ? -6.754 16.234 40.594 1 48.16 15 LEU B C 1
ATOM 1771 O O . LEU B 1 15 ? -7.348 15.156 40.594 1 48.16 15 LEU B O 1
ATOM 1775 N N . ALA B 1 16 ? -7.539 17.203 40.062 1 48.62 16 ALA B N 1
ATOM 1776 C CA . ALA B 1 16 ? -8.203 16.984 38.781 1 48.62 16 ALA B CA 1
ATOM 1777 C C . ALA B 1 16 ? -7.277 16.281 37.812 1 48.62 16 ALA B C 1
ATOM 1779 O O . ALA B 1 16 ? -6.297 16.859 37.344 1 48.62 16 ALA B O 1
ATOM 1780 N N . ALA B 1 17 ? -7.008 15.008 37.969 1 48.06 17 ALA B N 1
ATOM 1781 C CA . ALA B 1 17 ? -6.41 14.258 36.875 1 48.06 17 ALA B CA 1
ATOM 1782 C C . ALA B 1 17 ? -7.07 14.625 35.562 1 48.06 17 ALA B C 1
ATOM 1784 O O . ALA B 1 17 ? -8.258 14.359 35.344 1 48.06 17 ALA B O 1
ATOM 1785 N N . SER B 1 18 ? -6.828 15.766 34.938 1 49.03 18 SER B N 1
ATOM 1786 C CA . SER B 1 18 ? -7.219 16.016 33.562 1 49.03 18 SER B CA 1
ATOM 1787 C C . SER B 1 18 ? -7.047 14.766 32.688 1 49.03 18 SER B C 1
ATOM 1789 O O . SER B 1 18 ? -5.934 14.258 32.531 1 49.03 18 SER B O 1
ATOM 1791 N N . SER B 1 19 ? -7.84 13.781 32.844 1 49.5 19 SER B N 1
ATOM 1792 C CA . SER B 1 19 ? -7.852 12.672 31.891 1 49.5 19 SER B CA 1
ATOM 1793 C C . SER B 1 19 ? -7.551 13.148 30.469 1 49.5 19 SER B C 1
ATOM 1795 O O . SER B 1 19 ? -8.289 13.969 29.922 1 49.5 19 SER B O 1
ATOM 1797 N N . ALA B 1 20 ? -6.328 13.406 30.141 1 55.38 20 ALA B N 1
ATOM 1798 C CA . ALA B 1 20 ? -5.918 13.812 28.797 1 55.38 20 ALA B CA 1
ATOM 1799 C C . ALA B 1 20 ? -6.746 13.094 27.734 1 55.38 20 ALA B C 1
ATOM 1801 O O . ALA B 1 20 ? -6.742 11.859 27.656 1 55.38 20 ALA B O 1
ATOM 1802 N N . SER B 1 21 ? -7.984 13.508 27.469 1 63.88 21 SER B N 1
ATOM 1803 C CA . SER B 1 21 ? -8.906 12.984 26.453 1 63.88 21 SER B CA 1
ATOM 1804 C C . SER B 1 21 ? -8.172 12.664 25.156 1 63.88 21 SER B C 1
ATOM 1806 O O . SER B 1 21 ? -7.223 13.352 24.781 1 63.88 21 SER B O 1
ATOM 1808 N N . SER B 1 22 ? -8.234 11.453 24.656 1 76.75 22 SER B N 1
ATOM 1809 C CA . SER B 1 22 ? -7.676 11.047 23.359 1 76.75 22 SER B CA 1
ATOM 1810 C C . SER B 1 22 ? -8.016 12.055 22.266 1 76.75 22 SER B C 1
ATOM 1812 O O . SER B 1 22 ? -9.133 12.578 22.234 1 76.75 22 SER B O 1
ATOM 1814 N N . PRO B 1 23 ? -6.973 12.594 21.609 1 86.81 23 PRO B N 1
ATOM 1815 C CA . PRO B 1 23 ? -7.262 13.531 20.516 1 86.81 23 PRO B CA 1
ATOM 1816 C C . PRO B 1 23 ? -8.422 13.062 19.625 1 86.81 23 PRO B C 1
ATOM 1818 O O . PRO B 1 23 ? -8.68 11.859 19.531 1 86.81 23 PRO B O 1
ATOM 1821 N N . ALA B 1 24 ? -9.148 14.008 19.094 1 91.06 24 ALA B N 1
ATOM 1822 C CA . ALA B 1 24 ? -10.32 13.719 18.266 1 91.06 24 ALA B CA 1
ATOM 1823 C C . ALA B 1 24 ? -9.938 12.891 17.047 1 91.06 24 ALA B C 1
ATOM 1825 O O . ALA B 1 24 ? -8.844 13.055 16.5 1 91.06 24 ALA B O 1
ATOM 1826 N N . PRO B 1 25 ? -10.852 12.008 16.578 1 94.94 25 PRO B N 1
ATOM 1827 C CA . PRO B 1 25 ? -10.594 11.266 15.336 1 94.94 25 PRO B CA 1
ATOM 1828 C C . PRO B 1 25 ? -10.672 12.141 14.094 1 94.94 25 PRO B C 1
ATOM 1830 O O . PRO B 1 25 ? -11.422 13.117 14.062 1 94.94 25 PRO B O 1
ATOM 1833 N N . VAL B 1 26 ? -9.812 11.898 13.156 1 94.5 26 VAL B N 1
ATOM 1834 C CA . VAL B 1 26 ? -9.992 12.438 11.812 1 94.5 26 VAL B CA 1
ATOM 1835 C C . VAL B 1 26 ? -11.148 11.719 11.117 1 94.5 26 VAL B C 1
ATOM 1837 O O . VAL B 1 26 ? -11.211 10.484 11.133 1 94.5 26 VAL B O 1
ATOM 1840 N N . VAL B 1 27 ? -12.062 12.461 10.438 1 95.38 27 VAL B N 1
ATOM 1841 C CA . VAL B 1 27 ? -13.242 11.812 9.891 1 95.38 27 VAL B CA 1
ATOM 1842 C C . VAL B 1 27 ? -13.328 12.055 8.383 1 95.38 27 VAL B C 1
ATOM 1844 O O . VAL B 1 27 ? -12.797 13.055 7.883 1 95.38 27 VAL B O 1
ATOM 1847 N N . ASP B 1 28 ? -13.992 11.094 7.738 1 93.75 28 ASP B N 1
ATOM 1848 C CA . ASP B 1 28 ? -14.211 11.258 6.305 1 93.75 28 ASP B CA 1
ATOM 1849 C C . ASP B 1 28 ? -15.477 12.055 6.023 1 93.75 28 ASP B C 1
ATOM 1851 O O . ASP B 1 28 ? -16.094 12.586 6.949 1 93.75 28 ASP B O 1
ATOM 1855 N N . THR B 1 29 ? -15.867 12.195 4.746 1 91.81 29 THR B N 1
ATOM 1856 C CA . THR B 1 29 ? -17 13.023 4.332 1 91.81 29 THR B CA 1
ATOM 1857 C C . THR B 1 29 ? -18.312 12.414 4.809 1 91.81 29 THR B C 1
ATOM 1859 O O . THR B 1 29 ? -19.328 13.102 4.867 1 91.81 29 THR B O 1
ATOM 1862 N N . ASP B 1 30 ? -18.344 11.094 5.16 1 92.38 30 ASP B N 1
ATOM 1863 C CA . ASP B 1 30 ? -19.531 10.453 5.695 1 92.38 30 ASP B CA 1
ATOM 1864 C C . ASP B 1 30 ? -19.594 10.586 7.215 1 92.38 30 ASP B C 1
ATOM 1866 O O . ASP B 1 30 ? -20.578 10.18 7.844 1 92.38 30 ASP B O 1
ATOM 1870 N N . GLY B 1 31 ? -18.484 11.062 7.832 1 93.19 31 GLY B N 1
ATOM 1871 C CA . GLY B 1 31 ? -18.453 11.258 9.273 1 93.19 31 GLY B CA 1
ATOM 1872 C C . GLY B 1 31 ? -17.812 10.109 10.023 1 93.19 31 GLY B C 1
ATOM 1873 O O . GLY B 1 31 ? -17.766 10.109 11.25 1 93.19 31 GLY B O 1
ATOM 1874 N N . ASP B 1 32 ? -17.359 9.141 9.328 1 94.44 32 ASP B N 1
ATOM 1875 C CA . ASP B 1 32 ? -16.688 8 9.945 1 94.44 32 ASP B CA 1
ATOM 1876 C C . ASP B 1 32 ? -15.211 8.289 10.172 1 94.44 32 ASP B C 1
ATOM 1878 O O . ASP B 1 32 ? -14.586 9 9.383 1 94.44 32 ASP B O 1
ATOM 1882 N N . SER B 1 33 ? -14.648 7.695 11.148 1 96.69 33 SER B N 1
ATOM 1883 C CA . SER B 1 33 ? -13.219 7.844 11.422 1 96.69 33 SER B CA 1
ATOM 1884 C C . SER B 1 33 ? -12.383 7.195 10.328 1 96.69 33 SER B C 1
ATOM 1886 O O . SER B 1 33 ? -12.719 6.113 9.836 1 96.69 33 SER B O 1
ATOM 1888 N N . LEU B 1 34 ? -11.273 7.941 10.023 1 96.69 34 LEU B N 1
ATOM 1889 C CA . LEU B 1 34 ? -10.32 7.277 9.141 1 96.69 34 LEU B CA 1
ATOM 1890 C C . LEU B 1 34 ? -9.703 6.066 9.828 1 96.69 34 LEU B C 1
ATOM 1892 O O . LEU B 1 34 ? -9.383 6.113 11.023 1 96.69 34 LEU B O 1
ATOM 1896 N N . GLU B 1 35 ? -9.469 5.031 9.016 1 95.38 35 GLU B N 1
ATOM 1897 C CA . GLU B 1 35 ? -8.977 3.775 9.57 1 95.38 35 GLU B CA 1
ATOM 1898 C C . GLU B 1 35 ? -7.617 3.408 8.984 1 95.38 35 GLU B C 1
ATOM 1900 O O . GLU B 1 35 ? -7.34 3.705 7.816 1 95.38 35 GLU B O 1
ATOM 1905 N N . ARG B 1 36 ? -6.875 2.637 9.781 1 94.62 36 ARG B N 1
ATOM 1906 C CA . ARG B 1 36 ? -5.566 2.133 9.383 1 94.62 36 ARG B CA 1
ATOM 1907 C C . ARG B 1 36 ? -5.66 1.343 8.078 1 94.62 36 ARG B C 1
ATOM 1909 O O . ARG B 1 36 ? -6.457 0.406 7.973 1 94.62 36 ARG B O 1
ATOM 1916 N N . GLY B 1 37 ? -4.91 1.777 7.078 1 93.38 37 GLY B N 1
ATOM 1917 C CA . GLY B 1 37 ? -4.746 1.003 5.859 1 93.38 37 GLY B CA 1
ATOM 1918 C C . GLY B 1 37 ? -5.914 1.14 4.902 1 93.38 37 GLY B C 1
ATOM 1919 O O . GLY B 1 37 ? -5.844 0.679 3.76 1 93.38 37 GLY B O 1
ATOM 1920 N N . ARG B 1 38 ? -6.969 1.732 5.355 1 92.88 38 ARG B N 1
ATOM 1921 C CA . ARG B 1 38 ? -8.102 1.95 4.457 1 92.88 38 ARG B CA 1
ATOM 1922 C C . ARG B 1 38 ? -7.777 3.027 3.426 1 92.88 38 ARG B C 1
ATOM 1924 O O . ARG B 1 38 ? -7.086 4 3.732 1 92.88 38 ARG B O 1
ATOM 1931 N N . GLN B 1 39 ? -8.383 2.799 2.252 1 93.38 39 GLN B N 1
ATOM 1932 C CA . GLN B 1 39 ? -8.047 3.705 1.158 1 93.38 39 GLN B CA 1
ATOM 1933 C C . GLN B 1 39 ? -9.016 4.883 1.104 1 93.38 39 GLN B C 1
ATOM 1935 O O . GLN B 1 39 ? -10.234 4.699 1.174 1 93.38 39 GLN B O 1
ATOM 1940 N N . TYR B 1 40 ? -8.43 6.109 0.924 1 94 40 TYR B N 1
ATOM 1941 C CA . TYR B 1 40 ? -9.195 7.348 0.809 1 94 40 TYR B CA 1
ATOM 1942 C C . TYR B 1 40 ? -8.656 8.219 -0.322 1 94 40 TYR B C 1
ATOM 1944 O O . TYR B 1 40 ? -7.461 8.195 -0.613 1 94 40 TYR B O 1
ATOM 1952 N N . TYR B 1 41 ? -9.609 8.945 -0.896 1 92.12 41 TYR B N 1
ATOM 1953 C CA . TYR B 1 41 ? -9.172 10.117 -1.654 1 92.12 41 TYR B CA 1
ATOM 1954 C C . TYR B 1 41 ? -9.062 11.344 -0.755 1 92.12 41 TYR B C 1
ATOM 1956 O O . TYR B 1 41 ? -9.953 11.602 0.063 1 92.12 41 TYR B O 1
ATOM 1964 N N . ALA B 1 42 ? -7.93 11.992 -0.841 1 89.88 42 ALA B N 1
ATOM 1965 C CA . ALA B 1 42 ? -7.809 13.312 -0.228 1 89.88 42 ALA B CA 1
ATOM 1966 C C . ALA B 1 42 ? -8.117 14.422 -1.236 1 89.88 42 ALA B C 1
ATOM 1968 O O . ALA B 1 42 ? -7.371 14.609 -2.199 1 89.88 42 ALA B O 1
ATOM 1969 N N . THR B 1 43 ? -9.227 15.117 -0.979 1 85.62 43 THR B N 1
ATOM 1970 C CA . THR B 1 43 ? -9.672 16.125 -1.939 1 85.62 43 THR B CA 1
ATOM 1971 C C . THR B 1 43 ? -9.758 17.5 -1.285 1 85.62 43 THR B C 1
ATOM 1973 O O . THR B 1 43 ? -9.797 17.609 -0.058 1 85.62 43 THR B O 1
ATOM 1976 N N . PHE B 1 44 ? -9.664 18.469 -2.145 1 79.88 44 PHE B N 1
ATOM 1977 C CA . PHE B 1 44 ? -9.82 19.844 -1.651 1 79.88 44 PHE B CA 1
ATOM 1978 C C . PHE B 1 44 ? -10.445 20.734 -2.719 1 79.88 44 PHE B C 1
ATOM 1980 O O . PHE B 1 44 ? -10.555 20.328 -3.881 1 79.88 44 PHE B O 1
ATOM 1987 N N . HIS B 1 45 ? -11.047 21.734 -2.193 1 72.44 45 HIS B N 1
ATOM 1988 C CA . HIS B 1 45 ? -11.75 22.656 -3.082 1 72.44 45 HIS B CA 1
ATOM 1989 C C . HIS B 1 45 ? -10.883 23.859 -3.412 1 72.44 45 HIS B C 1
ATOM 1991 O O . HIS B 1 45 ? -10.211 24.406 -2.535 1 72.44 45 HIS B O 1
ATOM 1997 N N . ILE B 1 46 ? -10.727 24.062 -4.766 1 64.44 46 ILE B N 1
ATOM 1998 C CA . ILE B 1 46 ? -10.055 25.266 -5.246 1 64.44 46 ILE B CA 1
ATOM 1999 C C . ILE B 1 46 ? -11.047 26.141 -6.016 1 64.44 46 ILE B C 1
ATOM 2001 O O . ILE B 1 46 ? -11.914 25.625 -6.727 1 64.44 46 ILE B O 1
ATOM 2005 N N . VAL B 1 47 ? -10.945 27.375 -5.684 1 61.66 47 VAL B N 1
ATOM 2006 C CA . VAL B 1 47 ? -11.805 28.297 -6.41 1 61.66 47 VAL B CA 1
ATOM 2007 C C . VAL B 1 47 ? -11.734 28 -7.906 1 61.66 47 VAL B C 1
ATOM 2009 O O . VAL B 1 47 ? -10.648 27.922 -8.477 1 61.66 47 VAL B O 1
ATOM 2012 N N . GLY B 1 48 ? -12.836 27.797 -8.523 1 60.41 48 GLY B N 1
ATOM 2013 C CA . GLY B 1 48 ? -12.922 27.578 -9.953 1 60.41 48 GLY B CA 1
ATOM 2014 C C . GLY B 1 48 ? -12.664 26.125 -10.344 1 60.41 48 GLY B C 1
ATOM 2015 O O . GLY B 1 48 ? -12.773 25.766 -11.523 1 60.41 48 GLY B O 1
ATOM 2016 N N . VAL B 1 49 ? -12.031 25.438 -9.461 1 63.66 49 VAL B N 1
ATOM 2017 C CA . VAL B 1 49 ? -11.789 24.031 -9.734 1 63.66 49 VAL B CA 1
ATOM 2018 C C . VAL B 1 49 ? -12.711 23.172 -8.867 1 63.66 49 VAL B C 1
ATOM 2020 O O . VAL B 1 49 ? -12.727 23.312 -7.641 1 63.66 49 VAL B O 1
ATOM 2023 N N . PRO B 1 50 ? -13.633 22.453 -9.492 1 62.25 50 PRO B N 1
ATOM 2024 C CA . PRO B 1 50 ? -14.625 21.703 -8.711 1 62.25 50 PRO B CA 1
ATOM 2025 C C . PRO B 1 50 ? -13.992 20.812 -7.645 1 62.25 50 PRO B C 1
ATOM 2027 O O . PRO B 1 50 ? -14.461 20.781 -6.508 1 62.25 50 PRO B O 1
ATOM 2030 N N . VAL B 1 51 ? -13.078 19.953 -8.055 1 66.62 51 VAL B N 1
ATOM 2031 C CA . VAL B 1 51 ? -12.469 19.062 -7.082 1 66.62 51 VAL B CA 1
ATOM 2032 C C . VAL B 1 51 ? -11.023 18.781 -7.477 1 66.62 51 VAL B C 1
ATOM 2034 O O . VAL B 1 51 ? -10.727 18.547 -8.648 1 66.62 51 VAL B O 1
ATOM 2037 N N . ALA B 1 52 ? -10.227 19.062 -6.566 1 77.25 52 ALA B N 1
ATOM 2038 C CA . ALA B 1 52 ? -8.82 18.703 -6.758 1 77.25 52 ALA B CA 1
ATOM 2039 C C . ALA B 1 52 ? -8.398 17.609 -5.785 1 77.25 52 ALA B C 1
ATOM 2041 O O . ALA B 1 52 ? -8.938 17.5 -4.68 1 77.25 52 ALA B O 1
ATOM 2042 N N . GLY B 1 53 ? -7.555 16.625 -6.293 1 83.38 53 GLY B N 1
ATOM 2043 C CA . GLY B 1 53 ? -7.039 15.547 -5.461 1 83.38 53 GLY B CA 1
ATOM 2044 C C . GLY B 1 53 ? -5.527 15.414 -5.523 1 83.38 53 GLY B C 1
ATOM 2045 O O . GLY B 1 53 ? -4.848 16.281 -6.082 1 83.38 53 GLY B O 1
ATOM 2046 N N . LEU B 1 54 ? -5.031 14.445 -4.781 1 86.69 54 LEU B N 1
ATOM 2047 C CA . LEU B 1 54 ? -3.588 14.234 -4.711 1 86.69 54 LEU B CA 1
ATOM 2048 C C . LEU B 1 54 ? -3.162 13.094 -5.629 1 86.69 54 LEU B C 1
ATOM 2050 O O . LEU B 1 54 ? -3.916 12.141 -5.832 1 86.69 54 LEU B O 1
ATOM 2054 N N . MET B 1 55 ? -1.959 13.242 -6.156 1 88.94 55 MET B N 1
ATOM 2055 C CA . MET B 1 55 ? -1.382 12.211 -7.02 1 88.94 55 MET B CA 1
ATOM 2056 C C . MET B 1 55 ? 0.141 12.242 -6.949 1 88.94 55 MET B C 1
ATOM 2058 O O . MET B 1 55 ? 0.726 13.156 -6.375 1 88.94 55 MET B O 1
ATOM 2062 N N . LEU B 1 56 ? 0.736 11.148 -7.477 1 89.44 56 LEU B N 1
ATOM 2063 C CA . LEU B 1 56 ? 2.184 11.109 -7.652 1 89.44 56 LEU B CA 1
ATOM 2064 C C . LEU B 1 56 ? 2.566 11.484 -9.078 1 89.44 56 LEU B C 1
ATOM 2066 O O . LEU B 1 56 ? 1.897 11.078 -10.031 1 89.44 56 LEU B O 1
ATOM 2070 N N . TRP B 1 57 ? 3.621 12.258 -9.148 1 85.38 57 TRP B N 1
ATOM 2071 C CA . TRP B 1 57 ? 4.09 12.68 -10.469 1 85.38 57 TRP B CA 1
ATOM 2072 C C . TRP B 1 57 ? 5.609 12.586 -10.555 1 85.38 57 TRP B C 1
ATOM 2074 O O . TRP B 1 57 ? 6.316 12.984 -9.625 1 85.38 57 TRP B O 1
ATOM 2084 N N . PRO B 1 58 ? 6.078 12.047 -11.781 1 86.25 58 PRO B N 1
ATOM 2085 C CA . PRO B 1 58 ? 7.531 12.016 -11.977 1 86.25 58 PRO B 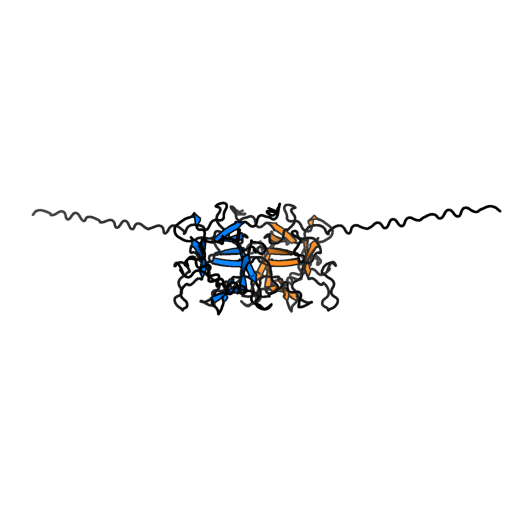CA 1
ATOM 2086 C C . PRO B 1 58 ? 8.094 13.359 -12.438 1 86.25 58 PRO B C 1
ATOM 2088 O O . PRO B 1 58 ? 7.449 14.062 -13.219 1 86.25 58 PRO B O 1
ATOM 2091 N N . THR B 1 59 ? 9.195 13.766 -11.742 1 76.38 59 THR B N 1
ATOM 2092 C CA . THR B 1 59 ? 9.977 14.859 -12.305 1 76.38 59 THR B CA 1
ATOM 2093 C C . THR B 1 59 ? 10.961 14.336 -13.352 1 76.38 59 THR B C 1
ATOM 2095 O O . THR B 1 59 ? 11.867 13.57 -13.031 1 76.38 59 THR B O 1
ATOM 2098 N N . ASN B 1 60 ? 10.812 14.641 -14.562 1 77.44 60 ASN B N 1
ATOM 2099 C CA . ASN B 1 60 ? 11.648 14.219 -15.68 1 77.44 60 ASN B CA 1
ATOM 2100 C C . ASN B 1 60 ? 11.734 12.695 -15.773 1 77.44 60 ASN B C 1
ATOM 2102 O O . ASN B 1 60 ? 12.82 12.141 -15.953 1 77.44 60 ASN B O 1
ATOM 2106 N N . ASN B 1 61 ? 10.719 11.922 -15.469 1 74.62 61 ASN B N 1
ATOM 2107 C CA . ASN B 1 61 ? 10.633 10.461 -15.539 1 74.62 61 ASN B CA 1
ATOM 2108 C C . ASN B 1 61 ? 11.641 9.797 -14.609 1 74.62 61 ASN B C 1
ATOM 2110 O O . ASN B 1 61 ? 12.227 8.773 -14.953 1 74.62 61 ASN B O 1
ATOM 2114 N N . SER B 1 62 ? 11.93 10.445 -13.617 1 85.62 62 SER B N 1
ATOM 2115 C CA . SER B 1 62 ? 12.914 9.938 -12.664 1 85.62 62 SER B CA 1
ATOM 2116 C C . SER B 1 62 ? 12.258 9.547 -11.344 1 85.62 62 SER B C 1
ATOM 2118 O O . SER B 1 62 ? 11.07 9.789 -11.141 1 85.62 62 SER B O 1
ATOM 2120 N N . CYS B 1 63 ? 12.984 8.758 -10.617 1 91 63 CYS B N 1
ATOM 2121 C CA . CYS B 1 63 ? 12.625 8.375 -9.258 1 91 63 CYS B CA 1
ATOM 2122 C C . CYS B 1 63 ? 13.5 9.102 -8.234 1 91 63 CYS B C 1
ATOM 2124 O O . CYS B 1 63 ? 14.648 9.438 -8.531 1 91 63 CYS B O 1
ATOM 2126 N N . PRO B 1 64 ? 12.906 9.594 -7.121 1 90.56 64 PRO B N 1
ATOM 2127 C CA . PRO B 1 64 ? 11.57 9.289 -6.598 1 90.56 64 PRO B CA 1
ATOM 2128 C C . PRO B 1 64 ? 10.484 10.156 -7.223 1 90.56 64 PRO B C 1
ATOM 2130 O O . PRO B 1 64 ? 10.781 11.164 -7.867 1 90.56 64 PRO B O 1
ATOM 2133 N N . LEU B 1 65 ? 9.258 9.648 -7.051 1 91.69 65 LEU B N 1
ATOM 2134 C CA . LEU B 1 65 ? 8.117 10.445 -7.5 1 91.69 65 LEU B CA 1
ATOM 2135 C C . LEU B 1 65 ? 7.785 11.531 -6.492 1 91.69 65 LEU B C 1
ATOM 2137 O O . LEU B 1 65 ? 8.156 11.438 -5.32 1 91.69 65 LEU B O 1
ATOM 2141 N N . HIS B 1 66 ? 7.062 12.531 -7 1 87.06 66 HIS B N 1
ATOM 2142 C CA . HIS B 1 66 ? 6.727 13.68 -6.168 1 87.06 66 HIS B CA 1
ATOM 2143 C C . HIS B 1 66 ? 5.219 13.812 -5.996 1 87.06 66 HIS B C 1
ATOM 2145 O O . HIS B 1 66 ? 4.453 13.516 -6.914 1 87.06 66 HIS B O 1
ATOM 2151 N N . LEU B 1 67 ? 4.883 14.25 -4.797 1 87.06 67 LEU B N 1
ATOM 2152 C CA . LEU B 1 67 ? 3.477 14.57 -4.574 1 87.06 67 LEU B CA 1
ATOM 2153 C C . LEU B 1 67 ? 3.045 15.742 -5.449 1 87.06 67 LEU B C 1
ATOM 2155 O O . LEU B 1 67 ? 3.766 16.734 -5.562 1 87.06 67 LEU B O 1
ATOM 2159 N N . ASP B 1 68 ? 1.876 15.516 -6.055 1 82.75 68 ASP B N 1
ATOM 2160 C CA . ASP B 1 68 ? 1.313 16.547 -6.918 1 82.75 68 ASP B CA 1
ATOM 2161 C C . ASP B 1 68 ? -0.207 16.609 -6.785 1 82.75 68 ASP B C 1
ATOM 2163 O O . ASP B 1 68 ? -0.807 15.789 -6.09 1 82.75 68 ASP B O 1
ATOM 2167 N N . VAL B 1 69 ? -0.752 17.688 -7.441 1 80.44 69 VAL B N 1
ATOM 2168 C CA . VAL B 1 69 ? -2.195 17.891 -7.387 1 80.44 69 VAL B CA 1
ATOM 2169 C C . VAL B 1 69 ? -2.83 17.469 -8.711 1 80.44 69 VAL B C 1
ATOM 2171 O O . VAL B 1 69 ? -2.314 17.797 -9.781 1 80.44 69 VAL B O 1
ATOM 2174 N N . SER B 1 70 ? -3.82 16.594 -8.555 1 79.38 70 SER B N 1
ATOM 2175 C CA . SER B 1 70 ? -4.672 16.281 -9.695 1 79.38 70 SER B CA 1
ATOM 2176 C C . SER B 1 70 ? -5.812 17.281 -9.82 1 79.38 70 SER B C 1
ATOM 2178 O O . SER B 1 70 ? -6.719 17.312 -8.992 1 79.38 70 SER B O 1
ATOM 2180 N N . TRP B 1 71 ? -5.754 17.938 -10.992 1 74.62 71 TRP B N 1
ATOM 2181 C CA . TRP B 1 71 ? -6.793 18.938 -11.211 1 74.62 71 TRP B CA 1
ATOM 2182 C C . TRP B 1 71 ? -8.078 18.281 -11.719 1 74.62 71 TRP B C 1
ATOM 2184 O O . TRP B 1 71 ? -8.039 17.438 -12.617 1 74.62 71 TRP B O 1
ATOM 2194 N N . PHE B 1 72 ? -9.211 18.594 -11.211 1 71.88 72 PHE B N 1
ATOM 2195 C CA . PHE B 1 72 ? -10.531 18.078 -11.547 1 71.88 72 PHE B CA 1
ATOM 2196 C C . PHE B 1 72 ? -10.695 16.641 -11.062 1 71.88 72 PHE B C 1
ATOM 2198 O O . PHE B 1 72 ? -11.648 15.953 -11.453 1 71.88 72 PHE B O 1
ATOM 2205 N N . GLY B 1 73 ? -9.758 16.188 -10.344 1 66.44 73 GLY B N 1
ATOM 2206 C CA . GLY B 1 73 ? -9.867 14.898 -9.68 1 66.44 73 GLY B CA 1
ATOM 2207 C C . GLY B 1 73 ? -9.586 13.727 -10.602 1 66.44 73 GLY B C 1
ATOM 2208 O O . GLY B 1 73 ? -9.656 12.57 -10.188 1 66.44 73 GLY B O 1
ATOM 2209 N N . GLN B 1 74 ? -9.305 14.055 -11.906 1 71.06 74 GLN B N 1
ATOM 2210 C CA . GLN B 1 74 ? -9.227 12.992 -12.906 1 71.06 74 GLN B CA 1
ATOM 2211 C C . GLN B 1 74 ? -8.086 12.031 -12.602 1 71.06 74 GLN B C 1
ATOM 2213 O O . GLN B 1 74 ? -8.164 10.844 -12.922 1 71.06 74 GLN B O 1
ATOM 2218 N N . HIS B 1 75 ? -7.09 12.461 -11.82 1 76.31 75 HIS B N 1
ATOM 2219 C CA . HIS B 1 75 ? -5.922 11.617 -11.602 1 76.31 75 HIS B CA 1
ATOM 2220 C C . HIS B 1 75 ? -5.672 11.398 -10.109 1 76.31 75 HIS B C 1
ATOM 2222 O O . HIS B 1 75 ? -4.59 10.961 -9.719 1 76.31 75 HIS B O 1
ATOM 2228 N N . SER B 1 76 ? -6.723 11.664 -9.406 1 84.81 76 SER B N 1
ATOM 2229 C CA . SER B 1 76 ? -6.559 11.477 -7.965 1 84.81 76 SER B CA 1
ATOM 2230 C C . SER B 1 76 ? -6.273 10.016 -7.629 1 84.81 76 SER B C 1
ATOM 2232 O O . SER B 1 76 ? -6.887 9.109 -8.195 1 84.81 76 SER B O 1
ATOM 2234 N N . GLN B 1 77 ? -5.355 9.875 -6.73 1 91.56 77 GLN B N 1
ATOM 2235 C CA . GLN B 1 77 ? -4.949 8.523 -6.371 1 91.56 77 GLN B CA 1
ATOM 2236 C C . GLN B 1 77 ? -5.281 8.219 -4.91 1 91.56 77 GLN B C 1
ATOM 2238 O O . GLN B 1 77 ? -5.18 9.094 -4.051 1 91.56 77 GLN B O 1
ATOM 2243 N N . PRO B 1 78 ? -5.688 6.965 -4.652 1 93.62 78 PRO B N 1
ATOM 2244 C CA . PRO B 1 78 ? -6.02 6.586 -3.277 1 93.62 78 PRO B CA 1
ATOM 2245 C C . PRO B 1 78 ? -4.809 6.602 -2.35 1 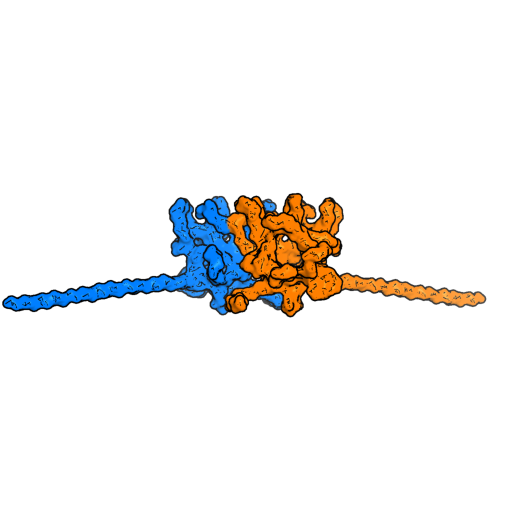93.62 78 PRO B C 1
ATOM 2247 O O . PRO B 1 78 ? -3.707 6.227 -2.762 1 93.62 78 PRO B O 1
ATOM 2250 N N . LEU B 1 79 ? -5.125 7.016 -1.104 1 94.69 79 LEU B N 1
ATOM 2251 C CA . LEU B 1 79 ? -4.145 7.055 -0.024 1 94.69 79 LEU B CA 1
ATOM 2252 C C . LEU B 1 79 ? -4.57 6.148 1.128 1 94.69 79 LEU B C 1
ATOM 2254 O O . LEU B 1 79 ? -5.766 5.898 1.319 1 94.69 79 LEU B O 1
ATOM 2258 N N . ALA B 1 80 ? -3.555 5.715 1.82 1 96.44 80 ALA B N 1
ATOM 2259 C CA . ALA B 1 80 ? -3.779 5.055 3.105 1 96.44 80 ALA B CA 1
ATOM 2260 C C . ALA B 1 80 ? -2.898 5.664 4.191 1 96.44 80 ALA B C 1
ATOM 2262 O O . ALA B 1 80 ? -1.821 6.191 3.904 1 96.44 80 ALA B O 1
ATOM 2263 N N . PHE B 1 81 ? -3.402 5.57 5.402 1 96.06 81 PHE B N 1
ATOM 2264 C CA . PHE B 1 81 ? -2.705 6.129 6.555 1 96.06 81 PHE B CA 1
ATOM 2265 C C . PHE B 1 81 ? -2.443 5.055 7.605 1 96.06 81 PHE B C 1
ATOM 2267 O O . PHE B 1 81 ? -3.25 4.137 7.773 1 96.06 81 PHE B O 1
ATOM 2274 N N . PHE B 1 82 ? -1.342 5.234 8.281 1 94.62 82 PHE B N 1
ATOM 2275 C CA . PHE B 1 82 ? -0.924 4.254 9.281 1 94.62 82 PHE B CA 1
ATOM 2276 C C . PHE B 1 82 ? -0.411 4.949 10.531 1 94.62 82 PHE B C 1
ATOM 2278 O O . PHE B 1 82 ? 0.644 5.586 10.508 1 94.62 82 PHE B O 1
ATOM 2285 N N . PRO B 1 83 ? -1.187 4.773 11.594 1 92.81 83 PRO B N 1
ATOM 2286 C CA . PRO B 1 83 ? -0.674 5.348 12.844 1 92.81 83 PRO B CA 1
ATOM 2287 C C . PRO B 1 83 ? 0.669 4.75 13.258 1 92.81 83 PRO B C 1
ATOM 2289 O O . PRO B 1 83 ? 0.904 3.557 13.062 1 92.81 83 PRO B O 1
ATOM 2292 N N . GLU B 1 84 ? 1.527 5.602 13.75 1 88.56 84 GLU B N 1
ATOM 2293 C CA . GLU B 1 84 ? 2.816 5.113 14.234 1 88.56 84 GLU B CA 1
ATOM 2294 C C . GLU B 1 84 ? 2.633 4.07 15.328 1 88.56 84 GLU B C 1
ATOM 2296 O O . GLU B 1 84 ? 3.383 3.096 15.398 1 88.56 84 GLU B O 1
ATOM 2301 N N . ASP B 1 85 ? 1.669 4.312 16.141 1 86.69 85 ASP B N 1
ATOM 2302 C CA . ASP B 1 85 ? 1.32 3.305 17.141 1 86.69 85 ASP B CA 1
ATOM 2303 C C . ASP B 1 85 ? 0.642 2.102 16.5 1 86.69 85 ASP B C 1
ATOM 2305 O O . ASP B 1 85 ? -0.477 2.209 15.992 1 86.69 85 ASP B O 1
ATOM 2309 N N . PRO B 1 86 ? 1.214 0.953 16.562 1 85.5 86 PRO B N 1
ATOM 2310 C CA . PRO B 1 86 ? 0.645 -0.213 15.883 1 85.5 86 PRO B CA 1
ATOM 2311 C C . PRO B 1 86 ? -0.657 -0.692 16.516 1 85.5 86 PRO B C 1
ATOM 2313 O O . PRO B 1 86 ? -1.416 -1.438 15.898 1 85.5 86 PRO B O 1
ATOM 2316 N N . ALA B 1 87 ? -0.954 -0.261 17.656 1 86.69 87 ALA B N 1
ATOM 2317 C CA . ALA B 1 87 ? -2.154 -0.704 18.359 1 86.69 87 ALA B CA 1
ATOM 2318 C C . ALA B 1 87 ? -3.365 0.137 17.969 1 86.69 87 ALA B C 1
ATOM 2320 O O . ALA B 1 87 ? -4.508 -0.248 18.219 1 86.69 87 ALA B O 1
ATOM 2321 N N . GLU B 1 88 ? -3.072 1.275 17.391 1 90.5 88 GLU B N 1
ATOM 2322 C CA . GLU B 1 88 ? -4.16 2.168 17 1 90.5 88 GLU B CA 1
ATOM 2323 C C . GLU B 1 88 ? -4.719 1.787 15.633 1 90.5 88 GLU B C 1
ATOM 2325 O O . GLU B 1 88 ? -3.961 1.577 14.688 1 90.5 88 GLU B O 1
ATOM 2330 N N . ASN B 1 89 ? -6.059 1.789 15.586 1 92.38 89 ASN B N 1
ATOM 2331 C CA . ASN B 1 89 ? -6.688 1.402 14.328 1 92.38 89 ASN B CA 1
ATOM 2332 C C . ASN B 1 89 ? -7.328 2.6 13.625 1 92.38 89 ASN B C 1
ATOM 2334 O O . ASN B 1 89 ? -7.746 2.5 12.469 1 92.38 89 ASN B O 1
ATOM 2338 N N . ILE B 1 90 ? -7.488 3.645 14.367 1 96.06 90 ILE B N 1
ATOM 2339 C CA . ILE B 1 90 ? -8.055 4.836 13.742 1 96.06 90 ILE B CA 1
ATOM 2340 C C . ILE B 1 90 ? -7.012 5.953 13.727 1 96.06 90 ILE B C 1
ATOM 2342 O O . ILE B 1 90 ? -6.07 5.941 14.523 1 96.06 90 ILE B O 1
ATOM 2346 N N . ILE B 1 91 ? -7.199 6.91 12.82 1 95.56 91 ILE B N 1
ATOM 2347 C CA . ILE B 1 91 ? -6.34 8.086 12.719 1 95.56 91 ILE B CA 1
ATOM 2348 C C . ILE B 1 91 ? -6.883 9.195 13.617 1 95.56 91 ILE B C 1
ATOM 2350 O O . ILE B 1 91 ? -8.062 9.555 13.531 1 95.56 91 ILE B O 1
ATOM 2354 N N . ARG B 1 92 ? -5.992 9.711 14.438 1 92.75 92 ARG B N 1
ATOM 2355 C CA . ARG B 1 92 ? -6.395 10.781 15.344 1 92.75 92 ARG B CA 1
ATOM 2356 C C . ARG B 1 92 ? -5.621 12.062 15.055 1 92.75 92 ARG B C 1
ATOM 2358 O O . ARG B 1 92 ? -4.441 12.016 14.703 1 92.75 92 ARG B O 1
ATOM 2365 N N . GLU B 1 93 ? -6.293 13.203 15.281 1 88.81 93 GLU B N 1
ATOM 2366 C CA . GLU B 1 93 ? -5.684 14.508 15.039 1 88.81 93 GLU B CA 1
ATOM 2367 C C . GLU B 1 93 ? -4.438 14.703 15.891 1 88.81 93 GLU B C 1
ATOM 2369 O O . GLU B 1 93 ? -4.434 14.383 17.078 1 88.81 93 GLU B O 1
ATOM 2374 N N . GLY B 1 94 ? -3.426 15.125 15.133 1 83.19 94 GLY B N 1
ATOM 2375 C CA . GLY B 1 94 ? -2.219 15.5 15.852 1 83.19 94 GLY B CA 1
ATOM 2376 C C . GLY B 1 94 ? -1.294 14.328 16.125 1 83.19 94 GLY B C 1
ATOM 2377 O O . GLY B 1 94 ? -0.112 14.516 16.422 1 83.19 94 GLY B O 1
ATOM 2378 N N . ASN B 1 95 ? -1.8 13.125 16.047 1 86.69 95 ASN B N 1
ATOM 2379 C CA . ASN B 1 95 ? -0.951 11.953 16.25 1 86.69 95 ASN B CA 1
ATOM 2380 C C . ASN B 1 95 ? -0.086 11.664 15.031 1 86.69 95 ASN B C 1
ATOM 2382 O O . ASN B 1 95 ? -0.514 11.883 13.898 1 86.69 95 ASN B O 1
ATOM 2386 N N . THR B 1 96 ? 1.089 11.078 15.305 1 86.19 96 THR B N 1
ATOM 2387 C CA . THR B 1 96 ? 2.02 10.742 14.227 1 86.19 96 THR B CA 1
ATOM 2388 C C . THR B 1 96 ? 1.485 9.586 13.391 1 86.19 96 THR B C 1
ATOM 2390 O O . THR B 1 96 ? 0.96 8.609 13.93 1 86.19 96 THR B O 1
ATOM 2393 N N . LEU B 1 97 ? 1.64 9.812 12.07 1 90.94 97 LEU B N 1
ATOM 2394 C CA . LEU B 1 97 ? 1.22 8.773 11.141 1 90.94 97 LEU B CA 1
ATOM 2395 C C . LEU B 1 97 ? 2.137 8.727 9.922 1 90.94 97 LEU B C 1
ATOM 2397 O O . LEU B 1 97 ? 2.975 9.609 9.742 1 90.94 97 LEU B O 1
ATOM 2401 N N . TYR B 1 98 ? 2.021 7.629 9.148 1 92.31 98 TYR B N 1
ATOM 2402 C CA . TYR B 1 98 ? 2.639 7.48 7.84 1 92.31 98 TYR B CA 1
ATOM 2403 C C . TYR B 1 98 ? 1.586 7.488 6.738 1 92.31 98 TYR B C 1
ATOM 2405 O O . TYR B 1 98 ? 0.501 6.926 6.902 1 92.31 98 TYR B O 1
ATOM 2413 N N . ALA B 1 99 ? 1.85 8.188 5.699 1 94 99 ALA B N 1
ATOM 2414 C CA . ALA B 1 99 ? 0.968 8.25 4.535 1 94 99 ALA B CA 1
ATOM 2415 C C . ALA B 1 99 ? 1.611 7.582 3.324 1 94 99 ALA B C 1
ATOM 2417 O O . ALA B 1 99 ? 2.818 7.707 3.105 1 94 99 ALA B O 1
ATOM 2418 N N . MET B 1 100 ? 0.797 6.867 2.549 1 95.69 100 MET B N 1
ATOM 2419 C CA . MET B 1 100 ? 1.351 6.238 1.353 1 95.69 100 MET B CA 1
ATOM 2420 C C . MET B 1 100 ? 0.278 6.066 0.281 1 95.69 100 MET B C 1
ATOM 2422 O O . MET B 1 100 ? -0.894 5.859 0.598 1 95.69 100 MET B O 1
ATOM 2426 N N . PHE B 1 101 ? 0.686 6.219 -0.899 1 94.44 101 PHE B N 1
ATOM 2427 C CA . PHE B 1 101 ? -0.174 5.801 -2 1 94.44 101 PHE B CA 1
ATOM 2428 C C . PHE B 1 101 ? -0.194 4.281 -2.125 1 94.44 101 PHE B C 1
ATOM 2430 O O . PHE B 1 101 ? 0.844 3.629 -1.997 1 94.44 101 PHE B O 1
ATOM 2437 N N . VAL B 1 102 ? -1.382 3.688 -2.402 1 93.38 102 VAL B N 1
ATOM 2438 C CA . VAL B 1 102 ? -1.571 2.256 -2.205 1 93.38 102 VAL B CA 1
ATOM 2439 C C . VAL B 1 102 ? -1.244 1.509 -3.496 1 93.38 102 VAL B C 1
ATOM 2441 O O . VAL B 1 102 ? -1.029 0.294 -3.482 1 93.38 102 VAL B O 1
ATOM 2444 N N . GLU B 1 103 ? -1.196 2.135 -4.594 1 93.31 103 GLU B N 1
ATOM 2445 C CA . GLU B 1 103 ? -0.888 1.448 -5.844 1 93.31 103 GLU B CA 1
ATOM 2446 C C . GLU B 1 103 ? 0.612 1.458 -6.125 1 93.31 103 GLU B C 1
ATOM 2448 O O . GLU B 1 103 ? 1.283 2.469 -5.906 1 93.31 103 GLU B O 1
ATOM 2453 N N . PRO B 1 104 ? 1.138 0.247 -6.609 1 94.5 104 PRO B N 1
ATOM 2454 C CA . PRO B 1 104 ? 2.557 0.219 -6.969 1 94.5 104 PRO B CA 1
ATOM 2455 C C . PRO B 1 104 ? 2.885 1.138 -8.148 1 94.5 104 PRO B C 1
ATOM 2457 O O . PRO B 1 104 ? 2.014 1.428 -8.969 1 94.5 104 PRO B O 1
ATOM 2460 N N . THR B 1 105 ? 4.121 1.592 -8.172 1 93.5 105 THR B N 1
ATOM 2461 C CA . THR B 1 105 ? 4.582 2.494 -9.227 1 93.5 105 THR B CA 1
ATOM 2462 C C . THR B 1 105 ? 5.758 1.887 -9.984 1 93.5 105 THR B C 1
ATOM 2464 O O . THR B 1 105 ? 6.215 0.79 -9.656 1 93.5 105 THR B O 1
ATOM 2467 N N . GLN B 1 106 ? 6.227 2.639 -10.953 1 91.69 106 GLN B N 1
ATOM 2468 C CA . GLN B 1 106 ? 7.375 2.201 -11.742 1 91.69 106 GLN B CA 1
ATOM 2469 C C . GLN B 1 106 ? 8.672 2.324 -10.945 1 91.69 106 GLN B C 1
ATOM 2471 O O . GLN B 1 106 ? 9.711 1.816 -11.359 1 91.69 106 GLN B O 1
ATOM 2476 N N . CYS B 1 107 ? 8.672 2.951 -9.883 1 93.25 107 CYS B N 1
ATOM 2477 C CA . CYS B 1 107 ? 9.859 3.119 -9.047 1 93.25 107 CYS B CA 1
ATOM 2478 C C . CYS B 1 107 ? 9.961 2.002 -8.016 1 93.25 107 CYS B C 1
ATOM 2480 O O . CYS B 1 107 ? 8.953 1.566 -7.461 1 93.25 107 CYS B O 1
ATOM 2482 N N . SER B 1 108 ? 11.156 1.58 -7.66 1 92.56 108 SER B N 1
ATOM 2483 C CA . SER B 1 108 ? 11.383 0.487 -6.719 1 92.56 108 SER B CA 1
ATOM 2484 C C . SER B 1 108 ? 11.359 0.986 -5.277 1 92.56 108 SER B C 1
ATOM 2486 O O . SER B 1 108 ? 11.375 0.188 -4.34 1 92.56 108 SER B O 1
ATOM 2488 N N . GLU B 1 109 ? 11.289 2.283 -5.109 1 95.06 109 GLU B N 1
ATOM 2489 C CA . GLU B 1 109 ? 11.164 2.824 -3.76 1 95.06 109 GLU B CA 1
ATOM 2490 C C . GLU B 1 109 ? 9.719 2.773 -3.27 1 95.06 109 GLU B C 1
ATOM 2492 O O . GLU B 1 109 ? 8.789 2.691 -4.074 1 95.06 109 GLU B O 1
ATOM 2497 N N . SER B 1 110 ? 9.57 2.811 -1.982 1 95.56 110 SER B N 1
ATOM 2498 C CA . SER B 1 110 ? 8.242 2.797 -1.38 1 95.56 110 SER B CA 1
ATOM 2499 C C . SER B 1 110 ? 7.438 4.027 -1.79 1 95.56 110 SER B C 1
ATOM 2501 O O . SER B 1 110 ? 8.008 5.059 -2.15 1 95.56 110 SER B O 1
ATOM 2503 N N . THR B 1 111 ? 6.113 3.852 -1.676 1 96.62 111 THR B N 1
ATOM 2504 C CA . THR B 1 111 ? 5.258 4.996 -1.958 1 96.62 111 THR B CA 1
ATOM 2505 C C . THR B 1 111 ? 4.945 5.766 -0.677 1 96.62 111 THR B C 1
ATOM 2507 O O . THR B 1 111 ? 4.055 6.621 -0.662 1 96.62 111 THR B O 1
ATOM 2510 N N . VAL B 1 112 ? 5.648 5.414 0.374 1 95.19 112 VAL B N 1
ATOM 2511 C CA . VAL B 1 112 ? 5.52 6.137 1.636 1 95.19 112 VAL B CA 1
ATOM 2512 C C . VAL B 1 112 ? 6.062 7.555 1.479 1 95.19 112 VAL B C 1
ATOM 2514 O O . VAL B 1 112 ? 7.117 7.758 0.869 1 95.19 112 VAL B O 1
ATOM 2517 N N . TRP B 1 113 ? 5.328 8.492 2.078 1 90.88 113 TRP B N 1
ATOM 2518 C CA . TRP B 1 113 ? 5.711 9.891 1.979 1 90.88 113 TRP B CA 1
ATOM 2519 C C . TRP B 1 113 ? 6.973 10.172 2.789 1 90.88 113 TRP B C 1
ATOM 2521 O O . TRP B 1 113 ? 7.137 9.648 3.893 1 90.88 113 TRP B O 1
ATOM 2531 N N . LYS B 1 114 ? 7.754 11.055 2.223 1 86.81 114 LYS B N 1
ATOM 2532 C CA . LYS B 1 114 ? 8.852 11.641 2.984 1 86.81 114 LYS B CA 1
ATOM 2533 C C . LYS B 1 114 ? 9.117 13.078 2.553 1 86.81 114 LYS B C 1
ATOM 2535 O O . LYS B 1 114 ? 8.836 13.453 1.41 1 86.81 114 LYS B O 1
ATOM 2540 N N . LEU B 1 115 ? 9.594 13.805 3.48 1 80.38 115 LEU B N 1
ATOM 2541 C CA . LEU B 1 115 ? 10.031 15.156 3.141 1 80.38 115 LEU B CA 1
ATOM 2542 C C . LEU B 1 115 ? 11.344 15.117 2.369 1 80.38 115 LEU B C 1
ATOM 2544 O O . LEU B 1 115 ? 12.352 14.617 2.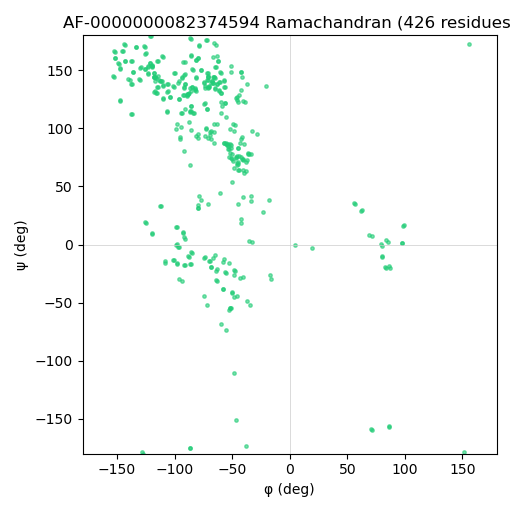873 1 80.38 115 LEU B O 1
ATOM 2548 N N . GLY B 1 116 ? 11.258 15.68 1.183 1 76 116 GLY B N 1
ATOM 2549 C CA . GLY B 1 116 ? 12.438 15.703 0.336 1 76 116 GLY B CA 1
ATOM 2550 C C . GLY B 1 116 ? 13.344 16.891 0.604 1 76 116 GLY B C 1
ATOM 2551 O O . GLY B 1 116 ? 13.047 17.719 1.467 1 76 116 GLY B O 1
ATOM 2552 N N . SER B 1 117 ? 14.508 16.984 -0.096 1 69.62 117 SER B N 1
ATOM 2553 C CA . SER B 1 117 ? 15.555 17.969 0.12 1 69.62 117 SER B CA 1
ATOM 2554 C C . SER B 1 117 ? 15.055 19.375 -0.177 1 69.62 117 SER B C 1
ATOM 2556 O O . SER B 1 117 ? 15.508 20.344 0.435 1 69.62 117 SER B O 1
ATOM 2558 N N . ASN B 1 118 ? 14.141 19.578 -1.076 1 67.62 118 ASN B N 1
ATOM 2559 C CA . ASN B 1 118 ? 13.68 20.906 -1.439 1 67.62 118 ASN B CA 1
ATOM 2560 C C . ASN B 1 118 ? 12.375 21.266 -0.731 1 67.62 118 ASN B C 1
ATOM 2562 O O . ASN B 1 118 ? 11.656 22.172 -1.151 1 67.62 118 ASN B O 1
ATOM 2566 N N . GLY B 1 119 ? 12.086 20.484 0.271 1 69.69 119 GLY B N 1
ATOM 2567 C CA . GLY B 1 119 ? 10.867 20.766 1.014 1 69.69 119 GLY B CA 1
ATOM 2568 C C . GLY B 1 119 ? 9.633 20.141 0.383 1 69.69 119 GLY B C 1
ATOM 2569 O O . GLY B 1 119 ? 8.516 20.344 0.865 1 69.69 119 GLY B O 1
ATOM 2570 N N . THR B 1 120 ? 9.82 19.438 -0.663 1 76.5 120 THR B N 1
ATOM 2571 C CA . THR B 1 120 ? 8.695 18.766 -1.304 1 76.5 120 THR B CA 1
ATOM 2572 C C . THR B 1 120 ? 8.523 17.359 -0.749 1 76.5 120 THR B C 1
ATOM 2574 O O . THR B 1 120 ? 9.445 16.812 -0.134 1 76.5 120 THR B O 1
ATOM 2577 N N . ILE B 1 121 ? 7.293 16.906 -0.921 1 84.56 121 ILE B N 1
ATOM 2578 C CA . ILE B 1 121 ? 7.043 15.547 -0.481 1 84.56 121 ILE B CA 1
ATOM 2579 C C . ILE B 1 121 ? 7.336 14.57 -1.623 1 84.56 121 ILE B C 1
ATOM 2581 O O . ILE B 1 121 ? 6.898 14.781 -2.756 1 84.56 121 ILE B O 1
ATOM 2585 N N . THR B 1 122 ? 8.094 13.617 -1.31 1 87.56 122 THR B N 1
ATOM 2586 C CA . THR B 1 122 ? 8.453 12.594 -2.291 1 87.56 122 THR B CA 1
ATOM 2587 C C . THR B 1 122 ? 8.133 11.203 -1.762 1 87.56 122 THR B C 1
ATOM 2589 O O . THR B 1 122 ? 7.773 11.039 -0.592 1 87.56 122 THR B O 1
ATOM 2592 N N . THR B 1 123 ? 8.242 10.172 -2.709 1 93.12 123 THR B N 1
ATOM 2593 C CA . THR B 1 123 ? 8.195 8.766 -2.32 1 93.12 123 THR B CA 1
ATOM 2594 C C . THR B 1 123 ? 9.539 8.32 -1.745 1 93.12 123 THR B C 1
ATOM 2596 O O . THR B 1 123 ? 10.5 9.086 -1.732 1 93.12 123 THR B O 1
ATOM 2599 N N . GLY B 1 124 ? 9.523 7.062 -1.165 1 93.81 124 GLY B N 1
ATOM 2600 C CA . GLY B 1 124 ? 10.75 6.496 -0.626 1 93.81 124 GLY B CA 1
ATOM 2601 C C . GLY B 1 124 ? 10.867 6.641 0.879 1 93.81 124 GLY B C 1
ATOM 2602 O O . GLY B 1 124 ? 11.961 6.578 1.434 1 93.81 124 GLY B O 1
ATOM 2603 N N . GLY B 1 125 ? 9.797 6.914 1.491 1 92.69 125 GLY B N 1
ATOM 2604 C CA . GLY B 1 125 ? 9.789 7.008 2.941 1 92.69 125 GLY B CA 1
ATOM 2605 C C . GLY B 1 125 ? 9.898 5.66 3.629 1 92.69 125 GLY B C 1
ATOM 2606 O O . GLY B 1 125 ? 9.938 4.621 2.965 1 92.69 125 GLY B O 1
ATOM 2607 N N . THR B 1 126 ? 9.992 5.684 5.035 1 91.69 126 THR B N 1
ATOM 2608 C CA . THR B 1 126 ? 10.18 4.492 5.852 1 91.69 126 THR B CA 1
ATOM 2609 C C . THR B 1 126 ? 9.578 4.688 7.242 1 91.69 126 THR B C 1
ATOM 2611 O O . THR B 1 126 ? 9.32 5.816 7.656 1 91.69 126 THR B O 1
ATOM 2614 N N . THR B 1 127 ? 9.352 3.516 7.871 1 89.69 127 THR B N 1
ATOM 2615 C CA . THR B 1 127 ? 8.883 3.611 9.25 1 89.69 127 THR B CA 1
ATOM 2616 C C . THR B 1 127 ? 10.039 3.428 10.227 1 89.69 127 THR B C 1
ATOM 2618 O O . THR B 1 127 ? 9.828 3.375 11.445 1 89.69 127 THR B O 1
ATOM 2621 N N . SER B 1 128 ? 11.195 3.232 9.664 1 82.56 128 SER B N 1
ATOM 2622 C CA . SER B 1 128 ? 12.352 3.012 10.516 1 82.56 128 SER B CA 1
ATOM 2623 C C . SER B 1 128 ? 12.547 4.168 11.492 1 82.56 128 SER B C 1
ATOM 2625 O O . SER B 1 128 ? 12.453 5.336 11.109 1 82.56 128 SER B O 1
ATOM 2627 N N . THR B 1 129 ? 12.828 3.703 12.742 1 69.88 129 THR B N 1
ATOM 2628 C CA . THR B 1 129 ? 13.109 4.723 13.75 1 69.88 129 THR B CA 1
ATOM 2629 C C . THR B 1 129 ? 14.617 4.902 13.93 1 69.88 129 THR B C 1
ATOM 2631 O O . THR B 1 129 ? 15.055 5.703 14.758 1 69.88 129 THR B O 1
ATOM 2634 N N . SER B 1 130 ? 15.305 3.891 13.422 1 62.03 130 SER B N 1
ATOM 2635 C CA . SER B 1 130 ? 16.75 3.943 13.641 1 62.03 130 SER B CA 1
ATOM 2636 C C . SER B 1 130 ? 17.312 5.301 13.25 1 62.03 130 SER B C 1
ATOM 2638 O O . SER B 1 130 ? 18.344 5.727 13.789 1 62.03 130 SER B O 1
ATOM 2640 N N . SER B 1 131 ? 16.844 5.801 12.18 1 53.31 131 SER B N 1
ATOM 2641 C CA . SER B 1 131 ? 17.344 7.152 11.961 1 53.31 131 SER B CA 1
ATOM 2642 C C . SER B 1 131 ? 16.375 8.203 12.484 1 53.31 131 SER B C 1
ATOM 2644 O O . SER B 1 131 ? 15.18 8.148 12.188 1 53.31 131 SER B O 1
ATOM 2646 N N . ASP B 1 132 ? 16.531 8.648 13.836 1 49.59 132 ASP B N 1
ATOM 2647 C CA . ASP B 1 132 ? 15.789 9.68 14.547 1 49.59 132 ASP B CA 1
ATOM 2648 C C . ASP B 1 132 ? 15.031 10.586 13.578 1 49.59 132 ASP B C 1
ATOM 2650 O O . ASP B 1 132 ? 14.062 11.242 13.961 1 49.59 132 ASP B O 1
ATOM 2654 N N . PHE B 1 133 ? 15.648 10.602 12.367 1 52.78 133 PHE B N 1
ATOM 2655 C CA . PHE B 1 133 ? 15.25 11.695 11.484 1 52.78 133 PHE B CA 1
ATOM 2656 C C . PHE B 1 133 ? 14.492 11.156 10.273 1 52.78 133 PHE B C 1
ATOM 2658 O O . PHE B 1 133 ? 14.562 11.727 9.188 1 52.78 133 PHE B O 1
ATOM 2665 N N . HIS B 1 134 ? 13.75 10.078 10.516 1 63.59 134 HIS B N 1
ATOM 2666 C CA . HIS B 1 134 ? 13.242 9.844 9.164 1 63.59 134 HIS B CA 1
ATOM 2667 C C . HIS B 1 134 ? 12.18 10.875 8.789 1 63.59 134 HIS B C 1
ATOM 2669 O O . HIS B 1 134 ? 11.562 11.484 9.664 1 63.59 134 HIS B O 1
ATOM 2675 N N . LYS B 1 135 ? 12.242 11.414 7.648 1 78.56 135 LYS B N 1
ATOM 2676 C CA . LYS B 1 135 ? 11.484 12.492 7.016 1 78.56 135 LYS B CA 1
ATOM 2677 C C . LYS B 1 135 ? 10.141 11.984 6.496 1 78.56 135 LYS B C 1
ATOM 2679 O O . LYS B 1 135 ? 9.625 12.492 5.5 1 78.56 135 LYS B O 1
ATOM 2684 N N . SER B 1 136 ? 9.609 10.82 7.398 1 86.81 136 SER B N 1
ATOM 2685 C CA . SER B 1 136 ? 8.398 10.211 6.855 1 86.81 136 SER B CA 1
ATOM 2686 C C . SER B 1 136 ? 7.234 10.336 7.824 1 86.81 136 SER B C 1
ATOM 2688 O O . SER B 1 136 ? 6.184 9.719 7.625 1 86.81 136 SER B O 1
ATOM 2690 N N . ARG B 1 137 ? 7.453 11.141 8.906 1 85.69 137 ARG B N 1
ATOM 2691 C CA . ARG B 1 137 ? 6.414 11.289 9.922 1 85.69 137 ARG B CA 1
ATOM 2692 C C . ARG B 1 137 ? 5.52 12.484 9.617 1 85.69 137 ARG B C 1
ATOM 2694 O O . ARG B 1 137 ? 6.008 13.609 9.453 1 85.69 137 ARG B O 1
ATOM 2701 N N . PHE B 1 138 ? 4.227 12.188 9.633 1 85 138 PHE B N 1
ATOM 2702 C CA . PHE B 1 138 ? 3.25 13.242 9.391 1 85 138 PHE B CA 1
ATOM 2703 C C . PHE B 1 138 ? 2.129 13.195 10.422 1 85 138 PHE B C 1
ATOM 2705 O O . PHE B 1 138 ? 2.068 12.281 11.234 1 85 138 PHE B O 1
ATOM 2712 N N . ALA B 1 139 ? 1.347 14.266 10.359 1 86.12 139 ALA B N 1
ATOM 2713 C CA . ALA B 1 139 ? 0.125 14.336 11.156 1 86.12 139 ALA B CA 1
ATOM 2714 C C . ALA B 1 139 ? -0.993 15.031 10.383 1 86.12 139 ALA B C 1
ATOM 2716 O O . ALA B 1 139 ? -0.735 15.734 9.406 1 86.12 139 ALA B O 1
ATOM 2717 N N . ILE B 1 140 ? -2.174 14.734 10.828 1 86.56 140 ILE B N 1
ATOM 2718 C CA . ILE B 1 140 ? -3.346 15.414 10.289 1 86.56 140 ILE B CA 1
ATOM 2719 C C . ILE B 1 140 ? -4.043 16.203 11.398 1 86.56 140 ILE B C 1
ATOM 2721 O O . ILE B 1 140 ? -4.266 15.68 12.492 1 86.56 140 ILE B O 1
ATOM 2725 N N . SER B 1 141 ? -4.352 17.453 11.117 1 83.69 141 SER B N 1
ATOM 2726 C CA . SER B 1 141 ? -5.055 18.297 12.07 1 83.69 141 SER B CA 1
ATOM 2727 C C . SER B 1 141 ? -6.145 19.109 11.375 1 83.69 141 SER B C 1
ATOM 2729 O O . SER B 1 141 ? -6.125 19.281 10.156 1 83.69 141 SER B O 1
ATOM 2731 N N . LYS B 1 142 ? -7.102 19.547 12.141 1 83.5 142 LYS B N 1
ATOM 2732 C CA . LYS B 1 142 ? -8.156 20.391 11.594 1 83.5 142 LYS B CA 1
ATOM 2733 C C . LYS B 1 142 ? -7.574 21.641 10.945 1 83.5 142 LYS B C 1
ATOM 2735 O O . LYS B 1 142 ? -6.602 22.219 11.445 1 83.5 142 LYS B O 1
ATOM 2740 N N . PHE B 1 143 ? -8.344 21.828 9.812 1 78.69 143 PHE B N 1
ATOM 2741 C CA . PHE B 1 143 ? -7.996 23.094 9.156 1 78.69 143 PHE B CA 1
ATOM 2742 C C . PHE B 1 143 ? -8.766 24.25 9.766 1 78.69 143 PHE B C 1
ATOM 2744 O O . PHE B 1 143 ? -10 24.266 9.758 1 78.69 143 PHE B O 1
ATOM 2751 N N . GLY B 1 144 ? -8.133 25.188 10.398 1 70.69 144 GLY B N 1
ATOM 2752 C CA . GLY B 1 144 ? -8.805 26.344 10.992 1 70.69 144 GLY B CA 1
ATOM 2753 C C . GLY B 1 144 ? -9.625 25.984 12.211 1 70.69 144 GLY B C 1
ATOM 2754 O O . GLY B 1 144 ? -9.359 24.984 12.875 1 70.69 144 GLY B O 1
ATOM 2755 N N . ASN B 1 145 ? -10.648 26.906 12.555 1 65.69 145 ASN B N 1
ATOM 2756 C CA . ASN B 1 145 ? -11.43 26.766 13.781 1 65.69 145 ASN B CA 1
ATOM 2757 C C . ASN B 1 145 ? -12.805 26.156 13.508 1 65.69 145 ASN B C 1
ATOM 2759 O O . ASN B 1 145 ? -13.5 25.766 14.438 1 65.69 145 ASN B O 1
ATOM 2763 N N . ASP B 1 146 ? -13.117 26.141 12.25 1 62.72 146 ASP B N 1
ATOM 2764 C CA . ASP B 1 146 ? -14.453 25.641 11.922 1 62.72 146 ASP B CA 1
ATOM 2765 C C . ASP B 1 146 ? -14.391 24.203 11.422 1 62.72 146 ASP B C 1
ATOM 2767 O O . ASP B 1 146 ? -13.461 23.828 10.703 1 62.72 146 ASP B O 1
ATOM 2771 N N . GLN B 1 147 ? -15.312 23.312 11.891 1 61.97 147 GLN B N 1
ATOM 2772 C CA . GLN B 1 147 ? -15.406 21.906 11.531 1 61.97 147 GLN B CA 1
ATOM 2773 C C . GLN B 1 147 ? -15.523 21.734 10.023 1 61.97 147 GLN B C 1
ATOM 2775 O O . GLN B 1 147 ? -15.156 20.688 9.477 1 61.97 147 GLN B O 1
ATOM 2780 N N . ASP B 1 148 ? -16 22.75 9.391 1 69 148 ASP B N 1
ATOM 2781 C CA . ASP B 1 148 ? -16.344 22.609 7.98 1 69 148 ASP B CA 1
ATOM 2782 C C . ASP B 1 148 ? -15.172 22.969 7.082 1 69 148 ASP B C 1
ATOM 2784 O O . ASP B 1 148 ? -15.273 22.922 5.855 1 69 148 ASP B O 1
ATOM 2788 N N . GLU B 1 149 ? -14.078 23.234 7.691 1 77.5 149 GLU B N 1
ATOM 2789 C CA . GLU B 1 149 ? -12.984 23.734 6.859 1 77.5 149 GLU B CA 1
ATOM 2790 C C . GLU B 1 149 ? -12.039 22.609 6.461 1 77.5 149 GLU B C 1
ATOM 2792 O O . GLU B 1 149 ? -11.086 22.828 5.711 1 77.5 149 GLU B O 1
ATOM 2797 N N . GLY B 1 150 ? -12.281 21.375 6.934 1 85.69 150 GLY B N 1
ATOM 2798 C CA . GLY B 1 150 ? -11.461 20.25 6.527 1 85.69 150 GLY B CA 1
ATOM 2799 C C . GLY B 1 150 ? -10.219 20.078 7.371 1 85.69 150 GLY B C 1
ATOM 2800 O O . GLY B 1 150 ? -10.211 20.406 8.555 1 85.69 150 GLY B O 1
ATOM 2801 N N . TYR B 1 151 ? -9.258 19.438 6.773 1 85.62 151 TYR B N 1
ATOM 2802 C CA . TYR B 1 151 ? -8.055 19.078 7.516 1 85.62 151 TYR B CA 1
ATOM 2803 C C . TYR B 1 151 ? -6.809 19.594 6.805 1 85.62 151 TYR B C 1
ATOM 2805 O O . TYR B 1 151 ? -6.863 19.953 5.629 1 85.62 151 TYR B O 1
ATOM 2813 N N . ASN B 1 152 ? -5.738 19.578 7.633 1 81.75 152 ASN B N 1
ATOM 2814 C CA . ASN B 1 152 ? -4.414 19.875 7.102 1 81.75 152 ASN B CA 1
ATOM 2815 C C . ASN B 1 152 ? -3.416 18.766 7.41 1 81.75 152 ASN B C 1
ATOM 2817 O O . ASN B 1 152 ? -3.535 18.078 8.43 1 81.75 152 ASN B O 1
ATOM 2821 N N . PHE B 1 153 ? -2.395 18.656 6.465 1 84.31 153 PHE B N 1
ATOM 2822 C CA . PHE B 1 153 ? -1.261 17.766 6.738 1 84.31 153 PHE B CA 1
ATOM 2823 C C . PHE B 1 153 ? -0.115 18.547 7.375 1 84.31 153 PHE B C 1
ATOM 2825 O O . PHE B 1 153 ? 0.17 19.688 6.977 1 84.31 153 PHE B O 1
ATOM 2832 N N . GLN B 1 154 ? 0.52 17.797 8.281 1 79.56 154 GLN B N 1
ATOM 2833 C CA . GLN B 1 154 ? 1.694 18.375 8.922 1 79.56 154 GLN B CA 1
ATOM 2834 C C . GLN B 1 154 ? 2.871 17.406 8.898 1 79.56 154 GLN B C 1
ATOM 2836 O O . GLN B 1 154 ? 2.684 16.188 8.992 1 79.56 154 GLN B O 1
ATOM 2841 N N . TYR B 1 155 ? 4.07 17.969 8.695 1 78 155 TYR B N 1
ATOM 2842 C CA . TYR B 1 155 ? 5.289 17.172 8.812 1 78 155 TYR B CA 1
ATOM 2843 C C . TYR B 1 155 ? 5.773 17.141 10.258 1 78 155 TYR B C 1
ATOM 2845 O O . TYR B 1 155 ? 5.758 18.156 10.953 1 78 155 TYR B O 1
ATOM 2853 N N . CYS B 1 156 ? 6.129 15.875 10.664 1 75.69 156 CYS B N 1
ATOM 2854 C CA . CYS B 1 156 ? 6.605 15.656 12.023 1 75.69 156 CYS B CA 1
ATOM 2855 C C . CYS B 1 156 ? 8.039 15.148 12.016 1 75.69 156 CYS B C 1
ATOM 2857 O O . CYS B 1 156 ? 8.383 14.242 11.25 1 75.69 156 CYS B O 1
ATOM 2859 N N . PRO B 1 157 ? 8.977 15.602 13 1 64 157 PRO B N 1
ATOM 2860 C CA . PRO B 1 157 ? 8.781 16.734 13.906 1 64 157 PRO B CA 1
ATOM 2861 C C . PRO B 1 157 ? 8.836 18.078 13.188 1 64 157 PRO B C 1
ATOM 2863 O O . PRO B 1 157 ? 9.359 18.172 12.078 1 64 157 PRO B O 1
ATOM 2866 N N . CYS B 1 158 ? 8 19.016 13.688 1 55.22 158 CYS B N 1
ATOM 2867 C CA . CYS B 1 158 ? 7.906 20.359 13.133 1 55.22 158 CYS B CA 1
ATOM 2868 C C . CYS B 1 158 ? 9.289 20.969 12.945 1 55.22 158 CYS B C 1
ATOM 2870 O O . CYS B 1 158 ? 9.492 21.797 12.062 1 55.22 158 CYS B O 1
ATOM 2872 N N . SER B 1 159 ? 10.133 20.828 13.945 1 45.44 159 SER B N 1
ATOM 2873 C CA . SER B 1 159 ? 11.398 21.547 13.844 1 45.44 159 SER B CA 1
ATOM 2874 C C . SER B 1 159 ? 12.469 20.703 13.188 1 45.44 159 SER B C 1
ATOM 2876 O O . SER B 1 159 ? 12.445 19.469 13.289 1 45.44 159 SER B O 1
ATOM 2878 N N . VAL B 1 160 ? 12.867 21.109 12.188 1 44.16 160 VAL B N 1
ATOM 2879 C CA . VAL B 1 160 ? 14.125 20.672 11.609 1 44.16 160 VAL B CA 1
ATOM 2880 C C . VAL B 1 160 ? 15.227 20.719 12.672 1 44.16 160 VAL B C 1
ATOM 2882 O O . VAL B 1 160 ? 15.391 21.719 13.359 1 44.16 160 VAL B O 1
ATOM 2885 N N . GLY B 1 161 ? 15.703 19.578 13.469 1 40.84 161 GLY B N 1
ATOM 2886 C CA . GLY B 1 161 ? 16.797 19.375 14.398 1 40.84 161 GLY B CA 1
ATOM 2887 C C . GLY B 1 161 ? 16.547 18.25 15.391 1 40.84 161 GLY B C 1
ATOM 2888 O O . GLY B 1 161 ? 15.492 17.625 15.359 1 40.84 161 GLY B O 1
ATOM 2889 N N . ALA B 1 162 ? 17.625 17.875 16.219 1 40.41 162 ALA B N 1
ATOM 2890 C CA . ALA B 1 162 ? 17.844 16.781 17.156 1 40.41 162 ALA B CA 1
ATOM 2891 C C . ALA B 1 162 ? 16.688 16.672 18.141 1 40.41 162 ALA B C 1
ATOM 2893 O O . ALA B 1 162 ? 16.406 15.578 18.656 1 40.41 162 ALA B O 1
ATOM 2894 N N . ASN B 1 163 ? 16.359 17.703 18.828 1 41 163 ASN B N 1
ATOM 2895 C CA . ASN B 1 163 ? 15.461 17.688 19.984 1 41 163 ASN B CA 1
ATOM 2896 C C . ASN B 1 163 ? 13.992 17.641 19.547 1 41 163 ASN B C 1
ATOM 2898 O O . ASN B 1 163 ? 13.164 18.359 20.094 1 41 163 ASN B O 1
ATOM 2902 N N . ARG B 1 164 ? 13.625 17 18.469 1 44.41 164 ARG B N 1
ATOM 2903 C CA . ARG B 1 164 ? 12.312 17.234 17.859 1 44.41 164 ARG B CA 1
ATOM 2904 C C . ARG B 1 164 ? 11.266 16.312 18.5 1 44.41 164 ARG B C 1
ATOM 2906 O O . ARG B 1 164 ? 11.406 15.094 18.484 1 44.41 164 ARG B O 1
ATOM 2913 N N . PRO B 1 165 ? 10.344 16.812 19.391 1 44.28 165 PRO B N 1
ATOM 2914 C CA . PRO B 1 165 ? 9.25 16.047 19.984 1 44.28 165 PRO B CA 1
ATOM 2915 C C . PRO B 1 165 ? 8.422 15.297 18.938 1 44.28 165 PRO B C 1
ATOM 2917 O O . PRO B 1 165 ? 8.445 15.648 17.75 1 44.28 165 PRO B O 1
ATOM 2920 N N . SER B 1 166 ? 7.906 14.203 19.312 1 49.62 166 SER B N 1
ATOM 2921 C CA . SER B 1 166 ? 6.859 13.469 18.609 1 49.62 166 SER B CA 1
ATOM 2922 C C . SER B 1 166 ? 5.785 14.414 18.078 1 49.62 166 SER B C 1
ATOM 2924 O O . SER B 1 166 ? 5.656 15.547 18.547 1 49.62 166 SER B O 1
ATOM 2926 N N . CYS B 1 167 ? 5.301 14.352 16.812 1 55.06 167 CYS B N 1
ATOM 2927 C CA . CYS B 1 167 ? 4.281 15.227 16.234 1 55.06 167 CYS B CA 1
ATOM 2928 C C . CYS B 1 167 ? 3.236 15.602 17.281 1 55.06 167 CYS B C 1
ATOM 2930 O O . CYS B 1 167 ? 2.186 16.156 16.953 1 55.06 167 CYS B O 1
ATOM 2932 N N . ASN B 1 168 ? 3.375 15.188 18.516 1 48.25 168 ASN B N 1
ATOM 2933 C CA . ASN B 1 168 ? 2.303 15.531 19.438 1 48.25 168 ASN B CA 1
ATOM 2934 C C . ASN B 1 168 ? 2.098 17.047 19.516 1 48.25 168 ASN B C 1
ATOM 2936 O O . ASN B 1 168 ? 1.177 17.516 20.188 1 48.25 168 ASN B O 1
ATOM 2940 N N . ALA B 1 169 ? 3.041 17.781 19.031 1 47.28 169 ALA B N 1
ATOM 2941 C CA . ALA B 1 169 ? 2.752 19.203 19.078 1 47.28 169 ALA B CA 1
ATOM 2942 C C . ALA B 1 169 ? 2.43 19.75 17.688 1 47.28 169 ALA B C 1
ATOM 2944 O O . ALA B 1 169 ? 2.926 19.234 16.672 1 47.28 169 ALA B O 1
ATOM 2945 N N . PRO B 1 170 ? 1.248 20.562 17.578 1 48.44 170 PRO B N 1
ATOM 2946 C CA . PRO B 1 170 ? 0.84 21.156 16.312 1 48.44 170 PRO B CA 1
ATOM 2947 C C . PRO B 1 170 ? 2.018 21.734 15.516 1 48.44 170 PRO B C 1
ATOM 2949 O O . PRO B 1 170 ? 2.84 22.453 16.078 1 48.44 170 PRO B O 1
ATOM 2952 N N . CYS B 1 171 ? 2.578 21.016 14.68 1 52.81 171 CYS B N 1
ATOM 2953 C CA . CYS B 1 171 ? 3.494 21.688 13.773 1 52.81 171 CYS B CA 1
ATOM 2954 C C . CYS B 1 171 ? 2.748 22.656 12.867 1 52.81 171 CYS B C 1
ATOM 2956 O O . CYS B 1 171 ? 1.658 22.344 12.383 1 52.81 171 CYS B O 1
ATOM 2958 N N . HIS B 1 172 ? 2.764 23.875 13.266 1 46.31 172 HIS B N 1
ATOM 2959 C CA . HIS B 1 172 ? 1.999 24.906 12.57 1 46.31 172 HIS B CA 1
ATOM 2960 C C . HIS B 1 172 ? 2.312 24.922 11.078 1 46.31 172 HIS B C 1
ATOM 2962 O O . HIS B 1 172 ? 1.618 25.578 10.305 1 46.31 172 HIS B O 1
ATOM 2968 N N . GLU B 1 173 ? 3.453 24.266 10.633 1 49.16 173 GLU B N 1
ATOM 2969 C CA . GLU B 1 173 ? 3.652 24.609 9.227 1 49.16 173 GLU B CA 1
ATOM 2970 C C . GLU B 1 173 ? 3.102 23.531 8.312 1 49.16 173 GLU B C 1
ATOM 2972 O O . GLU B 1 173 ? 3.406 22.344 8.484 1 49.16 173 GLU B O 1
ATOM 2977 N N . GLY B 1 174 ? 1.904 23.875 7.742 1 52.88 174 GLY B N 1
ATOM 2978 C CA . GLY B 1 174 ? 1.305 23.078 6.688 1 52.88 174 GLY B CA 1
ATOM 2979 C C . GLY B 1 174 ? 2.312 22.594 5.664 1 52.88 174 GLY B C 1
ATOM 2980 O O . GLY B 1 174 ? 3.408 23.141 5.551 1 52.88 174 GLY B O 1
ATOM 2981 N N . LEU B 1 175 ? 2.146 21.391 5.133 1 56.69 175 LEU B N 1
ATOM 2982 C CA . LEU B 1 175 ? 2.963 20.797 4.074 1 56.69 175 LEU B CA 1
ATOM 2983 C C . LEU B 1 175 ? 2.912 21.656 2.814 1 56.69 175 LEU B C 1
ATOM 2985 O O . LEU B 1 175 ? 1.847 22.156 2.434 1 56.69 175 LEU B O 1
ATOM 2989 N N . GLU B 1 176 ? 4.098 22.266 2.479 1 53.16 176 GLU B N 1
ATOM 2990 C CA . GLU B 1 176 ? 4.168 22.891 1.16 1 53.16 176 GLU B CA 1
ATOM 2991 C C . GLU B 1 176 ? 4.262 21.828 0.057 1 53.16 176 GLU B C 1
ATOM 2993 O O . GLU B 1 176 ? 5.164 20.984 0.071 1 53.16 176 GLU B O 1
ATOM 2998 N N . VAL B 1 177 ? 3.16 21.422 -0.515 1 49.38 177 VAL B N 1
ATOM 2999 C CA . VAL B 1 177 ? 3.268 20.516 -1.657 1 49.38 177 VAL B CA 1
ATOM 3000 C C . VAL B 1 177 ? 3.572 21.312 -2.922 1 49.38 177 VAL B C 1
ATOM 3002 O O . VAL B 1 177 ? 2.838 22.25 -3.266 1 49.38 177 VAL B O 1
ATOM 3005 N N . ASN B 1 178 ? 4.809 21.469 -3.289 1 46.34 178 ASN B N 1
ATOM 3006 C CA . ASN B 1 178 ? 5.152 22.094 -4.559 1 46.34 178 ASN B CA 1
ATOM 3007 C C . ASN B 1 178 ? 4.762 21.219 -5.742 1 46.34 178 ASN B C 1
ATOM 3009 O O . ASN B 1 178 ? 5.023 20.016 -5.742 1 46.34 178 ASN B O 1
ATOM 3013 N N . SER B 1 179 ? 3.533 21.594 -6.297 1 45.59 179 SER B N 1
ATOM 3014 C CA . SER B 1 179 ? 3.295 20.875 -7.547 1 45.59 179 SER B CA 1
ATOM 3015 C C . SER B 1 179 ? 4.512 20.953 -8.461 1 45.59 179 SER B C 1
ATOM 3017 O O . SER B 1 179 ? 5.113 22.016 -8.625 1 45.59 179 SER B O 1
ATOM 3019 N N . ALA B 1 180 ? 5.242 19.922 -8.531 1 46 180 ALA B N 1
ATOM 3020 C CA . ALA B 1 180 ? 6.328 19.906 -9.508 1 46 180 ALA B CA 1
ATOM 3021 C C . ALA B 1 180 ? 5.938 20.656 -10.773 1 46 180 ALA B C 1
ATOM 3023 O O . ALA B 1 180 ? 6.789 21.25 -11.438 1 46 180 ALA B O 1
ATOM 3024 N N . ARG B 1 181 ? 4.789 20.312 -11.359 1 43.47 181 ARG B N 1
ATOM 3025 C CA . ARG B 1 181 ? 4.523 21.125 -12.547 1 43.47 181 ARG B CA 1
ATOM 3026 C C . ARG B 1 181 ? 4.535 22.609 -12.203 1 43.47 181 ARG B C 1
ATOM 3028 O O . ARG B 1 181 ? 5.133 23.406 -12.93 1 43.47 181 ARG B O 1
ATOM 3035 N N . GLU B 1 182 ? 3.439 22.969 -11.523 1 43.06 182 GLU B N 1
ATOM 3036 C CA . GLU B 1 182 ? 3.344 24.406 -11.312 1 43.06 182 GLU B CA 1
ATOM 3037 C C . GLU B 1 182 ? 4.102 24.828 -10.055 1 43.06 182 GLU B C 1
ATOM 3039 O O . GLU B 1 182 ? 4.332 26.016 -9.836 1 43.06 182 GLU B O 1
ATOM 3044 N N . LYS B 1 183 ? 5.383 24.734 -10.07 1 39.72 183 LYS B N 1
ATOM 3045 C CA . LYS B 1 183 ? 6.207 25.312 -9.016 1 39.72 183 LYS B CA 1
ATOM 3046 C C . LYS B 1 183 ? 5.379 25.578 -7.762 1 39.72 183 LYS B C 1
ATOM 3048 O O . LYS B 1 183 ? 5.699 26.484 -6.984 1 39.72 183 LYS B O 1
ATOM 3053 N N . LEU B 1 184 ? 4.207 25.328 -7.883 1 36.19 184 LEU B N 1
ATOM 3054 C CA . LEU B 1 184 ? 3.383 25.734 -6.754 1 36.19 184 LEU B CA 1
ATOM 3055 C C . LEU B 1 184 ? 3.689 24.891 -5.52 1 36.19 184 LEU B C 1
ATOM 3057 O O . LEU B 1 184 ? 3.559 23.672 -5.551 1 36.19 184 LEU B O 1
ATOM 3061 N N . PRO B 1 185 ? 4.551 25.438 -4.891 1 38.22 185 PRO B N 1
ATOM 3062 C CA . PRO B 1 185 ? 4.629 24.859 -3.553 1 38.22 185 PRO B CA 1
ATOM 3063 C C . PRO B 1 185 ? 3.256 24.578 -2.949 1 38.22 185 PRO B C 1
ATOM 3065 O O . PRO B 1 185 ? 2.424 25.484 -2.85 1 38.22 185 PRO B O 1
ATOM 3068 N N . LEU B 1 186 ? 2.598 23.688 -3.607 1 40.03 186 LEU B N 1
ATOM 3069 C CA . LEU B 1 186 ? 1.361 23.438 -2.875 1 40.03 186 LEU B CA 1
ATOM 3070 C C . LEU B 1 186 ? 1.606 23.469 -1.37 1 40.03 186 LEU B C 1
ATOM 3072 O O . LEU B 1 186 ? 2.332 22.625 -0.839 1 40.03 186 LEU B O 1
ATOM 3076 N N . ARG B 1 187 ? 2.006 24.656 -1.022 1 42.97 187 ARG B N 1
ATOM 3077 C CA . ARG B 1 187 ? 1.842 24.781 0.423 1 42.97 187 ARG B CA 1
ATOM 3078 C C . ARG B 1 187 ? 0.445 24.344 0.854 1 42.97 187 ARG B C 1
ATOM 3080 O O . ARG B 1 187 ? -0.545 25 0.523 1 42.97 187 ARG B O 1
ATOM 3087 N N . LEU B 1 188 ? 0.245 23.031 0.781 1 44.78 188 LEU B N 1
ATOM 3088 C CA . LEU B 1 188 ? -1.019 22.734 1.441 1 44.78 188 LEU B CA 1
ATOM 3089 C C . LEU B 1 188 ? -1.168 23.531 2.732 1 44.78 188 LEU B C 1
ATOM 3091 O O . LEU B 1 188 ? -0.888 23.016 3.818 1 44.78 188 LEU B O 1
ATOM 3095 N N . ARG B 1 189 ? -0.372 24.641 2.715 1 43.59 189 ARG B N 1
ATOM 3096 C CA . ARG B 1 189 ? -0.614 25.5 3.871 1 43.59 189 ARG B CA 1
ATOM 3097 C C . ARG B 1 189 ? -2.016 26.094 3.826 1 43.59 189 ARG B C 1
ATOM 3099 O O . ARG B 1 189 ? -2.414 26.688 2.818 1 43.59 189 ARG B O 1
ATOM 3106 N N . ALA B 1 190 ? -2.867 25.516 4.656 1 38.5 190 ALA B N 1
ATOM 3107 C CA . ALA B 1 190 ? -4.102 26.266 4.898 1 38.5 190 ALA B CA 1
ATOM 3108 C C . ALA B 1 190 ? -3.811 27.75 5.098 1 38.5 190 ALA B C 1
ATOM 3110 O O . ALA B 1 190 ? -4.73 28.578 5.098 1 38.5 190 ALA B O 1
ATOM 3111 N N . LYS B 1 191 ? -2.648 28.016 5.598 1 37.75 191 LYS B N 1
ATOM 3112 C CA . LYS B 1 191 ? -2.828 29.375 6.066 1 37.75 191 LYS B CA 1
ATOM 3113 C C . LYS B 1 191 ? -2.844 30.359 4.898 1 37.75 191 LYS B C 1
ATOM 3115 O O . LYS B 1 191 ? -3.137 31.547 5.078 1 37.75 191 LYS B O 1
ATOM 3120 N N . GLY B 1 192 ? -1.895 30.172 3.951 1 38.66 192 GLY B N 1
ATOM 3121 C CA . GLY B 1 192 ? -1.964 31.422 3.205 1 38.66 192 GLY B CA 1
ATOM 3122 C C . GLY B 1 192 ? -3.301 31.625 2.52 1 38.66 192 GLY B C 1
ATOM 3123 O O . GLY B 1 192 ? -4.125 30.719 2.461 1 38.66 192 GLY B O 1
ATOM 3124 N N . ASN B 1 193 ? -3.559 32.875 2.141 1 42.47 193 ASN B N 1
ATOM 3125 C CA . ASN B 1 193 ? -4.781 33.406 1.548 1 42.47 193 ASN B CA 1
ATOM 3126 C C . ASN B 1 193 ? -5.281 32.531 0.409 1 42.47 193 ASN B C 1
ATOM 3128 O O . ASN B 1 193 ? -6.414 32.688 -0.046 1 42.47 193 ASN B O 1
ATOM 3132 N N . ASP B 1 194 ? -4.375 31.797 -0.137 1 44.75 194 ASP B N 1
ATOM 3133 C CA . ASP B 1 194 ? -4.867 31.391 -1.448 1 44.75 194 ASP B CA 1
ATOM 3134 C C . ASP B 1 194 ? -5.512 30 -1.382 1 44.75 194 ASP B C 1
ATOM 3136 O O . ASP B 1 194 ? -6.098 29.547 -2.363 1 44.75 194 ASP B O 1
ATOM 3140 N N . TYR B 1 195 ? -5.066 29.109 -0.473 1 49 195 TYR B N 1
ATOM 3141 C CA . TYR B 1 195 ? -5.895 27.922 -0.598 1 49 195 TYR B CA 1
ATOM 3142 C C . TYR B 1 195 ? -6.992 27.906 0.458 1 49 195 TYR B C 1
ATOM 3144 O O . TYR B 1 195 ? -6.711 27.797 1.653 1 49 195 TYR B O 1
ATOM 3152 N N . PRO B 1 196 ? -8.148 28.297 0.063 1 54.94 196 PRO B N 1
ATOM 3153 C CA . PRO B 1 196 ? -9.289 28.562 0.94 1 54.94 196 PRO B CA 1
ATOM 3154 C C . PRO B 1 196 ? -9.789 27.312 1.664 1 54.94 196 PRO B C 1
ATOM 3156 O O . PRO B 1 196 ? -10.656 27.406 2.535 1 54.94 196 PRO B O 1
ATOM 3159 N N . SER B 1 197 ? -9.289 26.031 1.308 1 65.88 197 SER B N 1
ATOM 3160 C CA . SER B 1 197 ? -10.023 24.953 1.982 1 65.88 197 SER B CA 1
ATOM 3161 C C . SER B 1 197 ? -9.094 23.844 2.426 1 65.88 197 SER B C 1
ATOM 3163 O O . SER B 1 197 ? -8.008 23.672 1.866 1 65.88 197 SER B O 1
ATOM 3165 N N . GLY B 1 198 ? -9.328 23.266 3.545 1 79.62 198 GLY B N 1
ATOM 3166 C CA . GLY B 1 198 ? -8.664 22.062 4.031 1 79.62 198 GLY B CA 1
ATOM 3167 C C . GLY B 1 198 ? -8.961 20.828 3.191 1 79.62 198 GLY B C 1
ATOM 3168 O O . GLY B 1 198 ? -9.742 20.891 2.238 1 79.62 198 GLY B O 1
ATOM 3169 N N . PHE B 1 199 ? -8.305 19.797 3.498 1 85 199 PHE B N 1
ATOM 3170 C CA . PHE B 1 199 ? -8.508 18.531 2.818 1 85 199 PHE B CA 1
ATOM 3171 C C . PHE B 1 199 ? -9.719 17.797 3.385 1 85 199 PHE B C 1
ATOM 3173 O O . PHE B 1 199 ? -9.977 17.844 4.59 1 85 199 PHE B O 1
ATOM 3180 N N . PHE B 1 200 ? -10.359 17.156 2.42 1 88.81 200 PHE B N 1
ATOM 3181 C CA . PHE B 1 200 ? -11.445 16.234 2.768 1 88.81 200 PHE B CA 1
ATOM 3182 C C . PHE B 1 200 ? -11.109 14.82 2.33 1 88.81 200 PHE B C 1
ATOM 3184 O O . PHE B 1 200 ? -10.492 14.617 1.281 1 88.81 200 PHE B O 1
ATOM 3191 N N . PHE B 1 201 ? -11.57 13.875 3.195 1 93 201 PHE B N 1
ATOM 3192 C CA . PHE B 1 201 ? -11.258 12.484 2.896 1 93 201 PHE B CA 1
ATOM 3193 C C . PHE B 1 201 ? -12.516 11.727 2.486 1 93 201 PHE B C 1
ATOM 3195 O O . PHE B 1 201 ? -13.508 11.703 3.225 1 93 201 PHE B O 1
ATOM 3202 N N . GLN B 1 202 ? -12.445 11.117 1.322 1 92.62 202 GLN B N 1
ATOM 3203 C CA . GLN B 1 202 ? -13.531 10.305 0.79 1 92.62 202 GLN B CA 1
ATOM 3204 C C . GLN B 1 202 ? -13.117 8.836 0.675 1 92.62 202 GLN B C 1
ATOM 3206 O O . GLN B 1 202 ? -12.086 8.523 0.088 1 92.62 202 GLN B O 1
ATOM 3211 N N . LYS B 1 203 ? -13.93 7.902 1.188 1 91.62 203 LYS B N 1
ATOM 3212 C CA . LYS B 1 203 ? -13.648 6.477 1.062 1 91.62 203 LYS B CA 1
ATOM 3213 C C . LYS B 1 203 ? -13.617 6.047 -0.403 1 91.62 203 LYS B C 1
ATOM 3215 O O . LYS B 1 203 ? -14.453 6.48 -1.199 1 91.62 203 LYS B O 1
ATOM 3220 N N . VAL B 1 204 ? -12.5 5.293 -0.625 1 88.12 204 VAL B N 1
ATOM 3221 C CA . VAL B 1 204 ? -12.516 4.66 -1.939 1 88.12 204 VAL B CA 1
ATOM 3222 C C . VAL B 1 204 ? -13.531 3.52 -1.953 1 88.12 204 VAL B C 1
ATOM 3224 O O . VAL B 1 204 ? -13.469 2.617 -1.115 1 88.12 204 VAL B O 1
ATOM 3227 N N . LYS B 1 205 ? -14.672 3.834 -2.514 1 68.81 205 LYS B N 1
ATOM 3228 C CA . LYS B 1 205 ? -15.75 2.848 -2.518 1 68.81 205 LYS B CA 1
ATOM 3229 C C . LYS B 1 205 ? -15.32 1.569 -3.23 1 68.81 205 LYS B C 1
ATOM 3231 O O . LYS B 1 205 ? -14.477 1.605 -4.129 1 68.81 205 LYS B O 1
ATOM 3236 N N . ASP B 1 206 ? -15.328 0.495 -2.512 1 52.84 206 ASP B N 1
ATOM 3237 C CA . ASP B 1 206 ? -15.188 -0.802 -3.164 1 52.84 206 ASP B CA 1
ATOM 3238 C C . ASP B 1 206 ? -15.734 -0.768 -4.586 1 52.84 206 ASP B C 1
ATOM 3240 O O . ASP B 1 206 ? -16.766 -0.135 -4.844 1 52.84 206 ASP B O 1
ATOM 3244 N N . VAL B 1 207 ? -14.812 -0.536 -5.441 1 38.28 207 VAL B N 1
ATOM 3245 C CA . VAL B 1 207 ? -15.242 -0.466 -6.832 1 38.28 207 VAL B CA 1
ATOM 3246 C C . VAL B 1 207 ? -16.609 -1.116 -6.98 1 38.28 207 VAL B C 1
ATOM 3248 O O . VAL B 1 207 ? -16.734 -2.344 -7 1 38.28 207 VAL B O 1
ATOM 3251 N N . THR B 1 208 ? -17.484 -1.049 -6.234 1 33.06 208 THR B N 1
ATOM 3252 C CA . THR B 1 208 ? -18.688 -1.365 -7.004 1 33.06 208 THR B CA 1
ATOM 3253 C C . THR B 1 208 ? -18.703 -0.6 -8.32 1 33.06 208 THR B C 1
ATOM 3255 O O . THR B 1 208 ? -17.922 0.338 -8.508 1 33.06 208 THR B O 1
ATOM 3258 N N . ASN B 1 209 ? -19.984 -0.218 -8.961 1 28.78 209 ASN B N 1
ATOM 3259 C CA . ASN B 1 209 ? -20.438 0.458 -10.172 1 28.78 209 ASN B CA 1
ATOM 3260 C C . ASN B 1 209 ? -19.922 1.892 -10.242 1 28.78 209 ASN B C 1
ATOM 3262 O O . ASN B 1 209 ? -20.516 2.799 -9.648 1 28.78 209 ASN B O 1
ATOM 3266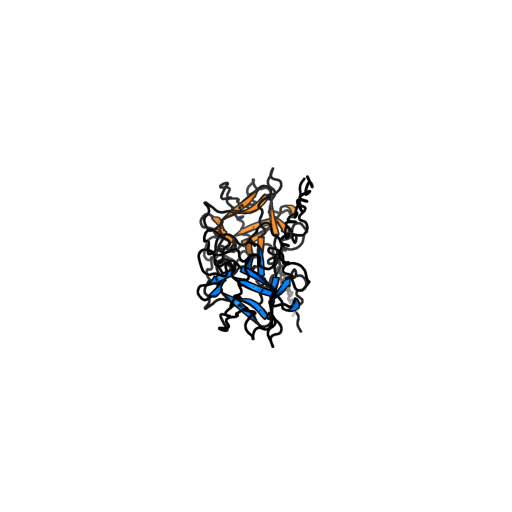 N N . LEU B 1 210 ? -18.859 2.164 -10 1 25.09 210 LEU B N 1
ATOM 3267 C CA . LEU B 1 210 ? -18.422 3.52 -10.32 1 25.09 210 LEU B CA 1
ATOM 3268 C C . LEU B 1 210 ? -19.125 4.031 -11.578 1 25.09 210 LEU B C 1
ATOM 3270 O O . LEU B 1 210 ? -18.703 3.719 -12.695 1 25.09 210 LEU B O 1
ATOM 3274 N N . GLN B 1 211 ? -20.312 3.832 -11.781 1 27.84 211 GLN B N 1
ATOM 3275 C CA . GLN B 1 211 ? -21.047 4.832 -12.547 1 27.84 211 GLN B CA 1
ATOM 3276 C C . GLN B 1 211 ? -20.719 6.242 -12.07 1 27.84 211 GLN B C 1
ATOM 3278 O O . GLN B 1 211 ? -21.344 6.75 -11.141 1 27.84 211 GLN B O 1
ATOM 3283 N N . LEU B 1 212 ? -19.719 6.723 -11.664 1 25.73 212 LEU B N 1
ATOM 3284 C CA . LEU B 1 212 ? -19.641 8.172 -11.531 1 25.73 212 LEU B CA 1
ATOM 3285 C C . LEU B 1 212 ? -20.359 8.867 -12.68 1 25.73 212 LEU B C 1
ATOM 3287 O O . LEU B 1 212 ? -20.609 8.258 -13.719 1 25.73 212 LEU B O 1
ATOM 3291 N N . LEU B 1 213 ? -20.188 10.43 -12.719 1 23.06 213 LEU B N 1
ATOM 3292 C CA . LEU B 1 213 ? -20.609 11.773 -13.094 1 23.06 213 LEU B CA 1
ATOM 3293 C C . LEU B 1 213 ? -20.438 11.992 -14.594 1 23.06 213 LEU B C 1
ATOM 3295 O O . LEU B 1 213 ? -19.328 12.227 -15.07 1 23.06 213 LEU B O 1
ATOM 3299 N N . LYS B 1 214 ? -20.625 11.07 -15.453 1 24.53 214 LYS B N 1
ATOM 3300 C CA . LYS B 1 214 ? -21.031 11.688 -16.703 1 24.53 214 LYS B CA 1
ATOM 3301 C C . LYS B 1 214 ? -22.172 12.68 -16.484 1 24.53 214 LYS B C 1
ATOM 3303 O O . LYS B 1 214 ? -23.344 12.281 -16.375 1 24.53 214 LYS B O 1
ATOM 3308 N N . ALA B 1 215 ? -22.125 13.781 -15.531 1 21.42 215 ALA B N 1
ATOM 3309 C CA . ALA B 1 215 ? -22.891 14.922 -16.031 1 21.42 215 ALA B CA 1
ATOM 3310 C C . ALA B 1 215 ? -22.219 15.531 -17.25 1 21.42 215 ALA B C 1
ATOM 3312 O O . ALA B 1 215 ? -21 15.625 -17.312 1 21.42 215 ALA B O 1
#